Protein AF-A0A2U3DR51-F1 (afdb_monomer_lite)

Radius of gyration: 32.38 Å; chains: 1; bounding box: 76×90×78 Å

InterPro domains:
  IPR036291 NAD(P)-binding domain superfamily [SSF51735] (1-271)
  IPR036866 Ribonuclease Z/Hydroxyacylglutathione hydrolase-like [G3DSA:3.60.15.10] (387-609)
  IPR051164 NmrA-like oxidoreductase [PTHR42748] (1-320)

Structure (mmCIF, N/CA/C/O backbone):
data_AF-A0A2U3DR51-F1
#
_entry.id   AF-A0A2U3DR51-F1
#
loop_
_atom_site.group_PDB
_atom_site.id
_atom_site.type_symbol
_atom_site.label_atom_id
_atom_site.label_alt_id
_atom_site.label_comp_id
_atom_site.label_asym_id
_atom_site.label_entity_id
_atom_site.label_seq_id
_atom_site.pdbx_PDB_ins_code
_atom_site.Cartn_x
_atom_site.Cartn_y
_atom_site.Cartn_z
_atom_site.occupancy
_atom_site.B_iso_or_equiv
_atom_site.auth_seq_id
_atom_site.auth_comp_id
_atom_site.auth_asym_id
_atom_site.auth_atom_id
_atom_site.pdbx_PDB_model_num
ATOM 1 N N . MET A 1 1 ? 4.764 -1.619 -26.796 1.00 63.88 1 MET A N 1
ATOM 2 C CA . MET A 1 1 ? 5.810 -2.157 -25.902 1.00 63.88 1 MET A CA 1
ATOM 3 C C . MET A 1 1 ? 5.304 -3.450 -25.301 1.00 63.88 1 MET A C 1
ATOM 5 O O . MET A 1 1 ? 4.163 -3.470 -24.831 1.00 63.88 1 MET A O 1
ATOM 9 N N . SER A 1 2 ? 6.119 -4.502 -25.359 1.00 82.25 2 SER A N 1
ATOM 10 C CA . SER A 1 2 ? 5.845 -5.724 -24.608 1.00 82.25 2 SER A CA 1
ATOM 11 C C . SER A 1 2 ? 5.805 -5.419 -23.104 1.00 82.25 2 SER A C 1
ATOM 13 O O . SER A 1 2 ? 6.409 -4.439 -22.667 1.00 82.25 2 SER A O 1
ATOM 15 N N . ARG A 1 3 ? 5.030 -6.185 -22.337 1.00 95.25 3 ARG A N 1
ATOM 16 C CA . ARG A 1 3 ? 4.979 -6.140 -20.873 1.00 95.25 3 ARG A CA 1
ATOM 17 C C . ARG A 1 3 ? 5.026 -7.558 -20.327 1.00 95.25 3 ARG A C 1
ATOM 19 O O . ARG A 1 3 ? 3.996 -8.208 -20.170 1.00 95.25 3 ARG A O 1
ATOM 26 N N . LYS A 1 4 ? 6.237 -8.015 -20.044 1.00 97.44 4 LYS A N 1
ATOM 27 C CA . LYS A 1 4 ? 6.545 -9.279 -19.384 1.00 97.44 4 LYS A CA 1
ATOM 28 C C . LYS A 1 4 ? 6.885 -8.981 -17.931 1.00 97.44 4 LYS A C 1
ATOM 30 O O . LYS A 1 4 ? 7.886 -8.320 -17.650 1.00 97.44 4 LYS A O 1
ATOM 35 N N . VAL A 1 5 ? 6.018 -9.423 -17.028 1.00 98.31 5 VAL A N 1
ATOM 36 C CA . VAL A 1 5 ? 6.079 -9.080 -15.604 1.00 98.31 5 VAL A CA 1
ATOM 37 C C . VAL A 1 5 ? 6.679 -10.243 -14.823 1.00 98.31 5 VAL A C 1
ATOM 39 O O . VAL A 1 5 ? 6.174 -11.357 -14.899 1.00 98.31 5 VAL A O 1
ATOM 42 N N . CYS A 1 6 ? 7.733 -9.976 -14.061 1.00 98.50 6 CYS A N 1
ATOM 43 C CA . CYS A 1 6 ? 8.278 -10.873 -13.050 1.00 98.50 6 CYS A CA 1
ATOM 44 C C . CYS A 1 6 ? 7.793 -10.426 -11.665 1.00 98.50 6 CYS A C 1
ATOM 46 O O . CYS A 1 6 ? 7.918 -9.252 -11.331 1.00 98.50 6 CYS A O 1
ATOM 48 N N . ILE A 1 7 ? 7.262 -11.329 -10.848 1.00 98.81 7 ILE A N 1
ATOM 49 C CA . ILE A 1 7 ? 6.842 -11.052 -9.466 1.00 98.81 7 ILE A CA 1
ATOM 50 C C . ILE A 1 7 ? 7.665 -11.947 -8.546 1.00 98.81 7 ILE A C 1
ATOM 52 O O . ILE A 1 7 ? 7.793 -13.141 -8.808 1.00 98.81 7 ILE A O 1
ATOM 56 N N . THR A 1 8 ? 8.277 -11.380 -7.509 1.00 98.50 8 THR A N 1
ATOM 57 C CA . THR A 1 8 ? 9.074 -12.151 -6.543 1.00 98.50 8 THR A CA 1
ATOM 58 C C . THR A 1 8 ? 8.224 -12.663 -5.387 1.00 98.50 8 THR A C 1
ATOM 60 O O . THR A 1 8 ? 7.140 -12.143 -5.142 1.00 98.50 8 THR A O 1
ATOM 63 N N . ALA A 1 9 ? 8.728 -13.677 -4.677 1.00 96.94 9 ALA A N 1
ATOM 64 C CA . ALA A 1 9 ? 8.086 -14.271 -3.502 1.00 96.94 9 ALA A CA 1
ATOM 65 C C . ALA A 1 9 ? 6.627 -14.705 -3.756 1.00 96.94 9 ALA A C 1
ATOM 67 O O . ALA A 1 9 ? 5.742 -14.457 -2.936 1.00 96.94 9 ALA A O 1
ATOM 68 N N . VAL A 1 10 ? 6.359 -15.322 -4.916 1.00 97.81 10 VAL A N 1
ATOM 69 C CA . VAL A 1 10 ? 5.000 -15.779 -5.285 1.00 97.81 10 VAL A CA 1
ATOM 70 C C . VAL A 1 10 ? 4.541 -17.022 -4.525 1.00 97.81 10 VAL A C 1
ATOM 72 O O . VAL A 1 10 ? 3.383 -17.404 -4.608 1.00 97.81 10 VAL A O 1
ATOM 75 N N . ASP A 1 11 ? 5.451 -17.652 -3.793 1.00 94.25 11 ASP A N 1
ATOM 76 C CA . ASP A 1 11 ? 5.171 -18.663 -2.781 1.00 94.25 11 ASP A CA 1
ATOM 77 C C . ASP A 1 11 ? 4.599 -18.058 -1.483 1.00 94.25 11 ASP A C 1
ATOM 79 O O . ASP A 1 11 ? 4.013 -18.779 -0.678 1.00 94.25 11 ASP A O 1
ATOM 83 N N . GLY A 1 12 ? 4.688 -16.735 -1.299 1.00 91.94 12 GLY A N 1
ATOM 84 C CA . GLY A 1 12 ? 4.010 -15.992 -0.234 1.00 91.94 12 GLY A CA 1
ATOM 85 C C . GLY A 1 12 ? 2.705 -15.328 -0.690 1.00 91.94 12 GLY A C 1
ATOM 86 O O . GLY A 1 12 ? 2.491 -15.085 -1.877 1.00 91.94 12 GLY A O 1
ATOM 87 N N . HIS A 1 13 ? 1.852 -14.960 0.272 1.00 92.56 13 HIS A N 1
ATOM 88 C CA . HIS A 1 13 ? 0.508 -14.423 0.011 1.00 92.56 13 HIS A CA 1
ATOM 89 C C . HIS A 1 13 ? 0.499 -13.172 -0.881 1.00 92.56 13 HIS A C 1
ATOM 91 O O . HIS A 1 13 ? -0.302 -13.079 -1.807 1.00 92.56 13 HIS A O 1
ATOM 97 N N . THR A 1 14 ? 1.397 -12.207 -0.645 1.00 95.56 14 THR A N 1
ATOM 98 C CA . THR A 1 14 ? 1.397 -10.950 -1.411 1.00 95.56 14 THR A CA 1
ATOM 99 C C . THR A 1 14 ? 1.807 -11.144 -2.866 1.00 95.56 14 THR A C 1
ATOM 101 O O . THR A 1 14 ? 1.133 -10.635 -3.760 1.00 95.56 14 THR A O 1
ATOM 104 N N . GLY A 1 15 ? 2.888 -11.887 -3.121 1.00 97.50 15 GLY A N 1
ATOM 105 C CA . GLY A 1 15 ? 3.320 -12.189 -4.486 1.00 97.50 15 GLY A CA 1
ATOM 106 C C . GLY A 1 15 ? 2.274 -13.017 -5.233 1.00 97.50 15 GLY A C 1
ATOM 107 O O . GLY A 1 15 ? 1.980 -12.721 -6.393 1.00 97.50 15 GLY A O 1
ATOM 108 N N . PHE A 1 16 ? 1.670 -13.990 -4.541 1.00 98.19 16 PHE A N 1
ATOM 109 C CA . PHE A 1 16 ? 0.574 -14.803 -5.056 1.00 98.19 16 PHE A CA 1
ATOM 110 C C . PHE A 1 16 ? -0.628 -13.956 -5.487 1.00 98.19 16 PHE A C 1
ATOM 112 O O . PHE A 1 16 ? -0.966 -13.955 -6.669 1.00 98.19 16 PHE A O 1
ATOM 119 N N . ALA A 1 17 ? -1.204 -13.167 -4.575 1.00 97.94 17 ALA A N 1
ATOM 120 C CA . ALA A 1 17 ? -2.419 -12.392 -4.832 1.00 97.94 17 ALA A CA 1
ATOM 121 C C . ALA A 1 17 ? -2.255 -11.397 -5.996 1.00 97.94 17 ALA A C 1
ATOM 123 O O . ALA A 1 17 ? -3.170 -11.201 -6.797 1.00 97.94 17 ALA A O 1
ATOM 124 N N . ILE A 1 18 ? -1.075 -10.779 -6.136 1.00 98.62 18 ILE A N 1
ATOM 125 C CA . ILE A 1 18 ? -0.782 -9.881 -7.264 1.00 98.62 18 ILE A CA 1
ATOM 126 C C . ILE A 1 18 ? -0.748 -10.664 -8.583 1.00 98.62 18 ILE A C 1
ATOM 128 O O . ILE A 1 18 ? -1.355 -10.240 -9.570 1.00 98.62 18 ILE A O 1
ATOM 132 N N . ALA A 1 19 ? -0.020 -11.784 -8.620 1.00 98.62 19 ALA A N 1
ATOM 133 C CA . ALA A 1 19 ? 0.139 -12.592 -9.826 1.00 98.62 19 ALA A CA 1
ATOM 134 C C . ALA A 1 19 ? -1.191 -13.215 -10.268 1.00 98.62 19 ALA A C 1
ATOM 136 O O . ALA A 1 19 ? -1.548 -13.138 -11.446 1.00 98.62 19 ALA A O 1
ATOM 137 N N . GLU A 1 20 ? -1.936 -13.769 -9.316 1.00 98.44 20 GLU A N 1
ATOM 138 C CA . GLU A 1 20 ? -3.252 -14.360 -9.521 1.00 98.44 20 GLU A CA 1
ATOM 139 C C . GLU A 1 20 ? -4.217 -13.332 -10.117 1.00 98.44 20 GLU A C 1
ATOM 141 O O . GLU A 1 20 ? -4.813 -13.573 -11.171 1.00 98.44 20 GLU A O 1
ATOM 146 N N . LEU A 1 21 ? -4.304 -12.145 -9.508 1.00 98.00 21 LEU A N 1
ATOM 147 C CA . LEU A 1 21 ? -5.194 -11.087 -9.970 1.00 98.00 21 LEU A CA 1
ATOM 148 C C . LEU A 1 21 ? -4.880 -10.655 -11.409 1.00 98.00 21 LEU A C 1
ATOM 150 O O . LEU A 1 21 ? -5.799 -10.443 -12.206 1.00 98.00 21 LEU A O 1
ATOM 154 N N . ILE A 1 22 ? -3.598 -10.534 -11.770 1.00 98.44 22 ILE A N 1
ATOM 155 C CA . ILE A 1 22 ? -3.197 -10.186 -13.141 1.00 98.44 22 ILE A CA 1
ATOM 156 C C . ILE A 1 22 ? -3.630 -11.273 -14.130 1.00 98.44 22 ILE A C 1
ATOM 158 O O . ILE A 1 22 ? -4.084 -10.936 -15.223 1.00 98.44 22 ILE A O 1
ATOM 162 N N . LEU A 1 23 ? -3.494 -12.552 -13.770 1.00 97.75 23 LEU A N 1
ATOM 163 C CA . LEU A 1 23 ? -3.812 -13.683 -14.648 1.00 97.75 23 LEU A CA 1
ATOM 164 C C . LEU A 1 23 ? -5.322 -13.873 -14.828 1.00 97.75 23 LEU A C 1
ATOM 166 O O . LEU A 1 23 ? -5.788 -14.073 -15.952 1.00 97.75 23 LEU A O 1
ATOM 170 N N . GLN A 1 24 ? -6.094 -13.770 -13.746 1.00 95.94 24 GLN A N 1
ATOM 171 C CA . GLN A 1 24 ? -7.531 -14.038 -13.764 1.00 95.94 24 GLN A CA 1
ATOM 172 C C . GLN A 1 24 ? -8.360 -12.838 -14.248 1.00 95.94 24 GLN A C 1
ATOM 174 O O . GLN A 1 24 ? -9.380 -13.010 -14.924 1.00 95.94 24 GLN A O 1
ATOM 179 N N . HIS A 1 25 ? -7.942 -11.602 -13.955 1.00 94.88 25 HIS A N 1
ATOM 180 C CA . HIS A 1 25 ? -8.726 -10.427 -14.326 1.00 94.88 25 HIS A CA 1
ATOM 181 C C . HIS A 1 25 ? -8.526 -10.060 -15.801 1.00 94.88 25 HIS A C 1
ATOM 183 O O . HIS A 1 25 ? -7.491 -9.531 -16.208 1.00 94.88 25 HIS A O 1
ATOM 189 N N . LYS A 1 26 ? -9.571 -10.262 -16.610 1.00 92.75 26 LYS A N 1
ATOM 190 C CA . LYS A 1 26 ? -9.567 -10.100 -18.078 1.00 92.75 26 LYS A CA 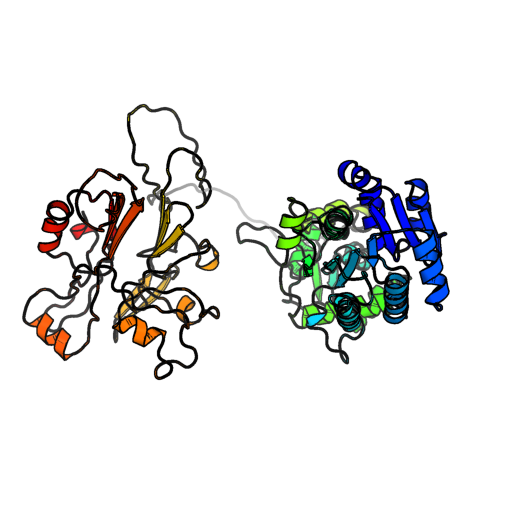1
ATOM 191 C C . LYS A 1 26 ? -8.981 -8.778 -18.586 1.00 92.75 26 LYS A C 1
ATOM 193 O O . LYS A 1 26 ? -8.360 -8.751 -19.646 1.00 92.75 26 LYS A O 1
ATOM 198 N N . GLU A 1 27 ? -9.202 -7.667 -17.887 1.00 92.69 27 GLU A N 1
ATOM 199 C CA . GLU A 1 27 ? -8.659 -6.364 -18.306 1.00 92.69 27 GLU A CA 1
ATOM 200 C C . GLU A 1 27 ? -7.169 -6.194 -17.998 1.00 92.69 27 GLU A C 1
ATOM 202 O O . GLU A 1 27 ? -6.494 -5.424 -18.681 1.00 92.69 27 GLU A O 1
ATOM 207 N N . LEU A 1 28 ? -6.661 -6.892 -16.980 1.00 95.38 28 LEU A N 1
ATOM 208 C CA . LEU A 1 28 ? -5.260 -6.840 -16.570 1.00 95.38 28 LEU A CA 1
ATOM 209 C C . LEU A 1 28 ? -4.442 -7.839 -17.390 1.00 95.38 28 LEU A C 1
ATOM 211 O O . LEU A 1 28 ? -3.425 -7.454 -17.967 1.00 95.38 28 LEU A O 1
ATOM 215 N N . SER A 1 29 ? -4.942 -9.067 -17.556 1.00 95.88 29 SER A N 1
ATOM 216 C CA . SER A 1 29 ? -4.273 -10.114 -18.337 1.00 95.88 29 SER A CA 1
ATOM 217 C C . SER A 1 29 ? -4.045 -9.703 -19.792 1.00 95.88 29 SER A C 1
ATOM 219 O O . SER A 1 29 ? -2.989 -9.965 -20.351 1.00 95.88 29 SER A O 1
ATOM 221 N N . ARG A 1 30 ? -4.973 -8.949 -20.398 1.00 95.75 30 ARG A N 1
ATOM 222 C CA . ARG A 1 30 ? -4.825 -8.406 -21.764 1.00 95.75 30 ARG A CA 1
ATOM 223 C C . ARG A 1 30 ? -3.737 -7.339 -21.918 1.00 95.75 30 ARG A C 1
ATOM 225 O O . ARG A 1 30 ? -3.375 -7.009 -23.046 1.00 95.75 30 ARG A O 1
ATOM 232 N N . LYS A 1 31 ? -3.266 -6.741 -20.821 1.00 96.25 31 LYS A N 1
ATOM 233 C CA . LYS A 1 31 ? -2.234 -5.690 -20.839 1.00 96.25 31 LYS A CA 1
ATOM 234 C C . LYS A 1 31 ? -0.820 -6.259 -20.709 1.00 96.25 31 LYS A C 1
ATOM 236 O O . LYS A 1 31 ? 0.140 -5.536 -20.997 1.00 96.25 31 LYS A O 1
ATOM 241 N N . VAL A 1 32 ? -0.686 -7.519 -20.302 1.00 97.12 32 VAL A N 1
ATOM 242 C CA . VAL A 1 32 ? 0.591 -8.215 -20.113 1.00 97.12 32 VAL A CA 1
ATOM 243 C C . VAL A 1 32 ? 0.758 -9.312 -21.162 1.00 97.12 32 VAL A C 1
ATOM 245 O O . VAL A 1 32 ? -0.213 -9.928 -21.581 1.00 97.12 32 VAL A O 1
ATOM 248 N N . ASP A 1 33 ? 1.991 -9.552 -21.597 1.00 97.06 33 ASP A N 1
ATOM 249 C CA . ASP A 1 33 ? 2.296 -10.636 -22.540 1.00 97.06 33 ASP A CA 1
ATOM 250 C C . ASP A 1 33 ? 2.581 -11.949 -21.804 1.00 97.06 33 ASP A C 1
ATOM 252 O O . ASP A 1 33 ? 2.274 -13.028 -22.303 1.00 97.06 33 ASP A O 1
ATOM 256 N N . SER A 1 34 ? 3.184 -11.861 -20.615 1.00 97.50 34 SER A N 1
ATOM 257 C CA . SER A 1 34 ? 3.429 -13.005 -19.740 1.00 97.50 34 SER A CA 1
ATOM 258 C C . SER A 1 34 ? 3.620 -12.560 -18.292 1.00 97.50 34 SER A C 1
ATOM 260 O O . SER A 1 34 ? 4.132 -11.467 -18.027 1.00 97.50 34 SER A O 1
ATOM 262 N N . VAL A 1 35 ? 3.267 -13.447 -17.364 1.00 98.44 35 VAL A N 1
ATOM 263 C CA . VAL A 1 35 ? 3.566 -13.319 -15.936 1.00 98.44 35 VAL A CA 1
ATOM 264 C C . VAL A 1 35 ? 4.501 -14.453 -15.548 1.00 98.44 35 VAL A C 1
ATOM 266 O O . VAL A 1 35 ? 4.243 -15.617 -15.858 1.00 98.44 35 VAL A O 1
ATOM 269 N N . ALA A 1 36 ? 5.591 -14.111 -14.878 1.00 98.44 36 ALA A N 1
ATOM 270 C CA . ALA A 1 36 ? 6.495 -15.072 -14.288 1.00 98.44 36 ALA A CA 1
ATOM 271 C C . ALA A 1 36 ? 6.635 -14.821 -12.787 1.00 98.44 36 ALA A C 1
ATOM 273 O O . ALA A 1 36 ? 6.660 -13.675 -12.339 1.00 98.44 36 ALA A O 1
ATOM 274 N N . GLY A 1 37 ? 6.706 -15.900 -12.019 1.00 98.31 37 GLY A N 1
ATOM 275 C CA . GLY A 1 37 ? 6.803 -15.872 -10.570 1.00 98.31 37 GLY A CA 1
ATOM 276 C C . GLY A 1 37 ? 8.117 -16.476 -10.098 1.00 98.31 37 GLY A C 1
ATOM 277 O O . GLY A 1 37 ? 8.418 -17.625 -10.424 1.00 98.31 37 GLY A O 1
ATOM 278 N N . LEU A 1 38 ? 8.887 -15.713 -9.325 1.00 98.31 38 LEU A N 1
ATOM 279 C CA . LEU A 1 38 ? 10.049 -16.217 -8.600 1.00 98.31 38 LEU A CA 1
ATOM 280 C C . LEU A 1 38 ? 9.603 -16.727 -7.230 1.00 98.31 38 LEU A C 1
ATOM 282 O O . LEU A 1 38 ? 9.090 -15.953 -6.421 1.00 98.31 38 LEU A O 1
ATOM 286 N N . ALA A 1 39 ? 9.818 -18.016 -6.978 1.00 97.44 39 ALA A N 1
ATOM 287 C CA . ALA A 1 39 ? 9.461 -18.692 -5.731 1.00 97.44 39 ALA A CA 1
ATOM 288 C C . ALA A 1 39 ? 10.699 -19.342 -5.105 1.00 97.44 39 ALA A C 1
ATOM 290 O O . ALA A 1 39 ? 11.472 -19.986 -5.820 1.00 97.44 39 ALA A O 1
ATOM 291 N N . ILE A 1 40 ? 10.887 -19.205 -3.791 1.00 94.62 40 ILE A N 1
ATOM 292 C CA . ILE A 1 40 ? 11.935 -19.948 -3.074 1.00 94.62 40 ILE A CA 1
ATOM 293 C C . ILE A 1 40 ? 11.562 -21.433 -3.060 1.00 94.62 40 ILE A C 1
ATOM 295 O O . ILE A 1 40 ? 12.379 -22.285 -3.433 1.00 94.62 40 ILE A O 1
ATOM 299 N N . ASP A 1 41 ? 10.303 -21.727 -2.723 1.00 95.38 41 ASP A N 1
ATOM 300 C CA . ASP A 1 41 ? 9.695 -23.038 -2.912 1.00 95.38 41 ASP A CA 1
ATOM 301 C C . ASP A 1 41 ? 8.749 -23.049 -4.128 1.00 95.38 41 ASP A C 1
ATOM 303 O O . ASP A 1 41 ? 7.559 -22.731 -4.015 1.00 95.38 41 ASP A O 1
ATOM 307 N N . PRO A 1 42 ? 9.229 -23.468 -5.315 1.00 96.50 42 PRO A N 1
ATOM 308 C CA . PRO A 1 42 ? 8.393 -23.558 -6.506 1.00 96.50 42 PRO A CA 1
ATOM 309 C C . PRO A 1 42 ? 7.341 -24.668 -6.412 1.00 96.50 42 PRO A C 1
ATOM 311 O O . PRO A 1 42 ? 6.498 -24.752 -7.302 1.00 96.50 42 PRO A O 1
ATOM 314 N N . LYS A 1 43 ? 7.396 -25.548 -5.402 1.00 97.31 43 LYS A N 1
ATOM 315 C CA . LYS A 1 43 ? 6.407 -26.610 -5.168 1.00 97.31 43 LYS A CA 1
ATOM 316 C C . LYS A 1 43 ? 5.323 -26.209 -4.168 1.00 97.31 43 LYS A C 1
ATOM 318 O O . LYS A 1 43 ? 4.407 -27.005 -3.974 1.00 97.31 43 LYS A O 1
ATOM 323 N N . SER A 1 44 ? 5.414 -25.019 -3.576 1.00 95.38 44 SER A N 1
ATOM 324 C CA . SER A 1 44 ? 4.361 -24.469 -2.721 1.00 95.38 44 SER A CA 1
ATOM 325 C C . SER A 1 44 ? 3.009 -24.453 -3.437 1.00 95.38 44 SER A C 1
ATOM 327 O O . SER A 1 44 ? 2.941 -24.367 -4.668 1.00 95.38 44 SER A O 1
ATOM 329 N N . GLU A 1 45 ? 1.931 -24.525 -2.657 1.00 96.25 45 GLU A N 1
ATOM 330 C CA . GLU A 1 45 ? 0.555 -24.509 -3.161 1.00 96.25 45 GLU A CA 1
ATOM 331 C C . GLU A 1 45 ? 0.299 -23.285 -4.049 1.00 96.25 45 GLU A C 1
ATOM 333 O O . GLU A 1 45 ? -0.045 -23.448 -5.219 1.00 96.25 45 GLU A O 1
ATOM 338 N N . HIS A 1 46 ? 0.631 -22.088 -3.554 1.00 96.81 46 HIS A N 1
ATOM 339 C CA . HIS A 1 46 ? 0.551 -20.836 -4.311 1.00 96.81 46 HIS A CA 1
ATOM 340 C C . HIS A 1 46 ? 1.293 -20.900 -5.656 1.00 96.81 46 HIS A C 1
ATOM 342 O O . HIS A 1 46 ? 0.762 -20.505 -6.696 1.00 96.81 46 HIS A O 1
ATOM 348 N N . ALA A 1 47 ? 2.529 -21.415 -5.675 1.00 97.25 47 ALA A N 1
ATOM 349 C CA . ALA A 1 47 ? 3.304 -21.496 -6.908 1.00 97.25 47 ALA A CA 1
ATOM 350 C C . ALA A 1 47 ? 2.683 -22.487 -7.908 1.00 97.25 47 ALA A C 1
ATOM 352 O O . ALA A 1 47 ? 2.622 -22.203 -9.107 1.00 97.25 47 ALA A O 1
ATOM 353 N N . GLN A 1 48 ? 2.199 -23.642 -7.442 1.00 98.38 48 GLN A N 1
ATOM 354 C CA . GLN A 1 48 ? 1.534 -24.618 -8.310 1.00 98.38 48 GLN A CA 1
ATOM 355 C C . GLN A 1 48 ? 0.203 -24.095 -8.854 1.00 98.38 48 GLN A C 1
ATOM 357 O O . GLN A 1 48 ? -0.098 -24.305 -10.032 1.00 98.38 48 GLN A O 1
ATOM 362 N N . GLU A 1 49 ? -0.556 -23.367 -8.042 1.00 97.94 49 GLU A N 1
ATOM 363 C CA . GLU A 1 49 ? -1.794 -22.729 -8.467 1.00 97.94 49 GLU A CA 1
ATOM 364 C C . GLU A 1 49 ? -1.537 -21.680 -9.553 1.00 97.94 49 GLU A C 1
ATOM 366 O O . GLU A 1 49 ? -2.109 -21.771 -10.641 1.00 97.94 49 GLU A O 1
ATOM 371 N N . LEU A 1 50 ? -0.588 -20.763 -9.348 1.00 98.44 50 LEU A N 1
ATOM 372 C CA . LEU A 1 50 ? -0.210 -19.786 -10.375 1.00 98.44 50 LEU A CA 1
ATOM 373 C C . LEU A 1 50 ? 0.265 -20.451 -11.667 1.00 98.44 50 LEU A C 1
ATOM 375 O O . LEU A 1 50 ? -0.061 -19.988 -12.762 1.00 98.44 50 LEU A O 1
ATOM 379 N N . LYS A 1 51 ? 1.005 -21.559 -11.560 1.00 98.12 51 LYS A N 1
ATOM 380 C CA . LYS A 1 51 ? 1.412 -22.349 -12.726 1.00 98.12 51 LYS A CA 1
ATOM 381 C C . LYS A 1 51 ? 0.200 -22.884 -13.491 1.00 98.12 51 LYS A C 1
ATOM 383 O O . LYS A 1 51 ? 0.202 -22.850 -14.721 1.00 98.12 51 LYS A O 1
ATOM 388 N N . SER A 1 52 ? -0.835 -23.346 -12.787 1.00 98.19 52 SER A N 1
ATOM 389 C CA . SER A 1 52 ? -2.089 -23.806 -13.399 1.00 98.19 52 SER A CA 1
ATOM 390 C C . SER A 1 52 ? -2.864 -22.674 -14.090 1.00 98.19 52 SER A C 1
ATOM 392 O O . SER A 1 52 ? -3.481 -22.899 -15.130 1.00 98.19 52 SER A O 1
ATOM 394 N N . LEU A 1 53 ? -2.742 -21.445 -13.576 1.00 97.62 53 LEU A N 1
ATOM 395 C CA . LEU A 1 53 ? -3.308 -20.222 -14.155 1.00 97.62 53 LEU A CA 1
ATOM 396 C C . LEU A 1 53 ? -2.482 -19.659 -15.328 1.00 97.62 53 LEU A C 1
ATOM 398 O O . LEU A 1 53 ? -2.878 -18.668 -15.942 1.00 97.62 53 LEU A O 1
ATOM 402 N N . GLY A 1 54 ? -1.351 -20.287 -15.667 1.00 97.00 54 GLY A N 1
ATOM 403 C CA . GLY A 1 54 ? -0.510 -19.923 -16.810 1.00 97.00 54 GLY A CA 1
ATOM 404 C C . GLY A 1 54 ? 0.723 -19.078 -16.475 1.00 97.00 54 GLY A C 1
ATOM 405 O O . GLY A 1 54 ? 1.380 -18.587 -17.394 1.00 97.00 54 GLY A O 1
ATOM 406 N N . ALA A 1 55 ? 1.070 -18.913 -15.195 1.00 98.00 55 ALA A N 1
ATOM 407 C CA . ALA A 1 55 ? 2.326 -18.283 -14.799 1.00 98.00 55 ALA A CA 1
ATOM 408 C C . ALA A 1 55 ? 3.535 -19.178 -15.111 1.00 98.00 55 ALA A C 1
ATOM 410 O O . ALA A 1 55 ? 3.509 -20.399 -14.929 1.00 98.00 55 ALA A O 1
ATOM 411 N N . ILE A 1 56 ? 4.650 -18.555 -15.487 1.00 98.25 56 ILE A N 1
ATOM 412 C CA . ILE A 1 56 ? 5.946 -19.235 -15.562 1.00 98.25 56 ILE A CA 1
ATOM 413 C C . ILE A 1 56 ? 6.578 -19.198 -14.171 1.00 98.25 56 ILE A C 1
ATOM 415 O O . ILE A 1 56 ? 7.003 -18.141 -13.713 1.00 98.25 56 ILE A O 1
ATOM 419 N N . ILE A 1 57 ? 6.653 -20.341 -13.494 1.00 98.38 57 ILE A N 1
ATOM 420 C CA . ILE A 1 57 ? 7.276 -20.429 -12.168 1.00 98.38 57 ILE A CA 1
ATOM 421 C C . ILE A 1 57 ? 8.749 -20.784 -12.298 1.00 98.38 57 ILE A C 1
ATOM 423 O O . ILE A 1 57 ? 9.103 -21.796 -12.908 1.00 98.38 57 ILE A O 1
ATOM 427 N N . VAL A 1 58 ? 9.594 -19.965 -11.682 1.00 97.50 58 VAL A N 1
ATOM 428 C CA . VAL A 1 58 ? 11.046 -20.119 -11.680 1.00 97.50 58 VAL A CA 1
ATOM 429 C C . VAL A 1 58 ? 11.541 -20.157 -10.238 1.00 97.50 58 VAL A C 1
ATOM 431 O O . VAL A 1 58 ? 11.096 -19.388 -9.387 1.00 97.50 58 VAL A O 1
ATOM 434 N N . GLN A 1 59 ? 12.459 -21.080 -9.951 1.00 96.69 59 GLN A N 1
ATOM 435 C CA . GLN A 1 59 ? 13.033 -21.192 -8.617 1.00 96.69 59 GLN A CA 1
ATOM 436 C C . GLN A 1 59 ? 13.998 -20.035 -8.355 1.00 96.69 59 GLN A C 1
ATOM 438 O O . GLN A 1 59 ? 14.993 -19.876 -9.060 1.00 96.69 59 GLN A O 1
ATOM 443 N N . HIS A 1 60 ? 13.752 -19.294 -7.284 1.00 95.44 60 HIS A N 1
ATOM 444 C CA . HIS A 1 60 ? 14.712 -18.376 -6.703 1.00 95.44 60 HIS A CA 1
ATOM 445 C C . HIS A 1 60 ? 15.604 -19.145 -5.725 1.00 95.44 60 HIS A C 1
ATOM 447 O O . HIS A 1 60 ? 15.126 -19.681 -4.728 1.00 95.44 60 HIS A O 1
ATOM 453 N N . LYS A 1 61 ? 16.905 -19.218 -6.015 1.00 93.44 61 LYS A N 1
ATOM 454 C CA . LYS A 1 61 ? 17.914 -19.773 -5.103 1.00 93.44 61 LYS A CA 1
ATOM 455 C C . LYS A 1 61 ? 18.803 -18.636 -4.598 1.00 93.44 61 LYS A C 1
ATOM 457 O O . LYS A 1 61 ? 19.747 -18.297 -5.311 1.00 93.44 61 LYS A O 1
ATOM 462 N N . PRO A 1 62 ? 18.519 -18.065 -3.415 1.00 92.94 62 PRO A N 1
ATOM 463 C CA . PRO A 1 62 ? 19.340 -16.997 -2.866 1.00 92.94 62 PRO A CA 1
ATOM 464 C C . PRO A 1 62 ? 20.809 -17.399 -2.713 1.00 92.94 62 PRO A C 1
ATOM 466 O O . PRO A 1 62 ? 21.126 -18.556 -2.417 1.00 92.94 62 PRO A O 1
ATOM 469 N N . GLY A 1 63 ? 21.703 -16.426 -2.866 1.00 91.81 63 GLY A N 1
ATOM 470 C CA . GLY A 1 63 ? 23.126 -16.541 -2.560 1.00 91.81 63 GLY A CA 1
ATOM 471 C C . GLY A 1 63 ? 24.056 -16.254 -3.738 1.00 91.81 63 GLY A C 1
ATOM 472 O O . GLY A 1 63 ? 25.273 -16.221 -3.537 1.00 91.81 63 GLY A O 1
ATOM 473 N N . ARG A 1 64 ? 23.540 -16.057 -4.964 1.00 94.62 64 ARG A N 1
ATOM 474 C CA . ARG A 1 64 ? 24.358 -15.710 -6.142 1.00 94.62 64 ARG A CA 1
ATOM 475 C C . ARG A 1 64 ? 23.642 -14.785 -7.130 1.00 94.62 64 ARG A C 1
ATOM 477 O O . ARG A 1 64 ? 23.050 -15.232 -8.110 1.00 94.62 64 ARG A O 1
ATOM 484 N N . VAL A 1 65 ? 23.923 -13.483 -7.008 1.00 96.69 65 VAL A N 1
ATOM 485 C CA . VAL A 1 65 ? 23.500 -12.415 -7.946 1.00 96.69 65 VAL A CA 1
ATOM 486 C C . VAL A 1 65 ? 23.715 -12.769 -9.426 1.00 96.69 65 VAL A C 1
ATOM 488 O O . VAL A 1 65 ? 22.881 -12.437 -10.261 1.00 96.69 65 VAL A O 1
ATOM 491 N N . ARG A 1 66 ? 24.835 -13.419 -9.782 1.00 96.44 66 ARG A N 1
ATOM 492 C CA . ARG A 1 66 ? 25.134 -13.792 -11.180 1.00 96.44 66 ARG A CA 1
ATOM 493 C C . ARG A 1 66 ? 24.143 -14.818 -11.732 1.00 96.44 66 ARG A C 1
ATOM 495 O O . ARG A 1 66 ? 23.730 -14.699 -12.878 1.00 96.44 66 ARG A O 1
ATOM 502 N N . ASP A 1 67 ? 23.797 -15.821 -10.936 1.00 96.19 67 ASP A N 1
ATOM 503 C CA . ASP A 1 67 ? 22.893 -16.887 -11.370 1.00 96.19 67 ASP A CA 1
ATOM 504 C C . ASP A 1 67 ? 21.472 -16.317 -11.498 1.00 96.19 67 ASP A C 1
ATOM 506 O O . ASP A 1 67 ? 20.758 -16.591 -12.467 1.00 96.19 67 ASP A O 1
ATOM 510 N N . MET A 1 68 ? 21.102 -15.427 -10.569 1.00 96.75 68 MET A N 1
ATOM 511 C CA . MET A 1 68 ? 19.822 -14.733 -10.612 1.00 96.75 68 MET A CA 1
ATOM 512 C C . MET A 1 68 ? 19.725 -13.744 -11.785 1.00 96.75 68 MET A C 1
ATOM 514 O O . MET A 1 68 ? 18.677 -13.668 -12.421 1.00 96.75 68 MET A O 1
ATOM 518 N N . SER A 1 69 ? 20.801 -13.030 -12.142 1.00 96.44 69 SER A N 1
ATOM 519 C CA . SER A 1 69 ? 20.779 -12.130 -13.304 1.00 96.44 69 SER A CA 1
ATOM 520 C C . SER A 1 69 ? 20.611 -12.893 -14.617 1.00 96.44 69 SER A C 1
ATOM 522 O O . SER A 1 69 ? 19.781 -12.497 -15.424 1.00 96.44 69 SER A O 1
ATOM 524 N N . ILE A 1 70 ? 21.314 -14.022 -14.792 1.00 96.56 70 ILE A N 1
ATOM 525 C CA . ILE A 1 70 ? 21.142 -14.904 -15.963 1.00 96.56 70 ILE A CA 1
ATOM 526 C C . ILE A 1 70 ? 19.692 -15.379 -16.053 1.00 96.56 70 ILE A C 1
ATOM 528 O O . ILE A 1 70 ? 19.074 -15.296 -17.106 1.00 96.56 70 ILE A O 1
ATOM 532 N N . THR A 1 71 ? 19.122 -15.812 -14.930 1.00 96.19 71 THR A N 1
ATOM 533 C CA . THR A 1 71 ? 17.726 -16.257 -14.882 1.00 96.19 71 THR A CA 1
ATOM 534 C C . THR A 1 71 ? 16.762 -15.136 -15.301 1.00 96.19 71 THR A C 1
ATOM 536 O O . THR A 1 71 ? 15.867 -15.362 -16.111 1.00 96.19 71 THR A O 1
ATOM 539 N N . LEU A 1 72 ? 16.951 -13.909 -14.799 1.00 96.44 72 LEU A N 1
ATOM 540 C CA . LEU A 1 72 ? 16.129 -12.751 -15.174 1.00 96.44 72 LEU A CA 1
ATOM 541 C C . LEU A 1 72 ? 16.289 -12.362 -16.656 1.00 96.44 72 LEU A C 1
ATOM 543 O O . LEU A 1 72 ? 15.302 -11.990 -17.299 1.00 96.44 72 LEU A O 1
ATOM 547 N N . GLU A 1 73 ? 17.503 -12.473 -17.203 1.00 95.62 73 GLU A N 1
ATOM 548 C CA . GLU A 1 73 ? 17.806 -12.261 -18.624 1.00 95.62 73 GLU A CA 1
ATOM 549 C C . GLU A 1 73 ? 17.121 -13.312 -19.510 1.00 95.62 73 GLU A C 1
ATOM 551 O O . GLU A 1 73 ? 16.477 -12.957 -20.498 1.00 95.62 73 GLU A O 1
ATOM 556 N N . GLU A 1 74 ? 17.187 -14.592 -19.132 1.00 95.12 74 GLU A N 1
ATOM 557 C CA . GLU A 1 74 ? 16.533 -15.706 -19.834 1.00 95.12 74 GLU A CA 1
ATOM 558 C C . GLU A 1 74 ? 15.004 -15.573 -19.830 1.00 95.12 74 GLU A C 1
ATOM 560 O O . GLU A 1 74 ? 14.345 -15.863 -20.831 1.00 95.12 74 GLU A O 1
ATOM 565 N N . MET A 1 75 ? 14.429 -15.072 -18.732 1.00 94.12 75 MET A N 1
ATOM 566 C CA . MET A 1 75 ? 13.002 -14.742 -18.651 1.00 94.12 75 MET A CA 1
ATOM 567 C C . MET A 1 75 ? 12.623 -13.574 -19.579 1.00 94.12 75 MET A C 1
ATOM 569 O O . MET A 1 75 ? 11.467 -13.459 -19.999 1.00 94.12 75 MET A O 1
ATOM 573 N N . GLY A 1 76 ? 13.582 -12.699 -19.903 1.00 93.81 76 GLY A N 1
ATOM 574 C CA . GLY A 1 76 ? 13.397 -11.551 -20.789 1.00 93.81 76 GLY A CA 1
ATOM 575 C C . GLY A 1 76 ? 12.333 -10.573 -20.293 1.00 93.81 76 GLY A C 1
ATOM 576 O O . GLY A 1 76 ? 11.587 -10.018 -21.104 1.00 93.81 76 GLY A O 1
ATOM 577 N N . CYS A 1 77 ? 12.198 -10.426 -18.972 1.00 94.75 77 CYS A N 1
ATOM 578 C CA . CYS A 1 77 ? 11.210 -9.546 -18.357 1.00 94.75 77 CYS A CA 1
ATOM 579 C C . CYS A 1 77 ? 11.632 -8.071 -18.448 1.00 94.75 77 CYS A C 1
ATOM 581 O O . CYS A 1 77 ? 12.790 -7.726 -18.240 1.00 94.75 77 CYS A O 1
ATOM 583 N N . ASP A 1 78 ? 10.685 -7.182 -18.756 1.00 95.56 78 ASP A N 1
ATOM 584 C CA . ASP A 1 78 ? 10.914 -5.726 -18.750 1.00 95.56 78 ASP A CA 1
ATOM 585 C C . ASP A 1 78 ? 10.436 -5.061 -17.453 1.00 95.56 78 ASP A C 1
ATOM 587 O O . ASP A 1 78 ? 10.666 -3.872 -17.225 1.00 95.56 78 ASP A O 1
ATOM 591 N N . THR A 1 79 ? 9.738 -5.816 -16.607 1.00 97.38 79 THR A N 1
ATOM 592 C CA . THR A 1 79 ? 9.129 -5.318 -15.380 1.00 97.38 79 THR A CA 1
ATOM 593 C C . THR A 1 79 ? 9.315 -6.319 -14.256 1.00 97.38 79 THR A C 1
ATOM 595 O O . THR A 1 79 ? 9.010 -7.496 -14.436 1.00 97.38 79 THR A O 1
ATOM 598 N N . ILE A 1 80 ? 9.748 -5.844 -13.088 1.00 97.88 80 ILE A N 1
ATOM 599 C CA . ILE A 1 80 ? 9.843 -6.644 -11.867 1.00 97.88 80 ILE A CA 1
ATOM 600 C C . ILE A 1 80 ? 9.042 -6.010 -10.722 1.00 97.88 80 ILE A C 1
ATOM 602 O O . ILE A 1 80 ? 9.150 -4.812 -10.453 1.00 97.88 80 ILE A O 1
ATOM 606 N N . CYS A 1 81 ? 8.226 -6.821 -10.053 1.00 98.62 81 CYS A N 1
ATOM 607 C CA . CYS A 1 81 ? 7.619 -6.521 -8.765 1.00 98.62 81 CYS A CA 1
ATOM 608 C C . CYS A 1 81 ? 8.447 -7.194 -7.672 1.00 98.62 81 CYS A C 1
ATOM 610 O O . CYS A 1 81 ? 8.432 -8.418 -7.544 1.00 98.62 81 CYS A O 1
ATOM 612 N N . LEU A 1 82 ? 9.181 -6.389 -6.913 1.00 98.25 82 LEU A N 1
ATOM 613 C CA . LEU A 1 82 ? 9.942 -6.819 -5.753 1.00 98.25 82 LEU A CA 1
ATOM 614 C C . LEU A 1 82 ? 9.010 -6.851 -4.542 1.00 98.25 82 LEU A C 1
ATOM 616 O O . LEU A 1 82 ? 8.670 -5.816 -3.970 1.00 98.25 82 LEU A O 1
ATOM 620 N N . VAL A 1 83 ? 8.600 -8.056 -4.172 1.00 98.31 83 VAL A N 1
ATOM 621 C CA . VAL A 1 83 ? 7.903 -8.364 -2.925 1.00 98.31 83 VAL A CA 1
ATOM 622 C C . VAL A 1 83 ? 8.929 -8.948 -1.952 1.00 98.31 83 VAL A C 1
ATOM 624 O O . VAL A 1 83 ? 9.492 -10.010 -2.246 1.00 98.31 83 VAL A O 1
ATOM 627 N N . PRO A 1 84 ? 9.207 -8.279 -0.818 1.00 95.81 84 PRO A N 1
ATOM 628 C CA . PRO A 1 84 ? 10.094 -8.823 0.199 1.00 95.81 84 PRO A CA 1
ATOM 629 C C . PRO A 1 84 ? 9.547 -10.136 0.776 1.00 95.81 84 PRO A C 1
ATOM 631 O O . PRO A 1 84 ? 8.407 -10.153 1.242 1.00 95.81 84 PRO A O 1
ATOM 634 N N . PRO A 1 85 ? 10.320 -11.239 0.755 1.00 92.00 85 PRO A N 1
ATOM 635 C CA . PRO A 1 85 ? 9.833 -12.535 1.206 1.00 92.00 85 PRO A CA 1
ATOM 636 C C . PRO A 1 85 ? 9.716 -12.587 2.729 1.00 92.00 85 PRO A C 1
ATOM 638 O O . PRO A 1 85 ? 10.496 -11.960 3.448 1.00 92.00 85 PRO A O 1
ATOM 641 N N . ALA A 1 86 ? 8.796 -13.415 3.213 1.00 85.12 86 ALA A N 1
ATOM 642 C CA . ALA A 1 86 ? 8.647 -13.777 4.619 1.00 85.12 86 ALA A CA 1
ATOM 643 C C . ALA A 1 86 ? 9.800 -14.679 5.102 1.00 85.12 86 ALA A C 1
ATOM 645 O O . ALA A 1 86 ? 9.623 -15.872 5.333 1.00 85.12 86 ALA A O 1
ATOM 646 N N . HIS A 1 87 ? 11.011 -14.127 5.189 1.00 88.12 87 HIS A N 1
ATOM 647 C CA . HIS A 1 87 ? 12.239 -14.879 5.444 1.00 88.12 87 HIS A CA 1
ATOM 648 C C . HIS A 1 87 ? 13.202 -14.109 6.356 1.00 88.12 87 HIS A C 1
ATOM 650 O O . HIS A 1 87 ? 13.312 -12.886 6.266 1.00 88.12 87 HIS A O 1
ATOM 656 N N . HIS A 1 88 ? 13.958 -14.818 7.199 1.00 85.81 88 HIS A N 1
ATOM 657 C CA . HIS A 1 88 ? 14.910 -14.188 8.123 1.00 85.81 88 HIS A CA 1
ATOM 658 C C . HIS A 1 88 ? 15.975 -13.304 7.449 1.00 85.81 88 HIS A C 1
ATOM 660 O O . HIS A 1 88 ? 16.297 -12.243 7.996 1.00 85.81 88 HIS A O 1
ATOM 666 N N . ASP A 1 89 ? 16.424 -13.705 6.256 1.00 90.75 89 ASP A N 1
ATOM 667 C CA . ASP A 1 89 ? 17.363 -12.978 5.381 1.00 90.75 89 ASP A CA 1
ATOM 668 C C . ASP A 1 89 ? 16.665 -12.069 4.343 1.00 90.75 89 ASP A C 1
ATOM 670 O O . ASP A 1 89 ? 17.204 -11.812 3.268 1.00 90.75 89 ASP A O 1
ATOM 674 N N . LYS A 1 90 ? 15.436 -11.601 4.617 1.00 91.56 90 LYS A N 1
ATOM 675 C CA . LYS A 1 90 ? 14.621 -10.752 3.720 1.00 91.56 90 LYS A CA 1
ATOM 676 C C . LYS A 1 90 ? 15.422 -9.645 3.033 1.00 91.56 90 LYS A C 1
ATOM 678 O O . LYS A 1 90 ? 15.326 -9.492 1.815 1.00 91.56 90 LYS A O 1
ATOM 683 N N . LEU A 1 91 ? 16.197 -8.884 3.808 1.00 92.75 91 LEU A N 1
ATOM 684 C CA . LEU A 1 91 ? 17.003 -7.781 3.292 1.00 92.75 91 LEU A CA 1
ATOM 685 C C . LEU A 1 91 ? 18.039 -8.274 2.274 1.00 92.75 91 LEU A C 1
ATOM 687 O O . LEU A 1 91 ? 18.058 -7.768 1.157 1.00 92.75 91 LEU A O 1
ATOM 691 N N . ASP A 1 92 ? 18.838 -9.284 2.620 1.00 94.88 92 ASP A N 1
ATOM 692 C CA . ASP A 1 92 ? 19.900 -9.809 1.753 1.00 94.88 92 ASP A CA 1
ATOM 693 C C . ASP A 1 92 ? 19.337 -10.411 0.461 1.00 94.88 92 ASP A C 1
ATOM 695 O O . ASP A 1 92 ? 19.852 -10.156 -0.630 1.00 94.88 92 ASP A O 1
ATOM 699 N N . ILE A 1 93 ? 18.223 -11.141 0.569 1.00 95.75 93 ILE A N 1
ATOM 700 C CA . ILE A 1 93 ? 17.515 -11.709 -0.582 1.00 95.75 93 ILE A CA 1
ATOM 701 C C . ILE A 1 93 ? 17.032 -10.596 -1.525 1.00 95.75 93 ILE A C 1
ATOM 703 O O . ILE A 1 93 ? 17.205 -10.675 -2.742 1.00 95.75 93 ILE A O 1
ATOM 707 N N . CYS A 1 94 ? 16.437 -9.536 -0.981 1.00 96.06 94 CYS A N 1
ATOM 708 C CA . CYS A 1 94 ? 15.978 -8.400 -1.776 1.00 96.06 94 CYS A CA 1
ATOM 709 C C . CYS A 1 94 ? 17.135 -7.595 -2.380 1.00 96.06 94 CYS A C 1
ATOM 711 O O . CYS A 1 94 ? 17.033 -7.164 -3.528 1.00 96.06 94 CYS A O 1
ATOM 713 N N . VAL A 1 95 ? 18.236 -7.407 -1.647 1.00 95.88 95 VAL A N 1
ATOM 714 C CA . VAL A 1 95 ? 19.453 -6.757 -2.158 1.00 95.88 95 VAL A CA 1
ATOM 715 C C . VAL A 1 95 ? 19.991 -7.533 -3.359 1.00 95.88 95 VAL A C 1
ATOM 717 O O . VAL A 1 95 ? 20.260 -6.935 -4.402 1.00 95.88 95 VAL A O 1
ATOM 720 N N . GLU A 1 96 ? 20.077 -8.863 -3.256 1.00 97.06 96 GLU A N 1
ATOM 721 C CA . GLU A 1 96 ? 20.471 -9.729 -4.368 1.00 97.06 96 GLU A CA 1
ATOM 722 C C . GLU A 1 96 ? 19.556 -9.549 -5.586 1.00 97.06 96 GLU A C 1
ATOM 724 O O . GLU A 1 96 ? 20.055 -9.366 -6.698 1.00 97.06 96 GLU A O 1
ATOM 729 N N . LEU A 1 97 ? 18.235 -9.548 -5.387 1.00 96.94 97 LEU A N 1
ATOM 730 C CA . LEU A 1 97 ? 17.258 -9.370 -6.465 1.00 96.94 97 LEU A CA 1
ATOM 731 C C . LEU A 1 97 ? 17.376 -8.000 -7.144 1.00 96.94 97 LEU A C 1
ATOM 733 O O . LEU A 1 97 ? 17.283 -7.917 -8.370 1.00 96.94 97 LEU A O 1
ATOM 737 N N . VAL A 1 98 ? 17.612 -6.928 -6.382 1.00 95.12 98 VAL A N 1
ATOM 738 C CA . VAL A 1 98 ? 17.825 -5.587 -6.947 1.00 95.12 98 VAL A CA 1
ATOM 739 C C . VAL A 1 98 ? 19.107 -5.548 -7.779 1.00 95.12 98 VAL A C 1
ATOM 741 O O . VAL A 1 98 ? 19.095 -5.039 -8.900 1.00 95.12 98 VAL A O 1
ATOM 744 N N . GLU A 1 99 ? 20.206 -6.111 -7.278 1.00 95.12 99 GLU A N 1
ATOM 745 C CA . GLU A 1 99 ? 21.469 -6.180 -8.022 1.00 95.12 99 GLU A CA 1
ATOM 746 C C . GLU A 1 99 ? 21.365 -7.073 -9.267 1.00 95.12 99 GLU A C 1
ATOM 748 O O . GLU A 1 99 ? 21.900 -6.735 -10.328 1.00 95.12 99 GLU A O 1
ATOM 753 N N . ALA A 1 100 ? 20.625 -8.178 -9.186 1.00 96.50 100 ALA A N 1
ATOM 754 C CA . ALA A 1 100 ? 20.346 -9.040 -10.326 1.00 96.50 100 ALA A CA 1
ATOM 755 C C . ALA A 1 100 ? 19.505 -8.309 -11.385 1.00 96.50 100 ALA A C 1
ATOM 757 O O . ALA A 1 100 ? 19.846 -8.349 -12.567 1.00 96.50 100 ALA A O 1
ATOM 758 N N . ALA A 1 101 ? 18.472 -7.567 -10.972 1.00 95.75 101 ALA A N 1
ATOM 759 C CA . ALA A 1 101 ? 17.640 -6.760 -11.864 1.00 95.75 101 ALA A CA 1
ATOM 760 C C . ALA A 1 101 ? 18.418 -5.610 -12.529 1.00 95.75 101 ALA A C 1
ATOM 762 O O . ALA A 1 101 ? 18.135 -5.264 -13.678 1.00 95.75 101 ALA A O 1
ATOM 763 N N . LYS A 1 102 ? 19.412 -5.025 -11.842 1.00 94.31 102 LYS A N 1
ATOM 764 C CA . LYS A 1 102 ? 20.344 -4.037 -12.422 1.00 94.31 102 LYS A CA 1
ATOM 765 C C . LYS A 1 102 ? 21.191 -4.640 -13.537 1.00 94.31 102 LYS A C 1
ATOM 767 O O . LYS A 1 102 ? 21.337 -4.010 -14.584 1.00 94.31 102 LYS A O 1
ATOM 772 N N . ARG A 1 103 ? 21.732 -5.844 -13.318 1.00 94.31 103 ARG A N 1
ATOM 773 C CA . ARG A 1 103 ? 22.548 -6.574 -14.307 1.00 94.31 103 ARG A CA 1
ATOM 774 C C . ARG A 1 103 ? 21.725 -7.032 -15.506 1.00 94.31 103 ARG A C 1
ATOM 776 O O . ARG A 1 103 ? 22.156 -6.822 -16.631 1.00 94.31 103 ARG A O 1
ATOM 783 N N . ALA A 1 104 ? 20.518 -7.533 -15.251 1.00 95.44 104 ALA A N 1
ATOM 784 C CA . ALA A 1 104 ? 19.555 -7.925 -16.277 1.00 95.44 104 ALA A CA 1
ATOM 785 C C . ALA A 1 104 ? 18.883 -6.730 -16.986 1.00 95.44 104 ALA A C 1
ATOM 787 O O . ALA A 1 104 ? 18.044 -6.928 -17.861 1.00 95.44 104 ALA A O 1
ATOM 788 N N . ALA A 1 105 ? 19.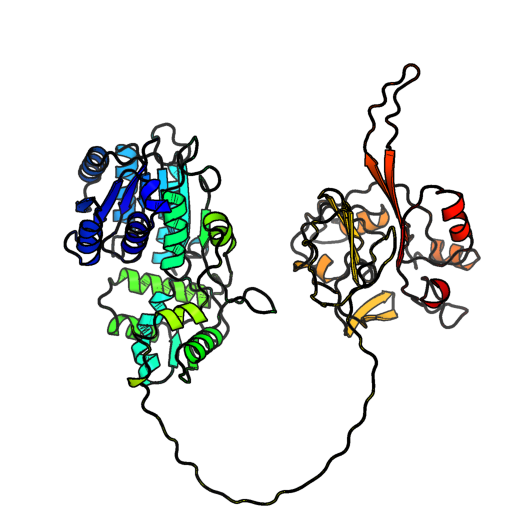236 -5.491 -16.617 1.00 94.31 105 ALA A N 1
ATOM 789 C CA . ALA A 1 105 ? 18.772 -4.262 -17.255 1.00 94.31 105 ALA A CA 1
ATOM 790 C C . ALA A 1 105 ? 17.233 -4.102 -17.291 1.00 94.31 105 ALA A C 1
ATOM 792 O O . ALA A 1 105 ? 16.686 -3.576 -18.261 1.00 94.31 105 ALA A O 1
ATOM 793 N N . ILE A 1 106 ? 16.533 -4.524 -16.229 1.00 95.19 106 ILE A N 1
ATOM 794 C CA . ILE A 1 106 ? 15.065 -4.447 -16.122 1.00 95.19 106 ILE A CA 1
ATOM 795 C C . ILE A 1 106 ? 14.623 -3.004 -15.808 1.00 95.19 106 ILE A C 1
ATOM 797 O O . ILE A 1 106 ? 14.818 -2.547 -14.682 1.00 95.19 106 ILE A O 1
ATOM 801 N N . PRO A 1 107 ? 13.969 -2.273 -16.730 1.00 93.19 107 PRO A N 1
ATOM 802 C CA . PRO A 1 107 ? 13.715 -0.839 -16.557 1.00 93.19 107 PRO A CA 1
ATOM 803 C C . PRO A 1 107 ? 12.638 -0.489 -15.516 1.00 93.19 107 PRO A C 1
ATOM 805 O O . PRO A 1 107 ? 12.738 0.549 -14.846 1.00 93.19 107 PRO A O 1
ATOM 808 N N . ASN A 1 108 ? 11.599 -1.320 -15.387 1.00 95.56 108 ASN A N 1
ATOM 809 C CA . ASN A 1 108 ? 10.443 -1.041 -14.533 1.00 95.56 108 ASN A CA 1
ATOM 810 C C . ASN A 1 108 ? 10.542 -1.829 -13.228 1.00 95.56 108 ASN A C 1
ATOM 812 O O . ASN A 1 108 ? 10.584 -3.059 -13.252 1.00 95.56 108 ASN A O 1
ATOM 816 N N . VAL A 1 109 ? 10.542 -1.126 -12.095 1.00 96.69 109 VAL A N 1
ATOM 817 C CA . VAL A 1 109 ? 10.680 -1.745 -10.770 1.00 96.69 109 VAL A CA 1
ATOM 818 C C . VAL A 1 109 ? 9.566 -1.244 -9.862 1.00 96.69 109 VAL A C 1
ATOM 820 O O . VAL A 1 109 ? 9.517 -0.059 -9.539 1.00 96.69 109 VAL A O 1
ATOM 823 N N . LEU A 1 110 ? 8.674 -2.139 -9.449 1.00 98.25 110 LEU A N 1
ATOM 824 C CA . LEU A 1 110 ? 7.703 -1.876 -8.391 1.00 98.25 110 LEU A CA 1
ATOM 825 C C . LEU A 1 110 ? 8.183 -2.549 -7.105 1.00 98.25 110 LEU A C 1
ATOM 827 O O . LEU A 1 110 ? 8.340 -3.764 -7.092 1.00 98.25 110 LEU A O 1
ATOM 831 N N . LEU A 1 111 ? 8.378 -1.790 -6.031 1.00 98.38 111 LEU A N 1
ATOM 832 C CA . LEU A 1 111 ? 8.663 -2.331 -4.701 1.00 98.38 111 LEU A CA 1
ATOM 833 C C . LEU A 1 111 ? 7.387 -2.339 -3.854 1.00 98.38 111 LEU A C 1
ATOM 835 O O . LEU A 1 111 ? 6.744 -1.296 -3.709 1.00 98.38 111 LEU A O 1
ATOM 839 N N . ILE A 1 112 ? 7.061 -3.485 -3.254 1.00 98.50 112 ILE A N 1
ATOM 840 C CA . ILE A 1 112 ? 6.102 -3.550 -2.148 1.00 98.50 112 ILE A CA 1
ATOM 841 C C . ILE A 1 112 ? 6.862 -3.293 -0.845 1.00 98.50 112 ILE A C 1
ATOM 843 O O . ILE A 1 112 ? 7.735 -4.059 -0.445 1.00 98.50 112 ILE A O 1
ATOM 847 N N . SER A 1 113 ? 6.539 -2.175 -0.213 1.00 97.81 113 SER A N 1
ATOM 848 C CA . SER A 1 113 ? 7.091 -1.692 1.047 1.00 97.81 113 SER A CA 1
ATOM 849 C C . SER A 1 113 ? 6.020 -1.696 2.146 1.00 97.81 113 SER A C 1
ATOM 851 O O . SER A 1 113 ? 4.881 -2.103 1.917 1.00 97.81 113 SER A O 1
ATOM 853 N N . SER A 1 114 ? 6.363 -1.213 3.337 1.00 96.06 114 SER A N 1
ATOM 854 C CA . SER A 1 114 ? 5.462 -1.108 4.487 1.00 96.06 114 SER A CA 1
ATOM 855 C C . SER A 1 114 ? 5.115 0.346 4.796 1.00 96.06 114 SER A C 1
ATOM 857 O O . SER A 1 114 ? 5.987 1.212 4.838 1.00 96.06 114 SER A O 1
ATOM 859 N N . ALA A 1 115 ? 3.852 0.630 5.099 1.00 95.06 115 ALA A N 1
ATOM 860 C CA . ALA A 1 115 ? 3.445 1.899 5.688 1.00 95.06 115 ALA A CA 1
ATOM 861 C C . ALA A 1 115 ? 4.075 2.066 7.081 1.00 95.06 115 ALA A C 1
ATOM 863 O O . ALA A 1 115 ? 4.260 1.098 7.819 1.00 95.06 115 ALA A O 1
ATOM 864 N N . GLY A 1 116 ? 4.452 3.299 7.420 1.00 92.62 116 GLY A N 1
ATOM 865 C CA . GLY A 1 116 ? 5.058 3.657 8.704 1.00 92.62 116 GLY A CA 1
ATOM 866 C C . GLY A 1 116 ? 6.532 3.271 8.872 1.00 92.62 116 GLY A C 1
ATOM 867 O O . GLY A 1 116 ? 7.116 3.592 9.908 1.00 92.62 116 GLY A O 1
ATOM 868 N N . CYS A 1 117 ? 7.159 2.624 7.880 1.00 94.38 117 CYS A N 1
ATOM 869 C CA . CYS A 1 117 ? 8.581 2.261 7.936 1.00 94.38 117 CYS A CA 1
ATOM 870 C C . CYS A 1 117 ? 9.516 3.479 8.068 1.00 94.38 117 CYS A C 1
ATOM 872 O O . CYS A 1 117 ? 10.615 3.368 8.603 1.00 94.38 117 CYS A O 1
ATOM 874 N N . ASP A 1 118 ? 9.064 4.661 7.655 1.00 93.12 118 ASP A N 1
ATOM 875 C CA . ASP A 1 118 ? 9.754 5.943 7.797 1.00 93.12 118 ASP A CA 1
ATOM 876 C C . ASP A 1 118 ? 9.816 6.451 9.242 1.00 93.12 118 ASP A C 1
ATOM 878 O O . ASP A 1 118 ? 10.716 7.216 9.586 1.00 93.12 118 ASP A O 1
ATOM 882 N N . TYR A 1 119 ? 8.923 5.972 10.109 1.00 93.19 119 TYR A N 1
ATOM 883 C CA . TYR A 1 119 ? 8.936 6.271 11.541 1.00 93.19 119 TYR A CA 1
ATOM 884 C C . TYR A 1 119 ? 9.596 5.174 12.392 1.00 93.19 119 TYR A C 1
ATOM 886 O O . TYR A 1 119 ? 9.645 5.293 13.628 1.00 93.19 119 TYR A O 1
ATOM 894 N N . ALA A 1 120 ? 10.068 4.100 11.752 1.00 92.81 120 ALA A N 1
ATOM 895 C CA . ALA A 1 120 ? 10.752 2.992 12.398 1.00 92.81 120 ALA A CA 1
ATOM 896 C C . ALA A 1 120 ? 12.177 3.387 12.805 1.00 92.81 120 ALA A C 1
ATOM 898 O O . ALA A 1 120 ? 12.944 3.937 12.014 1.00 92.81 120 ALA A O 1
ATOM 899 N N . ASP A 1 121 ? 12.538 3.074 14.046 1.00 91.56 121 ASP A N 1
ATOM 900 C CA . ASP A 1 121 ? 13.888 3.266 14.569 1.00 91.56 121 ASP A CA 1
ATOM 901 C C . ASP A 1 121 ? 14.665 1.942 14.531 1.00 91.56 121 ASP A C 1
ATOM 903 O O . ASP A 1 121 ? 14.110 0.890 14.830 1.00 91.56 121 ASP A O 1
ATOM 907 N N . THR A 1 122 ? 15.950 1.971 14.176 1.00 88.88 122 THR A N 1
ATOM 908 C CA . THR A 1 122 ? 16.755 0.754 13.973 1.00 88.88 122 THR A CA 1
ATOM 909 C C . THR A 1 122 ? 16.913 -0.093 15.237 1.00 88.88 122 THR A C 1
ATOM 911 O O . THR A 1 122 ? 16.918 -1.318 15.159 1.00 88.88 122 THR A O 1
ATOM 914 N N . ALA A 1 123 ? 17.045 0.531 16.411 1.00 89.38 123 ALA A N 1
ATOM 915 C CA . ALA A 1 123 ? 17.200 -0.197 17.673 1.00 89.38 123 ALA A CA 1
ATOM 916 C C . ALA A 1 123 ? 15.863 -0.761 18.153 1.00 89.38 123 ALA A C 1
ATOM 918 O O . ALA A 1 123 ? 15.788 -1.791 18.824 1.00 89.38 123 ALA A O 1
ATOM 919 N N . LYS A 1 124 ? 14.796 -0.045 17.824 1.00 88.62 124 LYS A N 1
ATOM 920 C CA . LYS A 1 124 ? 13.448 -0.377 18.210 1.00 88.62 124 LYS A CA 1
ATOM 921 C C . LYS A 1 124 ? 12.850 -1.364 17.207 1.00 88.62 124 LYS A C 1
ATOM 923 O O . LYS A 1 124 ? 12.530 -2.474 17.614 1.00 88.62 124 LYS A O 1
ATOM 928 N N . GLN A 1 125 ? 12.488 -0.893 16.013 1.00 94.12 125 GLN A N 1
ATOM 929 C CA . GLN A 1 125 ? 11.696 -1.568 14.973 1.00 94.12 125 GLN A CA 1
ATOM 930 C C . GLN A 1 125 ? 12.599 -2.021 13.792 1.00 94.12 125 GLN A C 1
ATOM 932 O O . GLN A 1 125 ? 12.408 -1.550 12.664 1.00 94.12 125 GLN A O 1
ATOM 937 N N . PRO A 1 126 ? 13.608 -2.889 14.004 1.00 90.44 126 PRO A N 1
ATOM 938 C CA . PRO A 1 126 ? 14.600 -3.204 12.977 1.00 90.44 126 PRO A CA 1
ATOM 939 C C . PRO A 1 126 ? 13.982 -3.804 11.710 1.00 90.44 126 PRO A C 1
ATOM 941 O O . PRO A 1 126 ? 14.398 -3.444 10.614 1.00 90.44 126 PRO A O 1
ATOM 944 N N . ARG A 1 127 ? 12.949 -4.654 11.826 1.00 91.38 127 ARG A N 1
ATOM 945 C CA . ARG A 1 127 ? 12.356 -5.318 10.651 1.00 91.38 127 ARG A CA 1
ATOM 946 C C . ARG A 1 127 ? 11.532 -4.371 9.790 1.00 91.38 127 ARG A C 1
ATOM 948 O O . ARG A 1 127 ? 11.442 -4.562 8.584 1.00 91.38 127 ARG A O 1
ATOM 955 N N . LEU A 1 128 ? 10.951 -3.332 10.387 1.00 92.25 128 LEU A N 1
ATOM 956 C CA . LEU A 1 128 ? 10.314 -2.263 9.617 1.00 92.25 128 LEU A CA 1
ATOM 957 C C . LEU A 1 128 ? 11.337 -1.333 8.974 1.00 92.25 128 LEU A C 1
ATOM 959 O O . LEU A 1 128 ? 11.115 -0.851 7.868 1.00 92.25 128 LEU A O 1
ATOM 963 N N . ARG A 1 129 ? 12.462 -1.093 9.652 1.00 93.19 129 ARG A N 1
ATOM 964 C CA . ARG A 1 129 ? 13.526 -0.227 9.148 1.00 93.19 129 ARG A CA 1
ATOM 965 C C . ARG A 1 129 ? 14.168 -0.773 7.867 1.00 93.19 129 ARG A C 1
ATOM 967 O O . ARG A 1 129 ? 14.465 0.023 6.977 1.00 93.19 129 ARG A O 1
ATOM 974 N N . GLU A 1 130 ? 14.278 -2.098 7.735 1.00 94.00 130 GLU A N 1
ATOM 975 C CA . GLU A 1 130 ? 14.756 -2.777 6.516 1.00 94.00 130 GLU A CA 1
ATOM 976 C C . GLU A 1 130 ? 14.025 -2.299 5.246 1.00 94.00 130 GLU A C 1
ATOM 978 O O . GLU A 1 130 ? 14.640 -2.173 4.189 1.00 94.00 130 GLU A O 1
ATOM 983 N N . PHE A 1 131 ? 12.733 -1.958 5.334 1.00 95.69 131 PHE A N 1
ATOM 984 C CA . PHE A 1 131 ? 11.976 -1.452 4.187 1.00 95.69 131 PHE A CA 1
ATOM 985 C C . PHE A 1 131 ? 12.478 -0.095 3.683 1.00 95.69 131 PHE A C 1
ATOM 987 O O . PHE A 1 131 ? 12.495 0.121 2.475 1.00 95.69 131 PHE A O 1
ATOM 994 N N . ILE A 1 132 ? 12.949 0.800 4.559 1.00 95.06 132 ILE A N 1
ATOM 995 C CA . ILE A 1 132 ? 13.555 2.064 4.110 1.00 95.06 132 ILE A CA 1
ATOM 996 C C . ILE A 1 132 ? 14.899 1.814 3.429 1.00 95.06 132 ILE A C 1
ATOM 998 O O . ILE A 1 132 ? 15.240 2.496 2.458 1.00 95.06 132 ILE A O 1
ATOM 1002 N N . ASP A 1 133 ? 15.666 0.848 3.923 1.00 94.00 133 ASP A N 1
ATOM 1003 C CA . ASP A 1 133 ? 16.950 0.503 3.321 1.00 94.00 133 ASP A CA 1
ATOM 1004 C C . ASP A 1 133 ? 16.727 -0.093 1.913 1.00 94.00 133 ASP A C 1
ATOM 1006 O O . ASP A 1 133 ? 17.417 0.285 0.962 1.00 94.00 133 ASP A O 1
ATOM 1010 N N . LEU A 1 134 ? 15.674 -0.902 1.737 1.00 94.31 134 LEU A N 1
ATOM 1011 C CA . LEU A 1 134 ? 15.222 -1.400 0.432 1.00 94.31 134 LEU A CA 1
ATOM 1012 C C . LEU A 1 134 ? 14.683 -0.301 -0.491 1.00 94.31 134 LEU A C 1
ATOM 1014 O O . LEU A 1 134 ? 15.057 -0.256 -1.664 1.00 94.31 134 LEU A O 1
ATOM 1018 N N . GLU A 1 135 ? 13.841 0.604 0.013 1.00 95.56 135 GLU A N 1
ATOM 1019 C CA . GLU A 1 135 ? 13.356 1.760 -0.751 1.00 95.56 135 GLU A CA 1
ATOM 1020 C C . GLU A 1 135 ? 14.525 2.603 -1.259 1.00 95.56 135 GLU A C 1
ATOM 1022 O O . GLU A 1 135 ? 14.570 2.963 -2.436 1.00 95.56 135 GLU A O 1
ATOM 1027 N N . SER A 1 136 ? 15.503 2.861 -0.391 1.00 92.94 136 SER A N 1
ATOM 1028 C CA . SER A 1 136 ? 16.712 3.606 -0.734 1.00 92.94 136 SER A CA 1
ATOM 1029 C C . SER A 1 136 ? 17.502 2.890 -1.824 1.00 92.94 136 SER A C 1
ATOM 1031 O O . SER A 1 136 ? 17.882 3.519 -2.808 1.00 92.94 136 SER A O 1
ATOM 1033 N N . LEU A 1 137 ? 17.707 1.578 -1.701 1.00 91.31 137 LEU A N 1
ATOM 1034 C CA . LEU A 1 137 ? 18.439 0.786 -2.688 1.00 91.31 137 LEU A CA 1
ATOM 1035 C C . LEU A 1 137 ? 17.757 0.784 -4.067 1.00 91.31 137 LEU A C 1
ATOM 1037 O O . LEU A 1 137 ? 18.417 0.976 -5.094 1.00 91.31 137 LEU A O 1
ATOM 1041 N N . VAL A 1 138 ? 16.435 0.591 -4.105 1.00 91.19 138 VAL A N 1
ATOM 1042 C CA . VAL A 1 138 ? 15.656 0.609 -5.352 1.00 91.19 138 VAL A CA 1
ATOM 1043 C C . VAL A 1 138 ? 15.692 2.002 -5.978 1.00 91.19 138 VAL A C 1
ATOM 1045 O O . VAL A 1 138 ? 16.006 2.141 -7.164 1.00 91.19 138 VAL A O 1
ATOM 1048 N N . LEU A 1 139 ? 15.435 3.047 -5.186 1.00 90.50 139 LEU A N 1
ATOM 1049 C CA . LEU A 1 139 ? 15.363 4.424 -5.670 1.00 90.50 139 LEU A CA 1
ATOM 1050 C C . LEU A 1 139 ? 16.730 5.018 -6.023 1.00 90.50 139 LEU A C 1
ATOM 1052 O O . LEU A 1 139 ? 16.779 5.866 -6.902 1.00 90.50 139 LEU A O 1
ATOM 1056 N N . GLN A 1 140 ? 17.841 4.559 -5.443 1.00 87.88 140 GLN A N 1
ATOM 1057 C CA . GLN A 1 140 ? 19.194 4.965 -5.860 1.00 87.88 140 GLN A CA 1
ATOM 1058 C C . GLN A 1 140 ? 19.509 4.586 -7.311 1.00 87.88 140 GLN A C 1
ATOM 1060 O O . GLN A 1 140 ? 20.344 5.218 -7.956 1.00 87.88 140 GLN A O 1
ATOM 1065 N N . SER A 1 141 ? 18.828 3.572 -7.848 1.00 80.44 141 SER A N 1
ATOM 1066 C CA . SER A 1 141 ? 18.951 3.214 -9.265 1.00 80.44 141 SER A CA 1
ATOM 1067 C C . SER A 1 141 ? 18.353 4.305 -10.170 1.00 80.44 141 SER A C 1
ATOM 1069 O O . SER A 1 141 ? 18.783 4.486 -11.308 1.00 80.44 141 SER A O 1
ATOM 1071 N N . LYS A 1 142 ? 17.416 5.110 -9.646 1.00 76.00 142 LYS A N 1
ATOM 1072 C CA . LYS A 1 142 ? 16.833 6.264 -10.338 1.00 76.00 142 LYS A CA 1
ATOM 1073 C C . LYS A 1 142 ? 17.898 7.347 -10.526 1.00 76.00 142 LYS A C 1
ATOM 1075 O O . LYS A 1 142 ? 18.349 7.972 -9.574 1.00 76.00 142 LYS A O 1
ATOM 1080 N N . GLY A 1 143 ? 18.257 7.606 -11.780 1.00 69.75 143 GLY A N 1
ATOM 1081 C CA . GLY A 1 143 ? 19.277 8.598 -12.139 1.00 69.75 143 GLY A CA 1
ATOM 1082 C C . GLY A 1 143 ? 20.686 8.022 -12.294 1.00 69.75 143 GLY A C 1
ATOM 1083 O O . GLY A 1 143 ? 21.595 8.754 -12.680 1.00 69.75 143 GLY A O 1
ATOM 1084 N N . ASN A 1 144 ? 20.872 6.718 -12.075 1.00 79.81 144 ASN A N 1
ATOM 1085 C CA . ASN A 1 144 ? 22.112 6.049 -12.435 1.00 79.81 144 ASN A CA 1
ATOM 1086 C C . ASN A 1 144 ? 22.126 5.742 -13.942 1.00 79.81 144 ASN A C 1
ATOM 1088 O O . ASN A 1 144 ? 21.524 4.776 -14.391 1.00 79.81 144 ASN A O 1
ATOM 1092 N N . ALA A 1 145 ? 22.861 6.531 -14.729 1.00 81.50 145 ALA A N 1
ATOM 1093 C CA . ALA A 1 145 ? 22.953 6.341 -16.180 1.00 81.50 145 ALA A CA 1
ATOM 1094 C C . ALA A 1 145 ? 23.628 5.019 -16.613 1.00 81.50 145 ALA A C 1
ATOM 1096 O O . ALA A 1 145 ? 23.560 4.664 -17.787 1.00 81.50 145 ALA A O 1
ATOM 1097 N N . SER A 1 146 ? 24.281 4.291 -15.694 1.00 84.56 146 SER A N 1
ATOM 1098 C CA . SER A 1 146 ? 24.939 3.007 -15.993 1.00 84.56 146 SER A CA 1
ATOM 1099 C C . SER A 1 146 ? 23.985 1.809 -16.052 1.00 84.56 146 SER A C 1
ATOM 1101 O O . SER A 1 146 ? 24.396 0.733 -16.477 1.00 84.56 146 SER A O 1
ATOM 1103 N N . THR A 1 147 ? 22.718 1.975 -15.659 1.00 86.44 147 THR A N 1
ATOM 1104 C CA . THR A 1 147 ? 21.698 0.925 -15.757 1.00 86.44 147 THR A CA 1
ATOM 1105 C C . THR A 1 147 ? 20.334 1.530 -16.103 1.00 86.44 147 THR A C 1
ATOM 1107 O O . THR A 1 147 ? 19.978 2.581 -15.575 1.00 86.44 147 THR A O 1
ATOM 1110 N N . PRO A 1 148 ? 19.532 0.903 -16.985 1.00 86.38 148 PRO A N 1
ATOM 1111 C CA . PRO A 1 148 ? 18.151 1.334 -17.199 1.00 86.38 148 PRO A CA 1
ATOM 1112 C C . PRO A 1 148 ? 17.247 0.991 -16.006 1.00 86.38 148 PRO A C 1
ATOM 1114 O O . PRO A 1 148 ? 16.133 1.512 -15.914 1.00 86.38 148 PRO A O 1
ATOM 1117 N N . THR A 1 149 ? 17.706 0.127 -15.097 1.00 87.56 149 THR A N 1
ATOM 1118 C CA . THR A 1 149 ? 16.963 -0.296 -13.913 1.00 87.56 149 THR A CA 1
ATOM 1119 C C . THR A 1 149 ? 16.693 0.876 -12.986 1.00 87.56 149 THR A C 1
ATOM 1121 O O . THR A 1 149 ? 17.578 1.666 -12.676 1.00 87.56 149 THR A O 1
ATOM 1124 N N . GLY A 1 150 ? 15.440 1.018 -12.552 1.00 73.50 150 GLY A N 1
ATOM 1125 C CA . GLY A 1 150 ? 14.999 2.210 -11.825 1.00 73.50 150 GLY A CA 1
ATOM 1126 C C . GLY A 1 150 ? 14.744 3.422 -12.729 1.00 73.50 150 GLY A C 1
ATOM 1127 O O . GLY A 1 150 ? 14.483 4.513 -12.224 1.00 73.50 150 GLY A O 1
ATOM 1128 N N . GLY A 1 151 ? 14.749 3.242 -14.055 1.00 85.62 151 GLY A N 1
ATOM 1129 C CA . GLY A 1 151 ? 14.258 4.227 -15.018 1.00 85.62 151 GLY A CA 1
ATOM 1130 C C . GLY A 1 151 ? 12.756 4.487 -14.875 1.00 85.62 151 GLY A C 1
ATOM 1131 O O . GLY A 1 151 ? 12.294 5.588 -15.172 1.00 85.62 151 GLY A O 1
ATOM 1132 N N . SER A 1 152 ? 11.996 3.522 -14.354 1.00 91.62 152 SER A N 1
ATOM 1133 C CA . SER A 1 152 ? 10.585 3.673 -13.990 1.00 91.62 152 SER A CA 1
ATOM 1134 C C . SER A 1 152 ? 10.283 2.984 -12.655 1.00 91.62 152 SER A C 1
ATOM 1136 O O . SER A 1 152 ? 9.691 1.902 -12.645 1.00 91.62 152 SER A O 1
ATOM 1138 N N . PRO A 1 153 ? 10.692 3.574 -11.520 1.00 94.19 153 PRO A N 1
ATOM 1139 C CA . PRO A 1 153 ? 10.444 2.990 -10.216 1.00 94.19 153 PRO A CA 1
ATOM 1140 C C . PRO A 1 153 ? 9.052 3.381 -9.709 1.00 94.19 153 PRO A C 1
ATOM 1142 O O . PRO A 1 153 ? 8.556 4.464 -10.017 1.00 94.19 153 PRO A O 1
ATOM 1145 N N . CYS A 1 154 ? 8.441 2.532 -8.897 1.00 96.31 154 CYS A N 1
ATOM 1146 C CA . CYS A 1 154 ? 7.266 2.849 -8.092 1.00 96.31 154 CYS A CA 1
ATOM 1147 C C . CYS A 1 154 ? 7.399 2.122 -6.752 1.00 96.31 154 CYS A C 1
ATOM 1149 O O . CYS A 1 154 ? 7.933 1.014 -6.703 1.00 96.31 154 CYS A O 1
ATOM 1151 N N . VAL A 1 155 ? 6.929 2.731 -5.668 1.00 97.94 155 VAL A N 1
ATOM 1152 C CA . VAL A 1 155 ? 6.914 2.107 -4.338 1.00 97.94 155 VAL A CA 1
ATOM 1153 C C . VAL A 1 155 ? 5.482 2.109 -3.831 1.00 97.94 155 VAL A C 1
ATOM 1155 O O . VAL A 1 155 ? 4.841 3.156 -3.849 1.00 97.94 155 VAL A O 1
ATOM 1158 N N . ILE A 1 156 ? 4.983 0.964 -3.373 1.00 98.44 156 ILE A N 1
ATOM 1159 C CA . ILE A 1 156 ? 3.705 0.863 -2.662 1.00 98.44 156 ILE A CA 1
ATOM 1160 C C . ILE A 1 156 ? 4.010 0.519 -1.210 1.00 98.44 156 ILE A C 1
ATOM 1162 O O . ILE A 1 156 ? 4.427 -0.593 -0.919 1.00 98.44 156 ILE A O 1
ATOM 1166 N N . ARG A 1 157 ? 3.799 1.460 -0.294 1.00 97.94 157 ARG A N 1
ATOM 1167 C CA . ARG A 1 157 ? 3.825 1.235 1.151 1.00 97.94 157 ARG A CA 1
ATOM 1168 C C . ARG A 1 157 ? 2.471 0.678 1.587 1.00 97.94 157 ARG A C 1
ATOM 1170 O O . ARG A 1 157 ? 1.525 1.438 1.801 1.00 97.94 157 ARG A O 1
ATOM 1177 N N . ALA A 1 158 ? 2.384 -0.644 1.680 1.00 95.50 158 ALA A N 1
ATOM 1178 C CA . ALA A 1 158 ? 1.192 -1.344 2.136 1.00 95.50 158 ALA A CA 1
ATOM 1179 C C . ALA A 1 158 ? 0.976 -1.116 3.637 1.00 95.50 158 ALA A C 1
ATOM 1181 O O . ALA A 1 158 ? 1.914 -1.224 4.428 1.00 95.50 158 ALA A O 1
ATOM 1182 N N . GLY A 1 159 ? -0.255 -0.786 4.026 1.00 92.38 159 GLY A N 1
ATOM 1183 C CA . GLY A 1 159 ? -0.683 -0.740 5.420 1.00 92.38 159 GLY A CA 1
ATOM 1184 C C . GLY A 1 159 ? -0.576 -2.091 6.127 1.00 92.38 159 GLY A C 1
ATOM 1185 O O . GLY A 1 159 ? -0.108 -3.088 5.580 1.00 92.38 159 GLY A O 1
ATOM 1186 N N . PHE A 1 160 ? -1.049 -2.134 7.367 1.00 93.06 160 PHE A N 1
ATOM 1187 C CA . PHE A 1 160 ? -1.128 -3.387 8.106 1.00 93.06 160 PHE A CA 1
ATOM 1188 C C . PHE A 1 160 ? -2.126 -4.331 7.433 1.00 93.06 160 PHE A C 1
ATOM 1190 O O . PHE A 1 160 ? -3.305 -3.999 7.379 1.00 93.06 160 PHE A O 1
ATOM 1197 N N . TYR A 1 161 ? -1.699 -5.499 6.950 1.00 92.62 161 TYR A N 1
ATOM 1198 C CA . TYR A 1 161 ? -2.639 -6.446 6.342 1.00 92.62 161 TYR A CA 1
ATOM 1199 C C . TYR A 1 161 ? -3.706 -6.881 7.350 1.00 92.62 161 TYR A C 1
ATOM 1201 O O . TYR A 1 161 ? -3.373 -7.359 8.438 1.00 92.62 161 TYR A O 1
ATOM 1209 N N . ALA A 1 162 ? -4.977 -6.701 6.997 1.00 91.12 162 ALA A N 1
ATOM 1210 C CA . ALA A 1 162 ? -6.115 -7.057 7.838 1.00 91.12 162 ALA A CA 1
ATOM 1211 C C . ALA A 1 162 ? -6.165 -8.571 8.101 1.00 91.12 162 ALA A C 1
ATOM 1213 O O . ALA A 1 162 ? -6.562 -8.992 9.184 1.00 91.12 162 ALA A O 1
ATOM 1214 N N . GLU A 1 163 ? -5.645 -9.381 7.178 1.00 89.44 163 GLU A N 1
ATOM 1215 C CA . GLU A 1 163 ? -5.468 -10.829 7.310 1.00 89.44 163 GLU A CA 1
ATOM 1216 C C . GLU A 1 163 ? -4.645 -11.214 8.553 1.00 89.44 163 GLU A C 1
ATOM 1218 O O . GLU A 1 163 ? -4.878 -12.259 9.154 1.00 89.44 163 GLU A O 1
ATOM 1223 N N . ASN A 1 164 ? -3.749 -10.346 9.037 1.00 90.50 164 ASN A N 1
ATOM 1224 C CA . ASN A 1 164 ? -3.009 -10.604 10.277 1.00 90.50 164 ASN A CA 1
ATOM 1225 C C . ASN A 1 164 ? -3.908 -10.617 11.525 1.00 90.50 164 ASN A C 1
ATOM 1227 O O . ASN A 1 164 ? -3.514 -11.166 12.554 1.00 90.50 164 ASN A O 1
ATOM 1231 N N . LEU A 1 165 ? -5.108 -10.028 11.462 1.00 89.94 165 LEU A N 1
ATOM 1232 C CA . LEU A 1 165 ? -6.098 -10.113 12.540 1.00 89.94 165 LEU A CA 1
ATOM 1233 C C . LEU A 1 165 ? -6.656 -11.537 12.675 1.00 89.94 165 LEU A C 1
ATOM 1235 O O . LEU A 1 165 ? -7.056 -11.934 13.768 1.00 89.94 165 LEU A O 1
ATOM 1239 N N . LEU A 1 166 ? -6.622 -12.334 11.601 1.00 87.12 166 LEU A N 1
ATOM 1240 C CA . LEU A 1 166 ? -7.079 -13.727 11.604 1.00 87.12 166 LEU A CA 1
ATOM 1241 C C . LEU A 1 166 ? -6.188 -14.627 12.478 1.00 87.12 166 LEU A C 1
ATOM 1243 O O . LEU A 1 166 ? -6.653 -15.645 12.982 1.00 87.12 166 LEU A O 1
ATOM 1247 N N . LEU A 1 167 ? -4.944 -14.216 12.761 1.00 87.31 167 LEU A N 1
ATOM 1248 C CA . LEU A 1 167 ? -4.045 -14.918 13.691 1.00 87.31 167 LEU A CA 1
ATOM 1249 C C . LEU A 1 167 ? -4.577 -14.956 15.136 1.00 87.31 167 LEU A C 1
ATOM 1251 O O . LEU A 1 167 ? -4.084 -15.732 15.953 1.00 87.31 167 LEU A O 1
ATOM 1255 N N . TYR A 1 168 ? -5.572 -14.123 15.449 1.00 87.50 168 TYR A N 1
ATOM 1256 C CA . TYR A 1 168 ? -6.238 -14.041 16.752 1.00 87.50 168 TYR A CA 1
ATOM 1257 C C . TYR A 1 168 ? -7.647 -14.645 16.739 1.00 87.50 168 TYR A C 1
ATOM 1259 O O . TYR A 1 168 ? -8.357 -14.596 17.744 1.00 87.50 168 TYR A O 1
ATOM 1267 N N . ALA A 1 169 ? -8.065 -15.220 15.608 1.00 83.94 169 ALA A N 1
ATOM 1268 C CA . ALA A 1 169 ? -9.398 -15.778 15.439 1.00 83.94 169 ALA A CA 1
ATOM 1269 C C . ALA A 1 169 ? -9.740 -16.899 16.447 1.00 83.94 169 ALA A C 1
ATOM 1271 O O . ALA A 1 169 ? -10.888 -16.942 16.893 1.00 83.94 169 ALA A O 1
ATOM 1272 N N . PRO A 1 170 ? -8.801 -17.772 16.881 1.00 83.31 170 PRO A N 1
ATOM 1273 C CA . PRO A 1 170 ? -9.093 -18.777 17.906 1.00 83.31 170 PRO A CA 1
ATOM 1274 C C . PRO A 1 170 ? -9.544 -18.169 19.238 1.00 83.31 170 PRO A C 1
ATOM 1276 O O . PRO A 1 170 ? -10.591 -18.556 19.750 1.00 83.31 170 PRO A O 1
ATOM 1279 N N . GLN A 1 171 ? -8.830 -17.166 19.760 1.00 81.38 171 GLN A N 1
ATOM 1280 C CA . GLN A 1 171 ? -9.238 -16.457 20.980 1.00 81.38 171 GLN A CA 1
ATOM 1281 C C . GLN A 1 171 ? -10.558 -15.718 20.774 1.00 81.38 171 GLN A C 1
ATOM 1283 O O . GLN A 1 171 ? -11.440 -15.756 21.629 1.00 81.38 171 GLN A O 1
ATOM 1288 N N . ALA A 1 172 ? -10.740 -15.107 19.606 1.00 82.12 172 ALA A N 1
ATOM 1289 C CA . ALA A 1 172 ? -11.970 -14.392 19.320 1.00 82.12 172 ALA A CA 1
ATOM 1290 C C . ALA A 1 172 ? -13.201 -15.300 19.240 1.00 82.12 172 ALA A C 1
ATOM 1292 O O . ALA A 1 172 ? -14.280 -14.902 19.677 1.00 82.12 172 ALA A O 1
ATOM 1293 N N . LYS A 1 173 ? -13.038 -16.541 18.772 1.00 78.69 173 LYS A N 1
ATOM 1294 C CA . LYS A 1 173 ? -14.079 -17.576 18.805 1.00 78.69 173 LYS A CA 1
ATOM 1295 C C . LYS A 1 173 ? -14.336 -18.130 20.204 1.00 78.69 173 LYS A C 1
ATOM 1297 O O . LYS A 1 173 ? -15.489 -18.337 20.572 1.00 78.69 173 LYS A O 1
ATOM 1302 N N . GLU A 1 174 ? -13.277 -18.452 20.943 1.00 83.25 174 GLU A N 1
ATOM 1303 C CA . GLU A 1 174 ? -13.383 -19.184 22.211 1.00 83.25 174 GLU A CA 1
ATOM 1304 C C . GLU A 1 174 ? -13.781 -18.280 23.381 1.00 83.25 174 GLU A C 1
ATOM 1306 O O . GLU A 1 174 ? -14.566 -18.685 24.240 1.00 83.25 174 GLU A O 1
ATOM 1311 N N . GLU A 1 175 ? -13.260 -17.056 23.398 1.00 87.12 175 GLU A N 1
ATOM 1312 C CA . GLU A 1 175 ? -13.367 -16.125 24.522 1.00 87.12 175 GLU A CA 1
ATOM 1313 C C . GLU A 1 175 ? -14.216 -14.888 24.187 1.00 87.12 175 GLU A C 1
ATOM 1315 O O . GLU A 1 175 ? -14.612 -14.151 25.090 1.00 87.12 175 GLU A O 1
ATOM 1320 N N . GLY A 1 176 ? -14.539 -14.661 22.906 1.00 87.88 176 GLY A N 1
ATOM 1321 C CA . GLY A 1 176 ? -15.267 -13.465 22.471 1.00 87.88 176 GLY A CA 1
ATOM 1322 C C . GLY A 1 176 ? -14.428 -12.190 22.581 1.00 87.88 176 GLY A C 1
ATOM 1323 O O . GLY A 1 176 ? -14.979 -11.101 22.746 1.00 87.88 176 GLY A O 1
ATOM 1324 N N . VAL A 1 177 ? -13.098 -12.308 22.524 1.00 90.44 177 VAL A N 1
ATOM 1325 C CA . VAL A 1 177 ? -12.177 -11.168 22.614 1.00 90.44 177 VAL A CA 1
ATOM 1326 C C . VAL A 1 177 ? -11.238 -11.096 21.416 1.00 90.44 177 VAL A C 1
ATOM 1328 O O . VAL A 1 177 ? -10.766 -12.112 20.920 1.00 90.44 177 VAL A O 1
ATOM 1331 N N . LEU A 1 178 ? -10.939 -9.885 20.957 1.00 91.50 178 LEU A N 1
ATOM 1332 C CA . LEU A 1 178 ? -9.919 -9.583 19.959 1.00 91.50 178 LEU A CA 1
ATOM 1333 C C . LEU A 1 178 ? -8.679 -9.025 20.682 1.00 91.50 178 LEU A C 1
ATOM 1335 O O . LEU A 1 178 ? -8.625 -7.819 20.952 1.00 91.50 178 LEU A O 1
ATOM 1339 N N . PRO A 1 179 ? -7.697 -9.879 21.033 1.00 93.00 179 PRO A N 1
ATOM 1340 C CA . PRO A 1 179 ? -6.585 -9.478 21.879 1.00 93.00 179 PRO A CA 1
ATOM 1341 C C . PRO A 1 179 ? -5.441 -8.886 21.043 1.00 93.00 179 PRO A C 1
ATOM 1343 O O . PRO A 1 179 ? -4.591 -9.610 20.520 1.00 93.00 179 PRO A O 1
ATOM 1346 N N . LEU A 1 180 ? -5.387 -7.555 20.918 1.00 94.44 180 LEU A N 1
ATOM 1347 C CA . LEU A 1 180 ? -4.366 -6.861 20.118 1.00 94.44 180 LEU A CA 1
ATOM 1348 C C . LEU A 1 180 ? -3.440 -6.002 20.989 1.00 94.44 180 LEU A C 1
ATOM 1350 O O . LEU A 1 180 ? -3.910 -5.244 21.837 1.00 94.44 180 LEU A O 1
ATOM 1354 N N . PRO A 1 181 ? -2.113 -6.026 20.758 1.00 94.31 181 PRO A N 1
ATOM 1355 C CA . PRO A 1 181 ? -1.156 -5.232 21.527 1.00 94.31 181 PRO A CA 1
ATOM 1356 C C . PRO A 1 181 ? -1.035 -3.798 20.987 1.00 94.31 181 PRO A C 1
ATOM 1358 O O . PRO A 1 181 ? 0.064 -3.354 20.645 1.00 94.31 181 PRO A O 1
ATOM 1361 N N . ILE A 1 182 ? -2.153 -3.075 20.880 1.00 93.38 182 ILE A N 1
ATOM 1362 C CA . ILE A 1 182 ? -2.211 -1.736 20.263 1.00 93.38 182 ILE A CA 1
ATOM 1363 C C . ILE A 1 182 ? -2.439 -0.597 21.265 1.00 93.38 182 ILE A C 1
ATOM 1365 O O . ILE A 1 182 ? -2.236 0.563 20.924 1.00 93.38 182 ILE A O 1
ATOM 1369 N N . GLY A 1 183 ? -2.722 -0.890 22.536 1.00 91.31 183 GLY A N 1
ATOM 1370 C CA . GLY A 1 183 ? -3.120 0.118 23.523 1.00 91.31 183 GLY A CA 1
ATOM 1371 C C . GLY A 1 183 ? -4.602 0.488 23.415 1.00 91.31 183 GLY A C 1
ATOM 1372 O O . GLY A 1 183 ? -5.215 0.272 22.379 1.00 91.31 183 GLY A O 1
ATOM 1373 N N . GLU A 1 184 ? -5.158 1.081 24.474 1.00 88.62 184 GLU A N 1
ATOM 1374 C CA . GLU A 1 184 ? -6.606 1.353 24.569 1.00 88.62 184 GLU A CA 1
ATOM 1375 C C . GLU A 1 184 ? -7.123 2.314 23.490 1.00 88.62 184 GLU A C 1
ATOM 1377 O O . GLU A 1 184 ? -8.157 2.087 22.876 1.00 88.62 184 GLU A O 1
ATOM 1382 N N . ASN A 1 185 ? -6.376 3.392 23.237 1.00 86.44 185 ASN A N 1
ATOM 1383 C CA . ASN A 1 185 ? -6.865 4.529 22.451 1.00 86.44 185 ASN A CA 1
ATOM 1384 C C . ASN A 1 185 ? -6.109 4.743 21.133 1.00 86.44 185 ASN A C 1
ATOM 1386 O O . ASN A 1 185 ? -6.373 5.721 20.431 1.00 86.44 185 ASN A O 1
ATOM 1390 N N . HIS A 1 186 ? -5.131 3.893 20.804 1.00 89.44 186 HIS A N 1
ATOM 1391 C CA . HIS A 1 186 ? -4.384 4.068 19.560 1.00 89.44 186 HIS A CA 1
ATOM 1392 C C . HIS A 1 186 ? -5.175 3.512 18.392 1.00 89.44 186 HIS A C 1
ATOM 1394 O O . HIS A 1 186 ? -5.794 2.451 18.480 1.00 89.44 186 HIS A O 1
ATOM 1400 N N . LYS A 1 187 ? -5.104 4.232 17.277 1.00 87.62 187 LYS A N 1
ATOM 1401 C CA . LYS A 1 187 ? -5.792 3.862 16.053 1.00 87.62 187 LYS A CA 1
ATOM 1402 C C . LYS A 1 187 ? -4.798 3.573 14.946 1.00 87.62 187 LYS A C 1
ATOM 1404 O O . LYS A 1 187 ? -3.700 4.131 14.905 1.00 87.62 187 LYS A O 1
ATOM 1409 N N . PHE A 1 188 ? -5.214 2.705 14.039 1.00 90.25 188 PHE A N 1
ATOM 1410 C CA . PHE A 1 188 ? -4.500 2.409 12.810 1.00 90.25 188 PHE A CA 1
ATOM 1411 C C . PHE A 1 188 ? -5.487 1.983 11.722 1.00 90.25 188 PHE A C 1
ATOM 1413 O O . PHE A 1 188 ? -6.686 1.828 11.965 1.00 90.25 188 PHE A O 1
ATOM 1420 N N . ALA A 1 189 ? -4.973 1.843 10.507 1.00 89.69 189 ALA A N 1
ATOM 1421 C CA . ALA A 1 189 ? -5.736 1.507 9.315 1.00 89.69 189 ALA A CA 1
ATOM 1422 C C . ALA A 1 189 ? -5.264 0.159 8.745 1.00 89.69 189 ALA A C 1
ATOM 1424 O O . ALA A 1 189 ? -4.316 0.145 7.947 1.00 89.69 189 ALA A O 1
ATOM 1425 N N . PRO A 1 190 ? -5.867 -0.976 9.155 1.00 90.44 190 PRO A N 1
ATOM 1426 C CA . PRO A 1 190 ? -5.669 -2.242 8.461 1.00 90.44 190 PRO A CA 1
ATOM 1427 C C . PRO A 1 190 ? -6.107 -2.137 6.998 1.00 90.44 190 PRO A C 1
ATOM 1429 O O . PRO A 1 190 ? -7.007 -1.367 6.698 1.00 90.44 190 PRO A O 1
ATOM 1432 N N . VAL A 1 191 ? -5.502 -2.899 6.092 1.00 91.38 191 VAL A N 1
ATOM 1433 C CA . VAL A 1 191 ? -5.850 -2.954 4.665 1.00 91.38 191 VAL A CA 1
ATOM 1434 C C . VAL A 1 191 ? -5.971 -4.398 4.213 1.00 91.38 191 VAL A C 1
ATOM 1436 O O . VAL A 1 191 ? -5.142 -5.221 4.587 1.00 91.38 191 VAL A O 1
ATOM 1439 N N . ALA A 1 192 ? -6.985 -4.717 3.412 1.00 91.31 192 ALA A N 1
ATOM 1440 C CA . ALA A 1 192 ? -7.111 -6.050 2.838 1.00 91.31 192 ALA A CA 1
ATOM 1441 C C . ALA A 1 192 ? -5.973 -6.313 1.840 1.00 91.31 192 ALA A C 1
ATOM 1443 O O . ALA A 1 192 ? -5.629 -5.448 1.025 1.00 91.31 192 ALA A O 1
ATOM 1444 N N . LEU A 1 193 ? -5.414 -7.522 1.845 1.00 92.06 193 LEU A N 1
ATOM 1445 C CA . LEU A 1 193 ? -4.384 -7.925 0.889 1.00 92.06 193 LEU A CA 1
ATOM 1446 C C . LEU A 1 193 ? -4.855 -7.737 -0.560 1.00 92.06 193 LEU A C 1
ATOM 1448 O O . LEU A 1 193 ? -4.092 -7.264 -1.408 1.00 92.06 193 LEU A O 1
ATOM 1452 N N . GLY A 1 194 ? -6.127 -8.047 -0.823 1.00 91.94 194 GLY A N 1
ATOM 1453 C CA . GLY A 1 194 ? -6.756 -7.848 -2.126 1.00 91.94 194 GLY A CA 1
ATOM 1454 C C . GLY A 1 194 ? -6.657 -6.403 -2.623 1.00 91.94 194 GLY A C 1
ATOM 1455 O O . GLY A 1 194 ? -6.383 -6.184 -3.801 1.00 91.94 194 GLY A O 1
ATOM 1456 N N . ASP A 1 195 ? -6.779 -5.410 -1.740 1.00 93.44 195 ASP A N 1
ATOM 1457 C CA . ASP A 1 195 ? -6.699 -3.999 -2.125 1.00 93.44 195 ASP A CA 1
ATOM 1458 C C . ASP A 1 195 ? -5.275 -3.592 -2.520 1.00 93.44 195 ASP A C 1
ATOM 1460 O O . ASP A 1 195 ? -5.066 -2.906 -3.526 1.00 93.44 195 ASP A O 1
ATOM 1464 N N . VAL A 1 196 ? -4.273 -4.060 -1.772 1.00 95.94 196 VAL A N 1
ATOM 1465 C CA . VAL A 1 196 ? -2.859 -3.853 -2.122 1.00 95.94 196 VAL A CA 1
ATOM 1466 C C . VAL A 1 196 ? -2.543 -4.529 -3.457 1.00 95.94 196 VAL A C 1
ATOM 1468 O O . VAL A 1 196 ? -1.896 -3.923 -4.318 1.00 95.94 196 VAL A O 1
ATOM 1471 N N . ALA A 1 197 ? -3.056 -5.746 -3.668 1.00 97.12 197 ALA A N 1
ATOM 1472 C CA . ALA A 1 197 ? -2.899 -6.472 -4.920 1.00 97.12 197 ALA A CA 1
ATOM 1473 C C . ALA A 1 197 ? -3.541 -5.731 -6.102 1.00 97.12 197 ALA A C 1
ATOM 1475 O O . ALA A 1 197 ? -2.929 -5.645 -7.168 1.00 97.12 197 ALA A O 1
ATOM 1476 N N . GLN A 1 198 ? -4.717 -5.117 -5.914 1.00 96.31 198 GLN A N 1
ATOM 1477 C CA . GLN A 1 198 ? -5.363 -4.283 -6.933 1.00 96.31 198 GLN A CA 1
ATOM 1478 C C . GLN A 1 198 ? -4.472 -3.112 -7.345 1.00 96.31 198 GLN A C 1
ATOM 1480 O O . GLN A 1 198 ? -4.237 -2.927 -8.542 1.00 96.31 198 GLN A O 1
ATOM 1485 N N . VAL A 1 199 ? -3.939 -2.344 -6.390 1.00 97.50 199 VAL A N 1
ATOM 1486 C CA . VAL A 1 199 ? -3.056 -1.206 -6.703 1.00 97.50 199 VAL A CA 1
ATOM 1487 C C . VAL A 1 199 ? -1.806 -1.691 -7.439 1.00 97.50 199 VAL A C 1
ATOM 1489 O O . VAL A 1 199 ? -1.489 -1.186 -8.518 1.00 97.50 199 VAL A O 1
ATOM 1492 N N . ALA A 1 200 ? -1.134 -2.718 -6.915 1.00 98.50 200 ALA A N 1
ATOM 1493 C CA . ALA A 1 200 ? 0.073 -3.270 -7.521 1.00 98.50 200 ALA A CA 1
ATOM 1494 C C . ALA A 1 200 ? -0.173 -3.784 -8.948 1.00 98.50 200 ALA A C 1
ATOM 1496 O O . ALA A 1 200 ? 0.577 -3.444 -9.863 1.00 98.50 200 ALA A O 1
ATOM 1497 N N . ALA A 1 201 ? -1.253 -4.531 -9.179 1.00 98.25 201 ALA A N 1
ATOM 1498 C CA . ALA A 1 201 ? -1.581 -5.072 -10.492 1.00 98.25 201 ALA A CA 1
ATOM 1499 C C . ALA A 1 201 ? -1.879 -3.969 -11.527 1.00 98.25 201 ALA A C 1
ATOM 1501 O O . ALA A 1 201 ? -1.425 -4.045 -12.673 1.00 98.25 201 ALA A O 1
ATOM 1502 N N . HIS A 1 202 ? -2.571 -2.895 -11.138 1.00 97.50 202 HIS A N 1
ATOM 1503 C CA . HIS A 1 202 ? -2.805 -1.747 -12.023 1.00 97.50 202 HIS A CA 1
ATOM 1504 C C . HIS A 1 202 ? -1.507 -1.002 -12.366 1.00 97.50 202 HIS A C 1
ATOM 1506 O O . HIS A 1 202 ? -1.322 -0.591 -13.514 1.00 97.50 202 HIS A O 1
ATOM 1512 N N . VAL A 1 203 ? -0.580 -0.867 -11.412 1.00 97.75 203 VAL A N 1
ATOM 1513 C CA . VAL A 1 203 ? 0.747 -0.285 -11.670 1.00 97.75 203 VAL A CA 1
ATOM 1514 C C . VAL A 1 203 ? 1.559 -1.177 -12.615 1.00 97.75 203 VAL A C 1
ATOM 1516 O O . VAL A 1 203 ? 2.057 -0.693 -13.632 1.00 97.75 203 VAL A O 1
ATOM 1519 N N . LEU A 1 204 ? 1.638 -2.482 -12.337 1.00 98.12 204 LEU A N 1
ATOM 1520 C CA . LEU A 1 204 ? 2.433 -3.444 -13.111 1.00 98.12 204 LEU A CA 1
ATOM 1521 C C . LEU A 1 204 ? 1.959 -3.597 -14.554 1.00 98.12 204 LEU A C 1
ATOM 1523 O O . LEU A 1 204 ? 2.776 -3.759 -15.464 1.00 98.12 204 LEU A O 1
ATOM 1527 N N . THR A 1 205 ? 0.648 -3.533 -14.778 1.00 96.88 205 THR A N 1
ATOM 1528 C CA . THR A 1 205 ? 0.055 -3.648 -16.116 1.00 96.88 205 THR A CA 1
ATOM 1529 C C . THR A 1 205 ? -0.015 -2.314 -16.867 1.00 96.88 205 THR A C 1
ATOM 1531 O O . THR A 1 205 ? -0.179 -2.304 -18.090 1.00 96.88 205 THR A O 1
ATOM 1534 N N . GLY A 1 206 ? 0.143 -1.183 -16.170 1.00 95.25 206 GLY A N 1
ATOM 1535 C CA . GLY A 1 206 ? 0.146 0.158 -16.751 1.00 95.25 206 GLY A CA 1
ATOM 1536 C C . GLY A 1 206 ? 1.379 0.427 -17.620 1.00 95.25 206 GLY A C 1
ATOM 1537 O O . GLY A 1 206 ? 2.507 0.090 -17.248 1.00 95.25 206 GLY A O 1
ATOM 1538 N N . LYS A 1 207 ? 1.180 1.061 -18.782 1.00 94.94 207 LYS A N 1
ATOM 1539 C CA . LYS A 1 207 ? 2.250 1.386 -19.738 1.00 94.94 207 LYS A CA 1
ATOM 1540 C C . LYS A 1 207 ? 2.265 2.884 -20.028 1.00 94.94 207 LYS A C 1
ATOM 1542 O O . LYS A 1 207 ? 1.235 3.447 -20.382 1.00 94.94 207 LYS A O 1
ATOM 1547 N N . GLY A 1 208 ? 3.439 3.495 -19.933 1.00 92.75 208 GLY A N 1
ATOM 1548 C CA . GLY A 1 208 ? 3.704 4.882 -20.317 1.00 92.75 208 GLY A CA 1
ATOM 1549 C C . GLY A 1 208 ? 4.897 4.964 -21.265 1.00 92.75 208 GLY A C 1
ATOM 1550 O O . GLY A 1 208 ? 5.551 3.957 -21.547 1.00 92.75 208 GLY A O 1
ATOM 1551 N N . LYS A 1 209 ? 5.214 6.166 -21.759 1.00 90.44 209 LYS A N 1
ATOM 1552 C CA . LYS A 1 209 ? 6.348 6.376 -22.683 1.00 90.44 209 LYS A CA 1
ATOM 1553 C C . LYS A 1 209 ? 7.683 5.942 -22.068 1.00 90.44 209 LYS A C 1
ATOM 1555 O O . LYS A 1 209 ? 8.578 5.502 -22.785 1.00 90.44 209 LYS A O 1
ATOM 1560 N N . HIS A 1 210 ? 7.799 6.066 -20.749 1.00 88.81 210 HIS A N 1
ATOM 1561 C CA . HIS A 1 210 ? 9.027 5.830 -19.997 1.00 88.81 210 HIS A CA 1
ATOM 1562 C C . HIS A 1 210 ? 8.949 4.621 -19.059 1.00 88.81 210 HIS A C 1
ATOM 1564 O O . HIS A 1 210 ? 9.738 4.567 -18.121 1.00 88.81 210 HIS A O 1
ATOM 1570 N N . GLY A 1 211 ? 8.025 3.678 -19.291 1.00 93.31 211 GLY A N 1
ATOM 1571 C CA . GLY A 1 211 ? 7.911 2.462 -18.485 1.00 93.31 211 GLY A CA 1
ATOM 1572 C C . GLY A 1 211 ? 6.502 2.176 -17.970 1.00 93.31 211 GLY A C 1
ATOM 1573 O O . GLY A 1 211 ? 5.605 1.833 -18.749 1.00 93.31 211 GLY A O 1
ATOM 1574 N N . PHE A 1 212 ? 6.304 2.292 -16.655 1.00 95.44 212 PHE A N 1
ATOM 1575 C CA . PHE A 1 212 ? 4.968 2.345 -16.054 1.00 95.44 212 PHE A CA 1
ATOM 1576 C C . PHE A 1 212 ? 4.163 3.524 -16.611 1.00 95.44 212 PHE A C 1
ATOM 1578 O O . PHE A 1 212 ? 4.721 4.451 -17.198 1.00 95.44 212 PHE A O 1
ATOM 1585 N N . ASP A 1 213 ? 2.842 3.462 -16.441 1.00 94.69 213 ASP A N 1
ATOM 1586 C CA . ASP A 1 213 ? 1.930 4.566 -16.757 1.00 94.69 213 ASP A CA 1
ATOM 1587 C C . ASP A 1 213 ? 2.415 5.871 -16.102 1.00 94.69 213 ASP A C 1
ATOM 1589 O O . ASP A 1 213 ? 2.812 5.860 -14.934 1.00 94.69 213 ASP A O 1
ATOM 1593 N N . ASP A 1 214 ? 2.393 6.987 -16.837 1.00 91.62 214 ASP A N 1
ATOM 1594 C CA . ASP A 1 214 ? 2.950 8.269 -16.379 1.00 91.62 214 ASP A CA 1
ATOM 1595 C C . ASP A 1 214 ? 2.226 8.824 -15.136 1.00 91.62 214 ASP A C 1
ATOM 1597 O O . ASP A 1 214 ? 2.794 9.636 -14.409 1.00 91.62 214 ASP A O 1
ATOM 1601 N N . ARG A 1 215 ? 1.010 8.340 -14.841 1.00 90.88 215 ARG A N 1
ATOM 1602 C CA . ARG A 1 215 ? 0.288 8.640 -13.593 1.00 90.88 215 ARG A CA 1
ATOM 1603 C C . ARG A 1 215 ? 0.921 7.982 -12.366 1.00 90.88 215 ARG A C 1
ATOM 1605 O O . ARG A 1 215 ? 0.853 8.527 -11.270 1.00 90.88 215 ARG A O 1
ATOM 1612 N N . HIS A 1 216 ? 1.530 6.809 -12.536 1.00 91.56 216 HIS A N 1
ATOM 1613 C CA . HIS A 1 216 ? 2.034 5.982 -11.434 1.00 91.56 216 HIS A CA 1
ATOM 1614 C C . HIS A 1 216 ? 3.566 5.964 -11.363 1.00 91.56 216 HIS A C 1
ATOM 1616 O O . HIS A 1 216 ? 4.150 5.774 -10.296 1.00 91.56 216 HIS A O 1
ATOM 1622 N N . ARG A 1 217 ? 4.245 6.155 -12.499 1.00 90.12 217 ARG A N 1
ATOM 1623 C CA . ARG A 1 217 ? 5.706 6.136 -12.584 1.00 90.12 217 ARG A CA 1
ATOM 1624 C C . ARG A 1 217 ? 6.319 7.186 -11.654 1.00 90.12 217 ARG A C 1
ATOM 1626 O O . ARG A 1 217 ? 6.049 8.376 -11.762 1.00 90.12 217 ARG A O 1
ATOM 1633 N N . GLY A 1 218 ? 7.245 6.749 -10.807 1.00 90.12 218 GLY A N 1
ATOM 1634 C CA . GLY A 1 218 ? 8.003 7.603 -9.897 1.00 90.12 218 GLY A CA 1
ATOM 1635 C C . GLY A 1 218 ? 7.279 7.955 -8.598 1.00 90.12 218 GLY A C 1
ATOM 1636 O O . GLY A 1 218 ? 7.836 8.738 -7.830 1.00 90.12 218 GLY A O 1
ATOM 1637 N N . GLN A 1 219 ? 6.089 7.398 -8.360 1.00 92.88 219 GLN A N 1
ATOM 1638 C CA . GLN A 1 219 ? 5.301 7.633 -7.153 1.00 92.88 219 GLN A CA 1
ATOM 1639 C C . GLN A 1 219 ? 5.775 6.768 -5.977 1.00 92.88 219 GLN A C 1
ATOM 1641 O O . GLN A 1 219 ? 6.253 5.642 -6.150 1.00 92.88 219 GLN A O 1
ATOM 1646 N N . MET A 1 220 ? 5.576 7.301 -4.771 1.00 93.50 220 MET A N 1
ATOM 1647 C CA . MET A 1 220 ? 5.553 6.534 -3.528 1.00 93.50 220 MET A CA 1
ATOM 1648 C C . MET A 1 220 ? 4.121 6.565 -3.002 1.00 93.50 220 MET A C 1
ATOM 1650 O O . MET A 1 220 ? 3.630 7.605 -2.572 1.00 93.50 220 MET A O 1
ATOM 1654 N N . MET A 1 221 ? 3.435 5.435 -3.099 1.00 95.38 221 MET A N 1
ATOM 1655 C CA . MET A 1 221 ? 2.017 5.297 -2.807 1.00 95.38 221 MET A CA 1
ATOM 1656 C C . MET A 1 221 ? 1.847 4.642 -1.447 1.00 95.38 221 MET A C 1
ATOM 1658 O O . MET A 1 221 ? 2.251 3.500 -1.266 1.00 95.38 221 MET A O 1
ATOM 1662 N N . VAL A 1 222 ? 1.241 5.339 -0.494 1.00 95.31 222 VAL A N 1
ATOM 1663 C CA . VAL A 1 222 ? 0.815 4.716 0.762 1.00 95.31 222 VAL A CA 1
ATOM 1664 C C . VAL A 1 222 ? -0.610 4.214 0.573 1.00 95.31 222 VAL A C 1
ATOM 1666 O O . VAL A 1 222 ? -1.444 4.952 0.051 1.00 95.31 222 VAL A O 1
ATOM 1669 N N . VAL A 1 223 ? -0.865 2.960 0.944 1.00 92.88 223 VAL A N 1
ATOM 1670 C CA . VAL A 1 223 ? -2.171 2.314 0.768 1.00 92.88 223 VAL A CA 1
ATOM 1671 C C . VAL A 1 223 ? -2.638 1.789 2.115 1.00 92.88 223 VAL A C 1
ATOM 1673 O O . VAL A 1 223 ? -2.144 0.772 2.601 1.00 92.88 223 VAL A O 1
ATOM 1676 N N . THR A 1 224 ? -3.586 2.496 2.719 1.00 89.56 224 THR A N 1
ATOM 1677 C CA . THR A 1 224 ? -4.292 2.056 3.926 1.00 89.56 224 THR A CA 1
ATOM 1678 C C . THR A 1 224 ? -5.797 2.229 3.731 1.00 89.56 224 THR A C 1
ATOM 1680 O O . THR A 1 224 ? -6.223 2.941 2.819 1.00 89.56 224 THR A O 1
ATOM 1683 N N . VAL A 1 225 ? -6.609 1.570 4.556 1.00 75.69 225 VAL A N 1
ATOM 1684 C CA . VAL A 1 225 ? -8.074 1.644 4.454 1.00 75.69 225 VAL A CA 1
ATOM 1685 C C . VAL A 1 225 ? -8.645 2.482 5.573 1.00 75.69 225 VAL A C 1
ATOM 1687 O O . VAL A 1 225 ? -8.090 2.597 6.663 1.00 75.69 225 VAL A O 1
ATOM 1690 N N . SER A 1 226 ? -9.804 3.050 5.300 1.00 66.69 226 SER A N 1
ATOM 1691 C CA . SER A 1 226 ? -10.646 3.630 6.316 1.00 66.69 226 SER A CA 1
ATOM 1692 C C . SER A 1 226 ? -12.061 3.098 6.195 1.00 66.69 226 SER A C 1
ATOM 1694 O O . SER A 1 226 ? -12.489 2.727 5.108 1.00 66.69 226 SER A O 1
ATOM 1696 N N . ARG A 1 227 ? -12.774 3.069 7.318 1.00 61.97 227 ARG A N 1
ATOM 1697 C CA . ARG A 1 227 ? -14.224 2.913 7.323 1.00 61.97 227 ARG A CA 1
ATOM 1698 C C . ARG A 1 227 ? -14.855 4.263 6.998 1.00 61.97 227 ARG A C 1
ATOM 1700 O O . ARG A 1 227 ? -14.591 5.224 7.725 1.00 61.97 227 ARG A O 1
ATOM 1707 N N . GLU A 1 228 ? -15.701 4.357 5.977 1.00 56.41 228 GLU A N 1
ATOM 1708 C CA . GLU A 1 228 ? -16.474 5.577 5.778 1.00 56.41 228 GLU A CA 1
ATOM 1709 C C . GLU A 1 228 ? -17.562 5.686 6.848 1.00 56.41 228 GLU A C 1
ATOM 1711 O O . GLU A 1 228 ? -18.331 4.764 7.133 1.00 56.41 228 GLU A O 1
ATOM 1716 N N . THR A 1 229 ? -17.634 6.854 7.475 1.00 53.69 229 THR A N 1
ATOM 1717 C CA . THR A 1 229 ? -18.744 7.215 8.351 1.00 53.69 229 THR A CA 1
ATOM 1718 C C . THR A 1 229 ? -19.344 8.540 7.899 1.00 53.69 229 THR A C 1
ATOM 1720 O O . THR A 1 229 ? -18.698 9.291 7.166 1.00 53.69 229 THR A O 1
ATOM 1723 N N . PRO A 1 230 ? -20.559 8.892 8.354 1.00 39.59 230 PRO A N 1
ATOM 1724 C CA . PRO A 1 230 ? -21.116 10.223 8.120 1.00 39.59 230 PRO A CA 1
ATOM 1725 C C . PRO A 1 230 ? -20.223 11.372 8.627 1.00 39.59 230 PRO A C 1
ATOM 1727 O O . PRO A 1 230 ? -20.400 12.498 8.179 1.00 39.59 230 PRO A O 1
ATOM 1730 N N . ALA A 1 231 ? -19.274 11.087 9.529 1.00 37.41 231 ALA A N 1
ATOM 1731 C CA . ALA A 1 231 ? -18.268 12.018 10.045 1.00 37.41 231 ALA A CA 1
ATOM 1732 C C . ALA A 1 231 ? -16.919 11.950 9.290 1.00 37.41 231 ALA A C 1
ATOM 1734 O O . ALA A 1 231 ? -15.947 12.569 9.711 1.00 37.41 231 ALA A O 1
ATOM 1735 N N . GLY A 1 232 ? -16.850 11.189 8.193 1.00 41.50 232 GLY A N 1
ATOM 1736 C CA . GLY A 1 232 ? -15.661 11.008 7.366 1.00 41.50 232 GLY A CA 1
ATOM 1737 C C . GLY A 1 232 ? -14.943 9.666 7.570 1.00 41.50 232 GLY A C 1
ATOM 1738 O O . GLY A 1 232 ? -15.455 8.772 8.258 1.00 41.50 232 GLY A O 1
ATOM 1739 N N . PRO A 1 233 ? -13.768 9.506 6.939 1.00 49.44 233 PRO A N 1
ATOM 1740 C CA . PRO A 1 233 ? -12.932 8.318 7.056 1.00 49.44 233 PRO A CA 1
ATOM 1741 C C . PRO A 1 233 ? -12.487 8.102 8.515 1.00 49.44 233 PRO A C 1
ATOM 1743 O O . PRO A 1 233 ? -11.748 8.913 9.074 1.00 49.44 233 PRO A O 1
ATOM 1746 N N . MET A 1 234 ? -12.916 7.007 9.148 1.00 60.22 234 MET A N 1
ATOM 1747 C CA . MET A 1 234 ? -12.462 6.606 10.480 1.00 60.22 234 MET A CA 1
ATOM 1748 C C . MET A 1 234 ? -11.281 5.631 10.429 1.00 60.22 234 MET A C 1
ATOM 1750 O O . MET A 1 234 ? -11.294 4.621 9.717 1.00 60.22 234 MET A O 1
ATOM 1754 N N . LEU A 1 235 ? -10.257 5.941 11.226 1.00 70.69 235 LEU A N 1
ATOM 1755 C CA . LEU A 1 235 ? -9.260 4.979 11.697 1.00 70.69 235 LEU A CA 1
ATOM 1756 C C . LEU A 1 235 ? -9.896 4.076 12.744 1.00 70.69 235 LEU A C 1
ATOM 1758 O O . LEU A 1 235 ? -10.763 4.549 13.474 1.00 70.69 235 LEU A O 1
ATOM 1762 N N . CYS A 1 236 ? -9.431 2.832 12.851 1.00 74.94 236 CYS A N 1
ATOM 1763 C CA . CYS A 1 236 ? -9.979 1.890 13.817 1.00 74.94 236 CYS A CA 1
ATOM 1764 C C . CYS A 1 236 ? -9.088 1.806 15.066 1.00 74.94 236 CYS A C 1
ATOM 1766 O O . CYS A 1 236 ? -7.916 1.426 14.990 1.00 74.94 236 CYS A O 1
ATOM 1768 N N . ALA A 1 237 ? -9.653 2.161 16.217 1.00 82.69 237 ALA A N 1
ATOM 1769 C CA . ALA A 1 237 ? -9.216 1.705 17.531 1.00 82.69 237 ALA A CA 1
ATOM 1770 C C . ALA A 1 237 ? -9.555 0.217 17.716 1.00 82.69 237 ALA A C 1
ATOM 1772 O O . ALA A 1 237 ? -10.335 -0.355 16.949 1.00 82.69 237 ALA A O 1
ATOM 1773 N N . GLY A 1 238 ? -9.018 -0.399 18.770 1.00 85.06 238 GLY A N 1
ATOM 1774 C CA . GLY A 1 238 ? -9.325 -1.789 19.106 1.00 85.06 238 GLY A CA 1
ATOM 1775 C C . GLY A 1 238 ? -10.827 -2.052 19.239 1.00 85.06 238 GLY A C 1
ATOM 1776 O O . GLY A 1 238 ? -11.349 -2.945 18.573 1.00 85.06 238 GLY A O 1
ATOM 1777 N N . ASP A 1 239 ? -11.542 -1.225 20.007 1.00 88.00 239 ASP A N 1
ATOM 1778 C CA . ASP A 1 239 ? -12.998 -1.345 20.178 1.00 88.00 239 ASP A CA 1
ATOM 1779 C C . ASP A 1 239 ? -13.769 -1.197 18.861 1.00 88.00 239 ASP A C 1
ATOM 1781 O O . ASP A 1 239 ? -14.780 -1.865 18.638 1.00 88.00 239 ASP A O 1
ATOM 1785 N N . GLU A 1 240 ? -13.289 -0.342 17.957 1.00 88.69 240 GLU A N 1
ATOM 1786 C CA . GLU A 1 240 ? -13.909 -0.121 16.649 1.00 88.69 240 GLU A CA 1
ATOM 1787 C C . GLU A 1 240 ? -13.722 -1.351 15.742 1.00 88.69 240 GLU A C 1
ATOM 1789 O O . GLU A 1 240 ? -14.667 -1.737 15.051 1.00 88.69 240 GLU A O 1
ATOM 1794 N N . LEU A 1 241 ? -12.561 -2.022 15.805 1.00 88.19 241 LEU A N 1
ATOM 1795 C CA . LEU A 1 241 ? -12.327 -3.307 15.130 1.00 88.19 241 LEU A CA 1
ATOM 1796 C C . LEU A 1 241 ? -13.196 -4.424 15.711 1.00 88.19 241 LEU A C 1
ATOM 1798 O O . LEU A 1 241 ? -13.821 -5.162 14.953 1.00 88.19 241 LEU A O 1
ATOM 1802 N N . ALA A 1 242 ? -13.273 -4.533 17.039 1.00 89.38 242 ALA A N 1
ATOM 1803 C CA . ALA A 1 242 ? -14.109 -5.533 17.698 1.00 89.38 242 ALA A CA 1
ATOM 1804 C C . ALA A 1 242 ? -15.600 -5.308 17.398 1.00 89.38 242 ALA A C 1
ATOM 1806 O O . ALA A 1 242 ? -16.338 -6.263 17.163 1.00 89.38 242 ALA A O 1
ATOM 1807 N N . THR A 1 243 ? -16.038 -4.049 17.306 1.00 89.38 243 THR A N 1
ATOM 1808 C CA . THR A 1 243 ? -17.402 -3.685 16.891 1.00 89.38 243 THR A CA 1
ATOM 1809 C C . THR A 1 243 ? -17.671 -4.066 15.434 1.00 89.38 243 THR A C 1
ATOM 1811 O O . THR A 1 243 ? -18.727 -4.627 15.134 1.00 89.38 243 THR A O 1
ATOM 1814 N N . ALA A 1 244 ? -16.730 -3.785 14.525 1.00 86.81 244 ALA A N 1
ATOM 1815 C CA . ALA A 1 244 ? -16.828 -4.174 13.116 1.00 86.81 244 ALA A CA 1
ATOM 1816 C C . ALA A 1 244 ? -16.942 -5.699 12.969 1.00 86.81 244 ALA A C 1
ATOM 1818 O O . ALA A 1 244 ? -17.861 -6.198 12.318 1.00 86.81 244 ALA A O 1
ATOM 1819 N N . ALA A 1 245 ? -16.074 -6.439 13.661 1.00 85.94 245 ALA A N 1
ATOM 1820 C CA . ALA A 1 245 ? -16.092 -7.894 13.689 1.00 85.94 245 ALA A CA 1
ATOM 1821 C C . ALA A 1 245 ? -17.397 -8.436 14.299 1.00 85.94 245 ALA A C 1
ATOM 1823 O O . ALA A 1 245 ? -18.032 -9.315 13.720 1.00 85.94 245 ALA A O 1
ATOM 1824 N N . SER A 1 246 ? -17.863 -7.854 15.410 1.00 88.06 246 SER A N 1
ATOM 1825 C CA . SER A 1 246 ? -19.129 -8.227 16.055 1.00 88.06 246 SER A CA 1
ATOM 1826 C C . SER A 1 246 ? -20.314 -8.110 15.102 1.00 88.06 246 SER A C 1
ATOM 1828 O O . SER A 1 246 ? -21.128 -9.027 14.973 1.00 88.06 246 SER A O 1
ATOM 1830 N N . LYS A 1 247 ? -20.396 -6.977 14.395 1.00 85.12 247 LYS A N 1
ATOM 1831 C CA . LYS A 1 247 ? -21.453 -6.696 13.422 1.00 85.12 247 LYS A CA 1
ATOM 1832 C C . LYS A 1 247 ? -21.386 -7.641 12.224 1.00 85.12 247 LYS A C 1
ATOM 1834 O O . LYS A 1 247 ? -22.427 -8.125 11.787 1.00 85.12 247 LYS A O 1
ATOM 1839 N N . ALA A 1 248 ? -20.190 -7.877 11.692 1.00 81.44 248 ALA A N 1
ATOM 1840 C CA . ALA A 1 248 ? -19.980 -8.725 10.525 1.00 81.44 248 ALA A CA 1
ATOM 1841 C C . ALA A 1 248 ? -20.320 -10.196 10.800 1.00 81.44 248 ALA A C 1
ATOM 1843 O O . ALA A 1 248 ? -20.930 -10.850 9.960 1.00 81.44 248 ALA A O 1
ATOM 1844 N N . LEU A 1 249 ? -19.968 -10.691 11.988 1.00 79.69 249 LEU A N 1
ATOM 1845 C CA . LEU A 1 249 ? -20.027 -12.113 12.333 1.00 79.69 249 LEU A CA 1
ATOM 1846 C C . LEU A 1 249 ? -21.266 -12.483 13.161 1.00 79.69 249 LEU A C 1
ATOM 1848 O O . LEU A 1 249 ? -21.592 -13.660 13.322 1.00 79.69 249 LEU A O 1
ATOM 1852 N N . GLY A 1 250 ? -21.981 -11.486 13.688 1.00 79.56 250 GLY A N 1
ATOM 1853 C CA . GLY A 1 250 ? -23.139 -11.691 14.557 1.00 79.56 250 GLY A CA 1
ATOM 1854 C C . GLY A 1 250 ? -22.774 -12.261 15.930 1.00 79.56 250 GLY A C 1
ATOM 1855 O O . GLY A 1 250 ? -23.560 -13.019 16.496 1.00 79.56 250 GLY A O 1
ATOM 1856 N N . ALA A 1 251 ? -21.595 -11.917 16.452 1.00 80.75 251 ALA A N 1
ATOM 1857 C CA . ALA A 1 251 ? -21.096 -12.335 17.763 1.00 80.75 251 ALA A CA 1
ATOM 1858 C C . ALA A 1 251 ? -20.788 -11.112 18.640 1.00 80.75 251 ALA A C 1
ATOM 1860 O O . ALA A 1 251 ? -20.427 -10.067 18.113 1.00 80.75 251 ALA A O 1
ATOM 1861 N N . ASP A 1 252 ? -20.928 -11.220 19.965 1.00 86.00 252 ASP A N 1
ATOM 1862 C CA . ASP A 1 252 ? -20.494 -10.155 20.885 1.00 86.00 252 ASP A CA 1
ATOM 1863 C C . ASP A 1 252 ? -18.987 -10.280 21.107 1.00 86.00 252 ASP A C 1
ATOM 1865 O O . ASP A 1 252 ? -18.532 -11.203 21.785 1.00 86.00 252 ASP A O 1
ATOM 1869 N N . MET A 1 253 ? -18.221 -9.384 20.488 1.00 88.88 253 MET A N 1
ATOM 1870 C CA . MET A 1 253 ? -16.769 -9.392 20.539 1.00 88.88 253 MET A CA 1
ATOM 1871 C C . MET A 1 253 ? -16.240 -8.114 21.159 1.00 88.88 253 MET A C 1
ATOM 1873 O O . MET A 1 253 ? -16.628 -7.006 20.784 1.00 88.88 253 MET A O 1
ATOM 1877 N N . LYS A 1 254 ? -15.306 -8.273 22.091 1.00 93.06 254 LYS A N 1
ATOM 1878 C CA . LYS A 1 254 ? -14.686 -7.159 22.806 1.00 93.06 254 LYS A CA 1
ATOM 1879 C C . LYS A 1 254 ? -13.228 -7.034 22.443 1.00 93.06 254 LYS A C 1
ATOM 1881 O O . LYS A 1 254 ? -12.558 -8.022 22.178 1.00 93.06 254 LYS A O 1
ATOM 1886 N N . PHE A 1 255 ? -12.724 -5.817 22.442 1.00 94.25 255 PHE A N 1
ATOM 1887 C CA . PHE A 1 255 ? -11.297 -5.608 22.329 1.00 94.25 255 PHE A CA 1
ATOM 1888 C C . PHE A 1 255 ? -10.627 -5.833 23.684 1.00 94.25 255 PHE A C 1
ATOM 1890 O O . PHE A 1 255 ? -11.149 -5.434 24.725 1.00 94.25 255 PHE A O 1
ATOM 1897 N N . GLU A 1 256 ? -9.461 -6.472 23.654 1.00 94.75 256 GLU A N 1
ATOM 1898 C CA . GLU A 1 256 ? -8.578 -6.566 24.806 1.00 94.75 256 GLU A CA 1
ATOM 1899 C C . GLU A 1 256 ? -7.173 -6.110 24.416 1.00 94.75 256 GLU A C 1
ATOM 1901 O O . GLU A 1 256 ? -6.539 -6.634 23.496 1.00 94.75 256 GLU A O 1
ATOM 1906 N N . ASN A 1 257 ? -6.661 -5.123 25.139 1.00 95.62 257 ASN A N 1
ATOM 1907 C CA . ASN A 1 257 ? -5.303 -4.652 24.959 1.00 95.62 257 ASN A CA 1
ATOM 1908 C C . ASN A 1 257 ? -4.311 -5.561 25.701 1.00 95.62 257 ASN A C 1
ATOM 1910 O O . ASN A 1 257 ? -4.093 -5.426 26.906 1.00 95.62 257 ASN A O 1
ATOM 1914 N N . ILE A 1 258 ? -3.660 -6.460 24.965 1.00 94.50 258 ILE A N 1
ATOM 1915 C CA . ILE A 1 258 ? -2.683 -7.398 25.533 1.00 94.50 258 ILE A CA 1
ATOM 1916 C C . ILE A 1 258 ? -1.250 -6.858 25.521 1.00 94.50 258 ILE A C 1
ATOM 1918 O O . ILE A 1 258 ? -0.853 -6.005 24.723 1.00 94.50 258 ILE A O 1
ATOM 1922 N N . SER A 1 259 ? -0.401 -7.410 26.390 1.00 93.19 259 SER A N 1
ATOM 1923 C CA . SER A 1 259 ? 1.021 -7.055 26.394 1.00 93.19 259 SER A CA 1
ATOM 1924 C C . SER A 1 259 ? 1.741 -7.546 25.128 1.00 93.19 259 SER A C 1
ATOM 1926 O O . SER A 1 259 ? 1.390 -8.562 24.531 1.00 93.19 259 SER A O 1
ATOM 1928 N N . GLN A 1 260 ? 2.845 -6.896 24.747 1.00 90.38 260 GLN A N 1
ATOM 1929 C CA . GLN A 1 260 ? 3.669 -7.357 23.618 1.00 90.38 260 GLN A CA 1
ATOM 1930 C C . GLN A 1 260 ? 4.211 -8.787 23.831 1.00 90.38 260 GLN A C 1
ATOM 1932 O O . GLN A 1 260 ? 4.339 -9.561 22.883 1.00 90.38 260 GLN A O 1
ATOM 1937 N N . ALA A 1 261 ? 4.525 -9.155 25.079 1.00 90.25 261 ALA A N 1
ATOM 1938 C CA . ALA A 1 261 ? 4.996 -10.495 25.429 1.00 90.25 261 ALA A CA 1
ATOM 1939 C C . ALA A 1 261 ? 3.898 -11.557 25.267 1.00 90.25 261 ALA A C 1
ATOM 1941 O O . ALA A 1 261 ? 4.177 -12.700 24.909 1.00 90.25 261 ALA A O 1
ATOM 1942 N N . GLU A 1 262 ? 2.653 -11.184 25.530 1.00 91.88 262 GLU A N 1
ATOM 1943 C CA . GLU A 1 262 ? 1.481 -12.018 25.305 1.00 91.88 262 GLU A CA 1
ATOM 1944 C C . GLU A 1 262 ? 1.142 -12.149 23.829 1.00 91.88 262 GLU A C 1
ATOM 1946 O O . GLU A 1 262 ? 1.045 -13.274 23.348 1.00 91.88 262 GLU A O 1
ATOM 1951 N N . ALA A 1 263 ? 1.134 -11.048 23.077 1.00 91.56 263 ALA A N 1
ATOM 1952 C CA . ALA A 1 263 ? 0.945 -11.095 21.630 1.00 91.56 263 ALA A CA 1
ATOM 1953 C C . ALA A 1 263 ? 1.992 -11.992 20.961 1.00 91.56 263 ALA A C 1
ATOM 1955 O O . ALA A 1 263 ? 1.667 -12.818 20.117 1.00 91.56 263 ALA A O 1
ATOM 1956 N N . LYS A 1 264 ? 3.250 -11.917 21.410 1.00 90.69 264 LYS A N 1
ATOM 1957 C CA . LYS A 1 264 ? 4.316 -12.812 20.945 1.00 90.69 264 LYS A CA 1
ATOM 1958 C C . LYS A 1 264 ? 4.040 -14.289 21.250 1.00 90.69 264 LYS A C 1
ATOM 1960 O O . LYS A 1 264 ? 4.467 -15.138 20.475 1.00 90.69 264 LYS A O 1
ATOM 1965 N N . ARG A 1 265 ? 3.389 -14.615 22.373 1.00 89.38 265 ARG A N 1
ATOM 1966 C CA . ARG A 1 265 ? 2.994 -15.995 22.707 1.00 89.38 265 ARG A CA 1
ATOM 1967 C C . ARG A 1 265 ? 1.842 -16.461 21.820 1.00 89.38 265 ARG A C 1
ATOM 1969 O O . ARG A 1 265 ? 1.940 -17.556 21.282 1.00 89.38 265 ARG A O 1
ATOM 1976 N N . VAL A 1 266 ? 0.832 -15.615 21.618 1.00 87.31 266 VAL A N 1
ATOM 1977 C CA . VAL A 1 266 ? -0.309 -15.899 20.734 1.00 87.31 266 VAL A CA 1
ATOM 1978 C C . VAL A 1 266 ? 0.163 -16.150 19.304 1.00 87.31 266 VAL A C 1
ATOM 1980 O O . VAL A 1 266 ? -0.065 -17.229 18.769 1.00 87.31 266 VAL A O 1
ATOM 1983 N N . LEU A 1 267 ? 0.922 -15.218 18.724 1.00 86.38 267 LEU A N 1
ATOM 1984 C CA . LEU A 1 267 ? 1.387 -15.335 17.341 1.00 86.38 267 LEU A CA 1
ATOM 1985 C C . LEU A 1 267 ? 2.296 -16.559 17.124 1.00 86.38 267 LEU A C 1
ATOM 1987 O O . LEU A 1 267 ? 2.257 -17.179 16.066 1.00 86.38 267 LEU A O 1
ATOM 1991 N N . LYS A 1 268 ? 3.095 -16.944 18.130 1.00 85.50 268 LYS A N 1
ATOM 1992 C CA . LYS A 1 268 ? 3.903 -18.176 18.085 1.00 85.50 268 LYS A CA 1
ATOM 1993 C C . LYS A 1 268 ? 3.078 -19.455 18.181 1.00 85.50 268 LYS A C 1
ATOM 1995 O O . LYS A 1 268 ? 3.523 -20.477 17.679 1.00 85.50 268 LYS A O 1
ATOM 2000 N N . ALA A 1 269 ? 1.960 -19.428 18.900 1.00 81.31 269 ALA A N 1
ATOM 2001 C CA . ALA A 1 269 ? 1.099 -20.593 19.060 1.00 81.31 269 ALA A CA 1
ATOM 2002 C C . ALA A 1 269 ? 0.234 -20.835 17.816 1.00 81.31 269 ALA A C 1
ATOM 2004 O O . ALA A 1 269 ? -0.098 -21.978 17.530 1.00 81.31 269 ALA A O 1
ATOM 2005 N N . GLN A 1 270 ? -0.108 -19.762 17.097 1.00 70.44 270 GLN A N 1
ATOM 2006 C CA . GLN A 1 270 ? -1.065 -19.782 15.990 1.00 70.44 270 GLN A CA 1
ATOM 2007 C C . GLN A 1 270 ? -0.422 -19.745 14.596 1.00 70.44 270 GLN A C 1
ATOM 2009 O O . GLN A 1 270 ? -1.141 -19.761 13.603 1.00 70.44 270 GLN A O 1
ATOM 2014 N N . SER A 1 271 ? 0.911 -19.681 14.486 1.00 66.44 271 SER A N 1
ATOM 2015 C CA . SER A 1 271 ? 1.579 -19.657 13.181 1.00 66.44 271 SER A CA 1
ATOM 2016 C C . SER A 1 271 ? 2.830 -20.532 13.129 1.00 66.44 271 SER A C 1
ATOM 2018 O O . SER A 1 271 ? 3.652 -20.530 14.045 1.00 66.44 271 SER A O 1
ATOM 2020 N N . GLU A 1 272 ? 3.000 -21.230 12.006 1.00 63.03 272 GLU A N 1
ATOM 2021 C CA . GLU A 1 272 ? 4.274 -21.841 11.597 1.00 63.03 272 GLU A CA 1
ATOM 2022 C C . GLU A 1 272 ? 5.212 -20.816 10.924 1.00 63.03 272 GLU A C 1
ATOM 2024 O O . GLU A 1 272 ? 6.253 -21.175 10.375 1.00 63.03 272 GLU A O 1
ATOM 2029 N N . SER A 1 273 ? 4.848 -19.529 10.963 1.00 62.06 273 SER A N 1
ATOM 2030 C CA . SER A 1 273 ? 5.534 -18.445 10.264 1.00 62.06 273 SER A CA 1
ATOM 2031 C C . SER A 1 273 ? 6.988 -18.275 10.703 1.00 62.06 273 SER A C 1
ATOM 2033 O O . SER A 1 273 ? 7.363 -18.484 11.863 1.00 62.06 273 SER A O 1
ATOM 2035 N N . ASP A 1 274 ? 7.814 -17.804 9.766 1.00 69.75 274 ASP A N 1
ATOM 2036 C CA . ASP A 1 274 ? 9.202 -17.440 10.032 1.00 69.75 274 ASP A CA 1
ATOM 2037 C C . ASP A 1 274 ? 9.286 -16.417 11.184 1.00 69.75 274 ASP A C 1
ATOM 2039 O O . ASP A 1 274 ? 8.476 -15.492 11.317 1.00 69.75 274 ASP A O 1
ATOM 2043 N N . ARG A 1 275 ? 10.300 -16.564 12.047 1.00 77.12 275 ARG A N 1
ATOM 2044 C CA . ARG A 1 275 ? 10.502 -15.685 13.213 1.00 77.12 275 ARG A CA 1
ATOM 2045 C C . ARG A 1 275 ? 10.615 -14.204 12.837 1.00 77.12 275 ARG A C 1
ATOM 2047 O O . ARG A 1 275 ? 10.340 -13.353 13.684 1.00 77.12 275 ARG A O 1
ATOM 2054 N N . SER A 1 276 ? 11.052 -13.893 11.621 1.00 76.75 276 SER A N 1
ATOM 2055 C CA . SER A 1 276 ? 11.151 -12.528 11.101 1.00 76.75 276 SER A CA 1
ATOM 2056 C C . SER A 1 276 ? 9.793 -11.887 10.830 1.00 76.75 276 SER A C 1
ATOM 2058 O O . SER A 1 276 ? 9.634 -10.713 11.154 1.00 76.75 276 SER A O 1
ATOM 2060 N N . GLU A 1 277 ? 8.803 -12.642 10.351 1.00 82.38 277 GLU A N 1
ATOM 2061 C CA . GLU A 1 277 ? 7.431 -12.153 10.161 1.00 82.38 277 GLU A CA 1
ATOM 2062 C C . GLU A 1 277 ? 6.771 -11.845 11.501 1.00 82.38 277 GLU A C 1
ATOM 2064 O O . GLU A 1 277 ? 6.215 -10.767 11.708 1.00 82.38 277 GLU A O 1
ATOM 2069 N N . LEU A 1 278 ? 6.947 -12.741 12.475 1.00 87.00 278 LEU A N 1
ATOM 2070 C CA . LEU A 1 278 ? 6.511 -12.493 13.848 1.00 87.00 278 LEU A CA 1
ATOM 2071 C C . LEU A 1 278 ? 7.126 -11.209 14.415 1.00 87.00 278 LEU A C 1
ATOM 2073 O O . LEU A 1 278 ? 6.447 -10.436 15.091 1.00 87.00 278 LEU A O 1
ATOM 2077 N N . GLN A 1 279 ? 8.412 -10.971 14.150 1.00 88.88 279 GLN A N 1
ATOM 2078 C CA . GLN A 1 279 ? 9.079 -9.758 14.606 1.00 88.88 279 GLN A CA 1
ATOM 2079 C C . GLN A 1 279 ? 8.585 -8.512 13.857 1.00 88.88 279 GLN A C 1
ATOM 2081 O O . GLN A 1 279 ? 8.394 -7.483 14.498 1.00 88.88 279 GLN A O 1
ATOM 2086 N N . TYR A 1 280 ? 8.316 -8.602 12.552 1.00 91.44 280 TYR A N 1
ATOM 2087 C CA . TYR A 1 280 ? 7.707 -7.520 11.776 1.00 91.44 280 TYR A CA 1
ATOM 2088 C C . TYR A 1 280 ? 6.344 -7.105 12.349 1.00 91.44 280 TYR A C 1
ATOM 2090 O O . TYR A 1 280 ? 6.126 -5.920 12.598 1.00 91.44 280 TYR A O 1
ATOM 2098 N N . LEU A 1 281 ? 5.461 -8.065 12.651 1.00 92.94 281 LEU A N 1
ATOM 2099 C CA . LEU A 1 281 ? 4.153 -7.773 13.250 1.00 92.94 281 LEU A CA 1
ATOM 2100 C C . LEU A 1 281 ? 4.293 -7.075 14.607 1.00 92.94 281 LEU A C 1
ATOM 2102 O O . LEU A 1 281 ? 3.628 -6.074 14.872 1.00 92.94 281 LEU A O 1
ATOM 2106 N N . LEU A 1 282 ? 5.199 -7.560 15.460 1.00 93.12 282 LEU A N 1
ATOM 2107 C CA . LEU A 1 282 ? 5.474 -6.939 16.758 1.00 93.12 282 LEU A CA 1
ATOM 2108 C C . LEU A 1 282 ? 6.066 -5.527 16.623 1.00 93.12 282 LEU A C 1
ATOM 2110 O O . LEU A 1 282 ? 5.750 -4.654 17.437 1.00 93.12 282 LEU A O 1
ATOM 2114 N N . ASP A 1 283 ? 6.914 -5.295 15.621 1.00 94.06 283 ASP A N 1
ATOM 2115 C CA . ASP A 1 283 ? 7.473 -3.979 15.319 1.00 94.06 283 ASP A CA 1
ATOM 2116 C C . ASP A 1 283 ? 6.370 -3.015 14.852 1.00 94.06 283 ASP A C 1
ATOM 2118 O O . ASP A 1 283 ? 6.315 -1.880 15.336 1.00 94.06 283 ASP A O 1
ATOM 2122 N N . TYR A 1 284 ? 5.454 -3.481 13.994 1.00 95.06 284 TYR A N 1
ATOM 2123 C CA . TYR A 1 284 ? 4.315 -2.701 13.505 1.00 95.06 284 TYR A CA 1
ATOM 2124 C C . TYR A 1 284 ? 3.344 -2.346 14.628 1.00 95.06 284 TYR A C 1
ATOM 2126 O O . TYR A 1 284 ? 3.010 -1.174 14.798 1.00 95.06 284 TYR A O 1
ATOM 2134 N N . TYR A 1 285 ? 2.951 -3.307 15.468 1.00 94.62 285 TYR A N 1
ATOM 2135 C CA . TYR A 1 285 ? 2.100 -3.023 16.626 1.00 94.62 285 TYR A CA 1
ATOM 2136 C C . TYR A 1 285 ? 2.714 -1.993 17.570 1.00 94.62 285 TYR A C 1
ATOM 2138 O O . TYR A 1 285 ? 2.007 -1.177 18.163 1.00 94.62 285 TYR A O 1
ATOM 2146 N N . ARG A 1 286 ? 4.043 -1.964 17.687 1.00 93.69 286 ARG A N 1
ATOM 2147 C CA . ARG A 1 286 ? 4.692 -0.917 18.466 1.00 93.69 286 ARG A CA 1
ATOM 2148 C C . ARG A 1 286 ? 4.612 0.453 17.799 1.00 93.69 286 ARG A C 1
ATOM 2150 O O . ARG A 1 286 ? 4.459 1.426 18.525 1.00 93.69 286 ARG A O 1
ATOM 2157 N N . LEU A 1 287 ? 4.665 0.555 16.469 1.00 93.19 287 LEU A N 1
ATOM 2158 C CA . LEU A 1 287 ? 4.371 1.828 15.796 1.00 93.19 287 LEU A CA 1
ATOM 2159 C C . LEU A 1 287 ? 2.936 2.293 16.050 1.00 93.19 287 LEU A C 1
ATOM 2161 O O . LEU A 1 287 ? 2.733 3.483 16.292 1.00 93.19 287 LEU A O 1
ATOM 2165 N N . VAL A 1 288 ? 1.971 1.366 16.058 1.00 93.19 288 VAL A N 1
ATOM 2166 C CA . VAL A 1 288 ? 0.573 1.672 16.411 1.00 93.19 288 VAL A CA 1
ATOM 2167 C C . VAL A 1 288 ? 0.505 2.256 17.823 1.00 93.19 288 VAL A C 1
ATOM 2169 O O . VAL A 1 288 ? -0.019 3.350 18.010 1.00 93.19 288 VAL A O 1
ATOM 2172 N N . ARG A 1 289 ? 1.136 1.597 18.803 1.00 91.44 289 ARG A N 1
ATOM 2173 C CA . ARG A 1 289 ? 1.220 2.073 20.199 1.00 91.44 289 ARG A CA 1
ATOM 2174 C C . ARG A 1 289 ? 1.989 3.379 20.385 1.00 91.44 289 ARG A C 1
ATOM 2176 O O . ARG A 1 289 ? 1.831 4.035 21.404 1.00 91.44 289 ARG A O 1
ATOM 2183 N N . GLU A 1 290 ? 2.878 3.717 19.460 1.00 91.50 290 GLU A N 1
ATOM 2184 C CA . GLU A 1 290 ? 3.591 4.996 19.445 1.00 91.50 290 GLU A CA 1
ATOM 2185 C C . GLU A 1 290 ? 2.782 6.090 18.715 1.00 91.50 290 GLU A C 1
ATOM 2187 O O . GLU A 1 290 ? 3.253 7.219 18.608 1.00 91.50 290 GLU A O 1
ATOM 2192 N N . GLY A 1 291 ? 1.586 5.774 18.197 1.00 90.00 291 GLY A N 1
ATOM 2193 C CA . GLY A 1 291 ? 0.726 6.695 17.447 1.00 90.00 291 GLY A CA 1
ATOM 2194 C C . GLY A 1 291 ? 1.241 7.036 16.045 1.00 90.00 291 GLY A C 1
ATOM 2195 O O . GLY A 1 291 ? 0.704 7.924 15.388 1.00 90.00 291 GLY A O 1
ATOM 2196 N N . LYS A 1 292 ? 2.279 6.342 15.566 1.00 90.75 292 LYS A N 1
ATOM 2197 C CA . LYS A 1 292 ? 3.005 6.671 14.326 1.00 90.75 292 LYS A CA 1
ATOM 2198 C C . LYS A 1 292 ? 2.317 6.188 13.053 1.00 90.75 292 LYS A C 1
ATOM 2200 O O . LYS A 1 292 ? 2.709 6.581 11.962 1.00 90.75 292 LYS A O 1
ATOM 2205 N N . THR A 1 293 ? 1.308 5.334 13.180 1.00 89.44 293 THR A N 1
ATOM 2206 C CA . THR A 1 293 ? 0.496 4.813 12.067 1.00 89.44 293 THR A CA 1
ATOM 2207 C C . THR A 1 293 ? -0.969 5.251 12.167 1.00 89.44 293 THR A C 1
ATOM 2209 O O . THR A 1 293 ? -1.844 4.661 11.536 1.00 89.44 293 THR A O 1
ATOM 2212 N N . ASN A 1 294 ? -1.233 6.311 12.939 1.00 88.81 294 ASN A N 1
ATOM 2213 C CA . ASN A 1 294 ? -2.550 6.920 13.125 1.00 88.81 294 ASN A CA 1
ATOM 2214 C C . ASN A 1 294 ? -2.915 7.827 11.931 1.00 88.81 294 ASN A C 1
ATOM 2216 O O . ASN A 1 294 ? -3.114 9.030 12.089 1.00 88.81 294 ASN A O 1
ATOM 2220 N N . TYR A 1 295 ? -2.926 7.269 10.718 1.00 85.19 295 TYR A N 1
ATOM 2221 C CA . TYR A 1 295 ? -3.258 7.993 9.490 1.00 85.19 295 TYR A CA 1
ATOM 2222 C C . TYR A 1 295 ? -3.893 7.087 8.429 1.00 85.19 295 TYR A C 1
ATOM 2224 O O . TYR A 1 295 ? -3.681 5.873 8.394 1.00 85.19 295 TYR A O 1
ATOM 2232 N N . ILE A 1 296 ? -4.651 7.712 7.528 1.00 86.88 296 ILE A N 1
ATOM 2233 C CA . ILE A 1 296 ? -5.320 7.066 6.396 1.00 86.88 296 ILE A CA 1
ATOM 2234 C C . ILE A 1 296 ? -4.679 7.550 5.098 1.00 86.88 296 ILE A C 1
ATOM 2236 O O . ILE A 1 296 ? -4.387 8.735 4.949 1.00 86.88 296 ILE A O 1
ATOM 2240 N N . ALA A 1 297 ? -4.496 6.641 4.145 1.00 88.44 297 ALA A N 1
ATOM 2241 C CA . ALA A 1 297 ? -4.011 6.939 2.809 1.00 88.44 297 ALA A CA 1
ATOM 2242 C C . ALA A 1 297 ? -4.780 6.108 1.770 1.00 88.44 297 ALA A C 1
ATOM 2244 O O . ALA A 1 297 ? -4.308 5.074 1.299 1.00 88.44 297 ALA A O 1
ATOM 2245 N N . THR A 1 298 ? -5.975 6.576 1.402 1.00 87.25 298 THR A N 1
ATOM 2246 C CA . THR A 1 298 ? -6.830 5.949 0.375 1.00 87.25 298 THR A CA 1
ATOM 2247 C C . THR A 1 298 ? -6.673 6.591 -1.003 1.00 87.25 298 THR A C 1
ATOM 2249 O O . THR A 1 298 ? -7.070 6.001 -2.006 1.00 87.25 298 THR A O 1
ATOM 2252 N N . THR A 1 299 ? -6.060 7.778 -1.094 1.00 87.31 299 THR A N 1
ATOM 2253 C CA . THR A 1 299 ? -5.932 8.541 -2.348 1.00 87.31 299 THR A CA 1
ATOM 2254 C C . THR A 1 299 ? -5.265 7.734 -3.456 1.00 87.31 299 THR A C 1
ATOM 2256 O O . THR A 1 299 ? -5.750 7.732 -4.584 1.00 87.31 299 THR A O 1
ATOM 2259 N N . ALA A 1 300 ? -4.186 7.009 -3.139 1.00 89.38 300 ALA A N 1
ATOM 2260 C CA . ALA A 1 300 ? -3.499 6.173 -4.119 1.00 89.38 300 ALA A CA 1
ATOM 2261 C C . ALA A 1 300 ? -4.391 5.026 -4.610 1.00 89.38 300 ALA A C 1
ATOM 2263 O O . ALA A 1 300 ? -4.440 4.758 -5.808 1.00 89.38 300 ALA A O 1
ATOM 2264 N N . PHE A 1 301 ? -5.146 4.390 -3.709 1.00 90.88 301 PHE A N 1
ATOM 2265 C CA . PHE A 1 301 ? -6.098 3.351 -4.088 1.00 90.88 301 PHE A CA 1
ATOM 2266 C C . PHE A 1 301 ? -7.163 3.901 -5.042 1.00 90.88 301 PHE A C 1
ATOM 2268 O O . PHE A 1 301 ? -7.372 3.343 -6.121 1.00 90.88 301 PHE A O 1
ATOM 2275 N N . HIS A 1 302 ? -7.791 5.024 -4.683 1.00 88.75 302 HIS A N 1
ATOM 2276 C CA . HIS A 1 302 ? -8.817 5.670 -5.499 1.00 88.75 302 HIS A CA 1
ATOM 2277 C C . HIS A 1 302 ? -8.295 6.121 -6.864 1.00 88.75 302 HIS A C 1
ATOM 2279 O O . HIS A 1 302 ? -8.955 5.895 -7.877 1.00 88.75 302 HIS A O 1
ATOM 2285 N N . ASP A 1 303 ? -7.120 6.748 -6.922 1.00 89.56 303 ASP A N 1
ATOM 2286 C CA . ASP A 1 303 ? -6.587 7.259 -8.184 1.00 89.56 303 ASP A CA 1
ATOM 2287 C C . ASP A 1 303 ? -6.190 6.130 -9.149 1.00 89.56 303 ASP A C 1
ATOM 2289 O O . ASP A 1 303 ? -6.482 6.199 -10.350 1.00 89.56 303 ASP A O 1
ATOM 2293 N N . VAL A 1 304 ? -5.597 5.059 -8.610 1.00 92.38 304 VAL A N 1
ATOM 2294 C CA . VAL A 1 304 ? -5.112 3.914 -9.390 1.00 92.38 304 VAL A CA 1
ATOM 2295 C C . VAL A 1 304 ? -6.258 3.005 -9.837 1.00 92.38 304 VAL A C 1
ATOM 2297 O O . VAL A 1 304 ? -6.287 2.577 -10.993 1.00 92.38 304 VAL A O 1
ATOM 2300 N N . THR A 1 305 ? -7.204 2.700 -8.944 1.00 88.81 305 THR A N 1
ATOM 2301 C CA . THR A 1 305 ? -8.244 1.682 -9.189 1.00 88.81 305 THR A CA 1
ATOM 2302 C C . THR A 1 305 ? -9.602 2.268 -9.574 1.00 88.81 305 THR A C 1
ATOM 2304 O O . THR A 1 305 ? -10.430 1.548 -10.129 1.00 88.81 305 THR A O 1
ATOM 2307 N N . ARG A 1 306 ? -9.851 3.556 -9.281 1.00 86.88 306 ARG A N 1
ATOM 2308 C CA . ARG A 1 306 ? -11.171 4.219 -9.373 1.00 86.88 306 ARG A CA 1
ATOM 2309 C C . ARG A 1 306 ? -12.267 3.550 -8.532 1.00 86.88 306 ARG A C 1
ATOM 2311 O O . ARG A 1 306 ? -13.448 3.772 -8.781 1.00 86.88 306 ARG A O 1
ATOM 2318 N N . LYS A 1 307 ? -11.885 2.742 -7.541 1.00 86.44 307 LYS A N 1
ATOM 2319 C CA . LYS A 1 307 ? -12.782 2.045 -6.609 1.00 86.44 307 LYS A CA 1
ATOM 2320 C C . LYS A 1 307 ? -12.598 2.579 -5.194 1.00 86.44 307 LYS A C 1
ATOM 2322 O O . LYS A 1 307 ? -11.665 3.338 -4.943 1.00 86.44 307 LYS A O 1
ATOM 2327 N N . HIS A 1 308 ? -13.484 2.174 -4.291 1.00 83.50 308 HIS A N 1
ATOM 2328 C CA . HIS A 1 308 ? -13.315 2.346 -2.850 1.00 83.50 308 HIS A CA 1
ATOM 2329 C C . HIS A 1 308 ? -12.666 1.081 -2.257 1.00 83.50 308 HIS A C 1
ATOM 2331 O O . HIS A 1 308 ? -12.990 -0.008 -2.742 1.00 83.50 308 HIS A O 1
ATOM 2337 N N . PRO A 1 309 ? -11.711 1.204 -1.316 1.00 85.50 309 PRO A N 1
ATOM 2338 C CA . PRO A 1 309 ? -11.083 0.043 -0.692 1.00 85.50 309 PRO A CA 1
ATOM 2339 C C . PRO A 1 309 ? -12.067 -0.752 0.176 1.00 85.50 309 PRO A C 1
ATOM 2341 O O . PRO A 1 309 ? -13.144 -0.275 0.520 1.00 85.50 309 PRO A O 1
ATOM 2344 N N . THR A 1 310 ? -11.691 -1.974 0.529 1.00 86.81 310 THR A N 1
ATOM 2345 C CA . THR A 1 310 ? -12.507 -2.905 1.311 1.00 86.81 310 THR A CA 1
ATOM 2346 C C . THR A 1 310 ? -12.603 -2.448 2.761 1.00 86.81 310 THR A C 1
ATOM 2348 O O . THR A 1 310 ? -11.624 -2.541 3.495 1.00 86.81 310 THR A O 1
ATOM 2351 N N . GLU A 1 311 ? -13.777 -1.998 3.204 1.00 86.19 311 GLU A N 1
ATOM 2352 C CA . GLU A 1 311 ? -13.979 -1.551 4.585 1.00 86.19 311 GLU A CA 1
ATOM 2353 C C . GLU A 1 311 ? -13.809 -2.690 5.614 1.00 86.19 311 GLU A C 1
ATOM 2355 O O . GLU A 1 311 ? -14.051 -3.856 5.294 1.00 86.19 311 GLU A O 1
ATOM 2360 N N . PRO A 1 312 ? -13.482 -2.387 6.889 1.00 83.06 312 PRO A N 1
ATOM 2361 C CA . PRO A 1 312 ? -13.343 -3.405 7.935 1.00 83.06 312 PRO A CA 1
ATOM 2362 C C . PRO A 1 312 ? -14.566 -4.324 8.094 1.00 83.06 312 PRO A C 1
ATOM 2364 O O . PRO A 1 312 ? -14.409 -5.533 8.251 1.00 83.06 312 PRO A O 1
ATOM 2367 N N . ASP A 1 313 ? -15.784 -3.776 8.019 1.00 83.00 313 ASP A N 1
ATOM 2368 C CA . ASP A 1 313 ? -17.030 -4.554 8.109 1.00 83.00 313 ASP A CA 1
ATOM 2369 C C . ASP A 1 313 ? -17.170 -5.548 6.939 1.00 83.00 313 ASP A C 1
ATOM 2371 O O . ASP A 1 313 ? -17.740 -6.629 7.098 1.00 83.00 313 ASP A O 1
ATOM 2375 N N . ASP A 1 314 ? -16.690 -5.179 5.750 1.00 85.06 314 ASP A N 1
ATOM 2376 C CA . ASP A 1 314 ? -16.702 -6.041 4.566 1.00 85.06 314 ASP A CA 1
ATOM 2377 C C . ASP A 1 314 ? -15.605 -7.096 4.652 1.00 85.06 314 ASP A C 1
ATOM 2379 O O . ASP A 1 314 ? -15.869 -8.265 4.381 1.00 85.06 314 ASP A O 1
ATOM 2383 N N . PHE A 1 315 ? -14.420 -6.717 5.136 1.00 87.38 315 PHE A N 1
ATOM 2384 C CA . PHE A 1 315 ? -13.334 -7.650 5.411 1.00 87.38 315 PHE A CA 1
ATOM 2385 C C . PHE A 1 315 ? -13.793 -8.776 6.349 1.00 87.38 315 PHE A C 1
ATOM 2387 O O . PHE A 1 315 ? -13.720 -9.946 5.986 1.00 87.38 315 PHE A O 1
ATOM 2394 N N . PHE A 1 316 ? -14.345 -8.460 7.525 1.00 86.00 316 PHE A N 1
ATOM 2395 C CA . PHE A 1 316 ? -14.784 -9.507 8.456 1.00 86.00 316 PHE A CA 1
ATOM 2396 C C . PHE A 1 316 ? -15.912 -10.382 7.889 1.00 86.00 316 PHE A C 1
ATOM 2398 O O . PHE A 1 316 ? -15.992 -11.559 8.232 1.00 86.00 316 PHE A O 1
ATOM 2405 N N . ARG A 1 317 ? -16.755 -9.845 6.995 1.00 85.06 317 ARG A N 1
ATOM 2406 C CA . ARG A 1 317 ? -17.774 -10.634 6.283 1.00 85.06 317 ARG A CA 1
ATOM 2407 C C . ARG A 1 317 ? -17.163 -11.586 5.258 1.00 85.06 317 ARG A C 1
ATOM 2409 O O . ARG A 1 317 ? -17.618 -12.718 5.154 1.00 85.06 317 ARG A O 1
ATOM 2416 N N . MET A 1 318 ? -16.138 -11.156 4.523 1.00 83.88 318 MET A N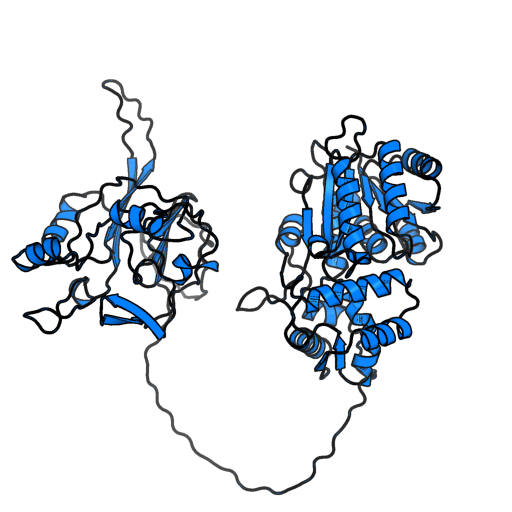 1
ATOM 2417 C CA . MET A 1 318 ? -15.433 -12.008 3.556 1.00 83.88 318 MET A CA 1
ATOM 2418 C C . MET A 1 318 ? -14.769 -13.218 4.223 1.00 83.88 318 MET A C 1
ATOM 2420 O O . MET A 1 318 ? -14.707 -14.282 3.619 1.00 83.88 318 MET A O 1
ATOM 2424 N N . TYR A 1 319 ? -14.318 -13.060 5.469 1.00 79.44 319 TYR A N 1
ATOM 2425 C CA . TYR A 1 319 ? -13.589 -14.082 6.221 1.00 79.44 319 TYR A CA 1
ATOM 2426 C C . TYR A 1 319 ? -14.431 -14.769 7.318 1.00 79.44 319 TYR A C 1
ATOM 2428 O O . TYR A 1 319 ? -13.868 -15.384 8.230 1.00 79.44 319 TYR A O 1
ATOM 2436 N N . GLU A 1 320 ? -15.771 -14.713 7.241 1.00 77.69 320 GLU A N 1
ATOM 2437 C CA . GLU A 1 320 ? -16.667 -15.374 8.212 1.00 77.69 320 GLU A CA 1
ATOM 2438 C C . GLU A 1 320 ? -16.341 -16.879 8.335 1.00 77.69 320 GLU A C 1
ATOM 2440 O O . GLU A 1 320 ? -16.244 -17.422 9.441 1.00 77.69 320 GLU A O 1
ATOM 2445 N N . ASP A 1 321 ? -16.054 -17.537 7.209 1.00 68.38 321 ASP A N 1
ATOM 2446 C CA . ASP A 1 321 ? -15.818 -18.982 7.140 1.00 68.38 321 ASP A CA 1
ATOM 2447 C C . ASP A 1 321 ? -14.382 -19.419 7.499 1.00 68.38 321 ASP A C 1
ATOM 2449 O O . ASP A 1 321 ? -14.187 -20.547 7.956 1.00 68.38 321 ASP A O 1
ATOM 2453 N N . GLU A 1 322 ? -13.380 -18.539 7.388 1.00 60.59 322 GLU A N 1
ATOM 2454 C CA . GLU A 1 322 ? -11.948 -18.886 7.535 1.00 60.59 322 GLU A CA 1
ATOM 2455 C C . GLU A 1 322 ? -11.425 -18.885 8.975 1.00 60.59 322 GLU A C 1
ATOM 2457 O O . GLU A 1 322 ? -10.252 -19.131 9.247 1.00 60.59 322 GLU A O 1
ATOM 2462 N N . GLY A 1 323 ? -12.279 -18.600 9.947 1.00 51.12 323 GLY A N 1
ATOM 2463 C CA . GLY A 1 323 ? -11.765 -18.370 11.291 1.00 51.12 323 GLY A CA 1
ATOM 2464 C C . GLY A 1 323 ? -12.759 -17.789 12.262 1.00 51.12 323 GLY A C 1
ATOM 2465 O O . GLY A 1 323 ? -12.488 -17.835 13.452 1.00 51.12 323 GLY A O 1
ATOM 2466 N N . TRP A 1 324 ? -13.939 -17.377 11.806 1.00 53.34 324 TRP A N 1
ATOM 2467 C CA . TRP A 1 324 ? -14.837 -16.545 12.602 1.00 53.34 324 TRP A CA 1
ATOM 2468 C C . TRP A 1 324 ? -16.276 -17.075 12.707 1.00 53.34 324 TRP A C 1
ATOM 2470 O O . TRP A 1 324 ? -17.147 -16.426 13.280 1.00 53.34 324 TRP A O 1
ATOM 2480 N N . ASN A 1 325 ? -16.510 -18.289 12.203 1.00 42.72 325 ASN A N 1
ATOM 2481 C CA . ASN A 1 325 ? -17.846 -18.843 12.015 1.00 42.72 325 ASN A CA 1
ATOM 2482 C C . ASN A 1 325 ? -18.631 -19.140 13.315 1.00 42.72 325 ASN A C 1
ATOM 2484 O O . ASN A 1 325 ? -18.071 -19.533 14.346 1.00 42.72 325 ASN A O 1
ATOM 2488 N N . LYS A 1 326 ? -19.964 -19.038 13.202 1.00 43.44 326 LYS A N 1
ATOM 2489 C CA . LYS A 1 326 ? -20.988 -19.059 14.272 1.00 43.44 326 LYS A CA 1
ATOM 2490 C C . LYS A 1 326 ? -21.036 -20.323 15.135 1.00 43.44 326 LYS A C 1
ATOM 2492 O O . LYS A 1 326 ? -21.556 -20.289 16.245 1.00 43.44 326 LYS A O 1
ATOM 2497 N N . THR A 1 327 ? -20.511 -21.447 14.655 1.00 36.16 327 THR A N 1
ATOM 2498 C CA . THR A 1 327 ? -20.624 -22.753 15.330 1.00 36.16 327 THR A CA 1
ATOM 2499 C C . THR A 1 327 ? -19.660 -22.944 16.506 1.00 36.16 327 THR A C 1
ATOM 2501 O O . THR A 1 327 ? -19.784 -23.935 17.225 1.00 36.16 327 THR A O 1
ATOM 2504 N N . GLY A 1 328 ? -18.719 -22.015 16.721 1.00 35.06 328 GLY A N 1
ATOM 2505 C CA . GLY A 1 328 ? -17.764 -22.040 17.839 1.00 35.06 328 GLY A CA 1
ATOM 2506 C C . GLY A 1 328 ? -18.186 -21.237 19.073 1.00 35.06 328 GLY A C 1
ATOM 2507 O O . GLY A 1 328 ? -17.689 -21.508 20.166 1.00 35.06 328 GLY A O 1
ATOM 2508 N N . PHE A 1 329 ? -19.129 -20.300 18.934 1.00 34.00 329 PHE A N 1
ATOM 2509 C CA . PHE A 1 329 ? -19.604 -19.494 20.056 1.00 34.00 329 PHE A CA 1
ATOM 2510 C C . PHE A 1 329 ? -20.505 -20.349 20.947 1.00 34.00 329 PHE A C 1
ATOM 2512 O O . PHE A 1 329 ? -21.706 -20.495 20.714 1.00 34.00 329 PHE A O 1
ATOM 2519 N N . LYS A 1 330 ? -19.924 -20.952 21.989 1.00 29.03 330 LYS A N 1
ATOM 2520 C CA . LYS A 1 330 ? -20.715 -21.544 23.068 1.00 29.03 330 LYS A CA 1
ATOM 2521 C C . LYS A 1 330 ? -21.541 -20.427 23.694 1.00 29.03 330 LYS A C 1
ATOM 2523 O O . LYS A 1 330 ? -21.006 -19.592 24.413 1.00 29.03 330 LYS A O 1
ATOM 2528 N N . GLU A 1 331 ? -22.848 -20.446 23.444 1.00 27.56 331 GLU A N 1
ATOM 2529 C CA . GLU A 1 331 ? -23.843 -19.652 24.161 1.00 27.56 331 GLU A CA 1
ATOM 2530 C C . GLU A 1 331 ? -23.596 -19.775 25.675 1.00 27.56 331 GLU A C 1
ATOM 2532 O O . GLU A 1 331 ? -24.000 -20.740 26.333 1.00 27.56 331 GLU A O 1
ATOM 2537 N N . HIS A 1 332 ? -22.935 -18.786 26.271 1.00 29.41 332 HIS A N 1
ATOM 2538 C CA . HIS A 1 332 ? -22.961 -18.607 27.713 1.00 29.41 332 HIS A CA 1
ATOM 2539 C C . HIS A 1 332 ? -24.272 -17.930 28.081 1.00 29.41 332 HIS A C 1
ATOM 2541 O O . HIS A 1 332 ? -24.365 -16.736 28.357 1.00 29.41 332 HIS A O 1
ATOM 2547 N N . ARG A 1 333 ? -25.313 -18.763 28.105 1.00 24.41 333 ARG A N 1
ATOM 2548 C CA . ARG A 1 333 ? -26.597 -18.488 28.735 1.00 24.41 333 ARG A CA 1
ATOM 2549 C C . ARG A 1 333 ? -26.349 -18.249 30.231 1.00 24.41 333 ARG A C 1
ATOM 2551 O O . ARG A 1 333 ? -26.409 -19.174 31.042 1.00 24.41 333 ARG A O 1
ATOM 2558 N N . ARG A 1 334 ? -26.039 -17.009 30.620 1.00 25.59 334 ARG A N 1
ATOM 2559 C CA . ARG A 1 334 ? -26.104 -16.604 32.029 1.00 25.59 334 ARG A CA 1
ATOM 2560 C C . ARG A 1 334 ? -27.571 -16.659 32.453 1.00 25.59 334 ARG A C 1
ATOM 2562 O O . ARG A 1 334 ? -28.419 -15.956 31.911 1.00 25.59 334 ARG A O 1
ATOM 2569 N N . ARG A 1 335 ? -27.864 -17.566 33.388 1.00 22.08 335 ARG A N 1
ATOM 2570 C CA . ARG A 1 335 ? -29.158 -17.680 34.069 1.00 22.08 335 ARG A CA 1
ATOM 2571 C C . ARG A 1 335 ? -29.499 -16.340 34.741 1.00 22.08 335 ARG A C 1
ATOM 2573 O O . ARG A 1 335 ? -28.616 -15.779 35.387 1.00 22.08 335 ARG A O 1
ATOM 2580 N N . PRO A 1 336 ? -30.741 -15.846 34.634 1.00 24.12 336 PRO A N 1
ATOM 2581 C CA . PRO A 1 336 ? -31.166 -14.664 35.366 1.00 24.12 336 PRO A CA 1
ATOM 2582 C C . PRO A 1 336 ? -31.489 -15.048 36.813 1.00 24.12 336 PRO A C 1
ATOM 2584 O O . PRO A 1 336 ? -32.316 -15.930 37.056 1.00 24.12 336 PRO A O 1
ATOM 2587 N N . GLU A 1 337 ? -30.853 -14.382 37.775 1.00 25.91 337 GLU A N 1
ATOM 2588 C CA . GLU A 1 337 ? -31.360 -14.348 39.143 1.00 25.91 337 GLU A CA 1
ATOM 2589 C C . GLU A 1 337 ? -32.546 -13.379 39.204 1.00 25.91 337 GLU A C 1
ATOM 2591 O O . GLU A 1 337 ? -32.485 -12.214 38.817 1.00 25.91 337 GLU A O 1
ATOM 2596 N N . THR A 1 338 ? -33.666 -13.941 39.632 1.00 22.44 338 THR A N 1
ATOM 2597 C CA . THR A 1 338 ? -34.956 -13.317 39.899 1.00 22.44 338 THR A CA 1
ATOM 2598 C C . THR A 1 338 ? -34.862 -12.202 40.938 1.00 22.44 338 THR A C 1
ATOM 2600 O O . THR A 1 338 ? -34.303 -12.457 41.995 1.00 22.44 338 THR A O 1
ATOM 2603 N N . PHE A 1 339 ? -35.545 -11.068 40.729 1.00 21.86 339 PHE A N 1
ATOM 2604 C CA . PHE A 1 339 ? -36.443 -10.485 41.742 1.00 21.86 339 PHE A CA 1
ATOM 2605 C C . PHE A 1 339 ? -37.434 -9.465 41.130 1.00 21.86 339 PHE A C 1
ATOM 2607 O O . PHE A 1 339 ? -37.064 -8.392 40.677 1.00 21.86 339 PHE A O 1
ATOM 2614 N N . GLN A 1 340 ? -38.703 -9.887 41.143 1.00 23.22 340 GLN A N 1
ATOM 2615 C CA . GLN A 1 340 ? -39.970 -9.163 41.332 1.00 23.22 340 GLN A CA 1
ATOM 2616 C C . GLN A 1 340 ? -40.405 -7.972 40.444 1.00 23.22 340 GLN A C 1
ATOM 2618 O O . GLN A 1 340 ? -39.859 -6.878 40.434 1.00 23.22 340 GLN A O 1
ATOM 2623 N N . SER A 1 341 ? -41.552 -8.239 39.812 1.00 20.78 341 SER A N 1
ATOM 2624 C CA . SER A 1 341 ? -42.567 -7.384 39.190 1.00 20.78 341 SER A CA 1
ATOM 2625 C C . SER A 1 341 ? -43.009 -6.153 39.995 1.00 20.78 341 SER A C 1
ATOM 2627 O O . SER A 1 341 ? -43.091 -6.260 41.214 1.00 20.78 341 SER A O 1
ATOM 2629 N N . TRP A 1 342 ? -43.491 -5.109 39.297 1.00 19.89 342 TRP A N 1
ATOM 2630 C CA . TRP A 1 342 ? -44.868 -4.569 39.391 1.00 19.89 342 TRP A CA 1
ATOM 2631 C C . TRP A 1 342 ? -45.192 -3.582 38.238 1.00 19.89 342 TRP A C 1
ATOM 2633 O O . TRP A 1 342 ? -44.369 -2.754 37.870 1.00 19.89 342 TRP A O 1
ATOM 2643 N N . ALA A 1 343 ? -46.438 -3.692 37.751 1.00 21.00 343 ALA A N 1
ATOM 2644 C CA . ALA A 1 343 ? -47.330 -2.677 37.158 1.00 21.00 343 ALA A CA 1
ATOM 2645 C C . ALA A 1 343 ? -47.044 -2.008 35.782 1.00 21.00 343 ALA A C 1
ATOM 2647 O O . ALA A 1 343 ? -46.141 -1.201 35.604 1.00 21.00 343 ALA A O 1
ATOM 2648 N N . SER A 1 344 ? -47.970 -2.239 34.840 1.00 23.09 344 SER A N 1
ATOM 2649 C CA . SER A 1 344 ? -48.489 -1.247 33.861 1.00 23.09 344 SER A CA 1
ATOM 2650 C C . SER A 1 344 ? -49.744 -0.553 34.475 1.00 23.09 344 SER A C 1
ATOM 2652 O O . SER A 1 344 ? -50.155 -1.047 35.530 1.00 23.09 344 SER A O 1
ATOM 2654 N N . PRO A 1 345 ? -50.452 0.460 33.887 1.00 31.48 345 PRO A N 1
ATOM 2655 C CA . PRO A 1 345 ? -50.377 1.041 32.527 1.00 31.48 345 PRO A CA 1
ATOM 2656 C C . PRO A 1 345 ? -50.660 2.587 32.393 1.00 31.48 345 PRO A C 1
ATOM 2658 O O . PRO A 1 345 ? -50.965 3.263 33.367 1.00 31.48 345 PRO A O 1
ATOM 2661 N N . GLN A 1 346 ? -50.685 3.078 31.135 1.00 21.53 346 GLN A N 1
ATOM 2662 C CA . GLN A 1 346 ? -51.366 4.288 30.583 1.00 21.53 346 GLN A CA 1
ATOM 2663 C C . GLN A 1 346 ? -50.760 5.706 30.745 1.00 21.53 346 GLN A C 1
ATOM 2665 O O . GLN A 1 346 ? -50.391 6.129 31.832 1.00 21.53 346 GLN A O 1
ATOM 2670 N N . GLY A 1 347 ? -50.806 6.490 29.646 1.00 20.27 347 GLY A N 1
ATOM 2671 C CA . GLY A 1 347 ? -50.762 7.963 29.678 1.00 20.27 347 GLY A CA 1
ATOM 2672 C C . GLY A 1 347 ? -50.267 8.664 28.400 1.00 20.27 347 GLY A C 1
ATOM 2673 O O . GLY A 1 347 ? -49.077 8.898 28.243 1.00 20.27 347 GLY A O 1
ATOM 2674 N N . THR A 1 348 ? -51.184 9.044 27.507 1.00 22.61 348 THR A N 1
ATOM 2675 C CA . THR A 1 348 ? -51.015 10.020 26.405 1.00 22.61 348 THR A CA 1
ATOM 2676 C C . THR A 1 348 ? -50.921 11.467 26.912 1.00 22.61 348 THR A C 1
ATOM 2678 O O . THR A 1 348 ? -51.679 11.789 27.815 1.00 22.61 348 THR A O 1
ATOM 2681 N N . PHE A 1 349 ? -50.117 12.343 26.281 1.00 19.70 349 PHE A N 1
ATOM 2682 C CA . PHE A 1 349 ? -50.441 13.733 25.858 1.00 19.70 349 PHE A CA 1
ATOM 2683 C C . PHE A 1 349 ? -49.206 14.384 25.194 1.00 19.70 349 PHE A C 1
ATOM 2685 O O . PHE A 1 349 ? -48.085 14.199 25.657 1.00 19.70 349 PHE A O 1
ATOM 2692 N N . GLY A 1 350 ? -49.410 15.115 24.091 1.00 21.19 350 GLY A N 1
ATOM 2693 C CA . GLY A 1 350 ? -48.352 15.788 23.325 1.00 21.19 350 GLY A CA 1
ATOM 2694 C C . GLY A 1 350 ? -48.242 17.292 23.587 1.00 21.19 350 GLY A C 1
ATOM 2695 O O . GLY A 1 350 ? -49.112 17.865 24.231 1.00 21.19 350 GLY A O 1
ATOM 2696 N N . PHE A 1 351 ? -47.211 17.916 23.009 1.00 19.20 351 PHE A N 1
ATOM 2697 C CA . PHE A 1 351 ? -47.170 19.332 22.627 1.00 19.20 351 PHE A CA 1
ATOM 2698 C C . PHE A 1 351 ? -46.255 19.505 21.408 1.00 19.20 351 PHE A C 1
ATOM 2700 O O . PHE A 1 351 ? -45.176 18.923 21.340 1.00 19.20 351 PHE A O 1
ATOM 2707 N N . ALA A 1 352 ? -46.729 20.292 20.444 1.00 24.08 352 ALA A N 1
ATOM 2708 C CA . ALA A 1 352 ? -45.968 20.800 19.315 1.00 24.08 352 ALA A CA 1
ATOM 2709 C C . ALA A 1 352 ? -45.413 22.185 19.671 1.00 24.08 352 ALA A C 1
ATOM 2711 O O . ALA A 1 352 ? -46.174 23.041 20.124 1.00 24.08 352 ALA A O 1
ATOM 2712 N N . SER A 1 353 ? -44.131 22.421 19.401 1.00 21.52 353 SER A N 1
ATOM 2713 C CA . SER A 1 353 ? -43.584 23.751 19.133 1.00 21.52 353 SER A CA 1
ATOM 2714 C C . SER A 1 353 ? -42.326 23.633 18.269 1.00 21.52 353 SER A C 1
ATOM 2716 O O . SER A 1 353 ? -41.577 22.668 18.377 1.00 21.52 353 SER A O 1
ATOM 2718 N N . ASP A 1 354 ? -42.143 24.651 17.431 1.00 22.48 354 ASP A N 1
ATOM 2719 C CA . ASP A 1 354 ? -40.900 25.073 16.777 1.00 22.48 354 ASP A CA 1
ATOM 2720 C C . ASP A 1 354 ? -40.612 24.606 15.338 1.00 22.48 354 ASP A C 1
ATOM 2722 O O . ASP A 1 354 ? -40.007 23.584 15.028 1.00 22.48 354 ASP A O 1
ATOM 2726 N N . VAL A 1 355 ? -41.122 25.464 14.445 1.00 26.61 355 VAL A N 1
ATOM 2727 C CA . VAL A 1 355 ? -40.515 26.011 13.222 1.00 26.61 355 VAL A CA 1
ATOM 2728 C C . VAL A 1 355 ? -39.073 25.547 12.970 1.00 26.61 355 VAL A C 1
ATOM 2730 O O . VAL A 1 355 ? -38.161 25.851 13.730 1.00 26.61 355 VAL A O 1
ATOM 2733 N N . GLY A 1 356 ? -38.885 24.836 11.857 1.00 25.80 356 GLY A N 1
ATOM 2734 C CA . GLY A 1 356 ? -37.629 24.185 11.499 1.00 25.80 356 GLY A CA 1
ATOM 2735 C C . GLY A 1 356 ? -36.483 25.139 11.156 1.00 25.80 356 GLY A C 1
ATOM 2736 O O . GLY A 1 356 ? -36.604 25.991 10.275 1.00 25.80 356 GLY A O 1
ATOM 2737 N N . GLU A 1 357 ? -35.343 24.900 11.797 1.00 30.09 357 GLU A N 1
ATOM 2738 C CA . GLU A 1 357 ? -34.030 25.434 11.445 1.00 30.09 357 GLU A CA 1
ATOM 2739 C C . GLU A 1 357 ? -33.203 24.369 10.706 1.00 30.09 357 GLU A C 1
ATOM 2741 O O . GLU A 1 357 ? -33.270 23.181 11.019 1.00 30.09 357 GLU A O 1
ATOM 2746 N N . GLY A 1 358 ? -32.427 24.811 9.710 1.00 29.19 358 GLY A N 1
ATOM 2747 C CA . GLY A 1 358 ? -31.517 23.969 8.926 1.00 29.19 358 GLY A CA 1
ATOM 2748 C C . GLY A 1 358 ? -31.945 23.768 7.471 1.00 29.19 358 GLY A C 1
ATOM 2749 O O . GLY A 1 358 ? -32.252 22.656 7.061 1.00 29.19 358 GLY A O 1
ATOM 2750 N N . ASN A 1 359 ? -31.953 24.829 6.659 1.00 26.88 359 ASN A N 1
ATOM 2751 C CA . ASN A 1 359 ? -31.970 24.691 5.200 1.00 26.88 359 ASN A CA 1
ATOM 2752 C C . ASN A 1 359 ? -31.009 25.700 4.565 1.00 26.88 359 ASN A C 1
ATOM 2754 O O . ASN A 1 359 ? -31.189 26.908 4.704 1.00 26.88 359 ASN A O 1
ATOM 2758 N N . ALA A 1 360 ? -30.013 25.198 3.833 1.00 30.69 360 ALA A N 1
ATOM 2759 C CA . ALA A 1 360 ? -29.216 25.999 2.915 1.00 30.69 360 ALA A CA 1
ATOM 2760 C C . ALA A 1 360 ? -30.126 26.575 1.815 1.00 30.69 360 ALA A C 1
ATOM 2762 O O . ALA A 1 360 ? -30.894 25.841 1.187 1.00 30.69 360 ALA A O 1
ATOM 2763 N N . ALA A 1 361 ? -30.049 27.884 1.576 1.00 29.78 361 ALA A N 1
ATOM 2764 C CA . ALA A 1 361 ? -30.777 28.537 0.495 1.00 29.78 361 ALA A CA 1
ATOM 2765 C C . ALA A 1 361 ? -29.903 28.585 -0.766 1.00 29.78 361 ALA A C 1
ATOM 2767 O O . ALA A 1 361 ? -28.931 29.332 -0.833 1.00 29.78 361 ALA A O 1
ATOM 2768 N N . THR A 1 362 ? -30.255 27.802 -1.786 1.00 33.31 362 THR A N 1
ATOM 2769 C CA . THR A 1 362 ? -29.693 27.950 -3.136 1.00 33.31 362 THR A CA 1
ATOM 2770 C C . THR A 1 362 ? -30.562 28.931 -3.921 1.00 33.31 362 THR A C 1
ATOM 2772 O O . THR A 1 362 ? -31.697 28.606 -4.274 1.00 33.31 362 THR A O 1
ATOM 2775 N N . ILE A 1 363 ? -30.050 30.128 -4.210 1.00 29.30 363 ILE A N 1
ATOM 2776 C CA . ILE A 1 363 ? -30.738 31.091 -5.079 1.00 29.30 363 ILE A CA 1
ATOM 2777 C C . ILE A 1 363 ? -30.358 30.775 -6.529 1.00 29.30 363 ILE A C 1
ATOM 2779 O O . ILE A 1 363 ? -29.228 31.008 -6.949 1.00 29.30 363 ILE A O 1
ATOM 2783 N N . LYS A 1 364 ? -31.305 30.236 -7.304 1.00 35.34 364 LYS A N 1
ATOM 2784 C CA . LYS A 1 364 ? -31.198 30.159 -8.769 1.00 35.34 364 LYS A CA 1
ATOM 2785 C C . LYS A 1 364 ? -31.765 31.441 -9.374 1.00 35.34 364 LYS A C 1
ATOM 2787 O O . LYS A 1 364 ? -32.875 31.827 -9.021 1.00 35.34 364 LYS A O 1
ATOM 2792 N N . VAL A 1 365 ? -31.052 32.062 -10.310 1.00 29.62 365 VAL A N 1
ATOM 2793 C CA . VAL A 1 365 ? -31.566 33.192 -11.104 1.00 29.62 365 VAL A CA 1
ATOM 2794 C C . VAL A 1 365 ? -32.386 32.623 -12.274 1.00 29.62 365 VAL A C 1
ATOM 2796 O O . VAL A 1 365 ? -31.792 31.989 -13.145 1.00 29.62 365 VAL A O 1
ATOM 2799 N N . PRO A 1 366 ? -33.727 32.762 -12.327 1.00 26.97 366 PRO A N 1
ATOM 2800 C CA . PRO A 1 366 ? -34.531 32.097 -13.353 1.00 26.97 366 PRO A CA 1
ATOM 2801 C C . PRO A 1 366 ? -34.795 32.990 -14.576 1.00 26.97 366 PRO A C 1
ATOM 2803 O O . PRO A 1 366 ? -35.038 34.190 -14.446 1.00 26.97 366 PRO A O 1
ATOM 2806 N N . ARG A 1 367 ? -34.901 32.370 -15.760 1.00 26.44 367 ARG A N 1
ATOM 2807 C CA . ARG A 1 367 ? -35.792 32.830 -16.841 1.00 26.44 367 ARG A CA 1
ATOM 2808 C C . ARG A 1 367 ? -36.952 31.833 -16.974 1.00 26.44 367 ARG A C 1
ATOM 2810 O O . ARG A 1 367 ? -36.695 30.671 -17.249 1.00 26.44 367 ARG A O 1
ATOM 2817 N N . GLY A 1 368 ? -38.194 32.316 -16.855 1.00 27.84 368 GLY A N 1
ATOM 2818 C CA . GLY A 1 368 ? -39.419 31.639 -17.326 1.00 27.84 368 GLY A CA 1
ATOM 2819 C C . GLY A 1 368 ? -40.005 30.538 -16.422 1.00 27.84 368 GLY A C 1
ATOM 2820 O O . GLY A 1 368 ? -39.305 29.638 -15.984 1.00 27.84 368 GLY A O 1
ATOM 2821 N N . PHE A 1 369 ? -41.310 30.630 -16.153 1.00 23.12 369 PHE A N 1
ATOM 2822 C CA . PHE A 1 369 ? -42.137 29.787 -15.266 1.00 23.12 369 PHE A CA 1
ATOM 2823 C C . PHE A 1 369 ? -42.610 28.473 -15.937 1.00 23.12 369 PHE A C 1
ATOM 2825 O O . PHE A 1 369 ? -43.019 28.543 -17.091 1.00 23.12 369 PHE A O 1
ATOM 2832 N N . ASP A 1 370 ? -42.638 27.332 -15.218 1.00 21.95 370 ASP A N 1
ATOM 2833 C CA . ASP A 1 370 ? -43.864 26.594 -14.799 1.00 21.95 370 ASP A CA 1
ATOM 2834 C C . ASP A 1 370 ? -43.541 25.400 -13.848 1.00 21.95 370 ASP A C 1
ATOM 2836 O O . ASP A 1 370 ? -42.435 24.858 -13.860 1.00 21.95 370 ASP A O 1
ATOM 2840 N N . TYR A 1 371 ? -44.488 25.024 -12.977 1.00 29.06 371 TYR A N 1
ATOM 2841 C CA . TYR A 1 371 ? -44.347 24.145 -11.797 1.00 29.06 371 TYR A CA 1
ATOM 2842 C C . TYR A 1 371 ? -44.559 22.638 -12.065 1.00 29.06 371 TYR A C 1
ATOM 2844 O O . TYR A 1 371 ? -45.490 22.247 -12.762 1.00 29.06 371 TYR A O 1
ATOM 2852 N N . GLY A 1 372 ? -43.822 21.763 -11.352 1.00 21.34 372 GLY A N 1
ATOM 2853 C CA . GLY A 1 372 ? -44.202 20.344 -11.253 1.00 21.34 372 GLY A CA 1
ATOM 2854 C C . GLY A 1 372 ? -43.281 19.381 -10.486 1.00 21.34 372 GLY A C 1
ATOM 2855 O O . GLY A 1 372 ? -42.499 18.669 -11.096 1.00 21.34 372 GLY A O 1
ATOM 2856 N N . LYS A 1 373 ? -43.534 19.257 -9.173 1.00 23.58 373 LYS A N 1
ATOM 2857 C CA . LYS A 1 373 ? -43.213 18.149 -8.235 1.00 23.58 373 LYS A CA 1
ATOM 2858 C C . LYS A 1 373 ? -41.772 17.963 -7.722 1.00 23.58 373 LYS A C 1
ATOM 2860 O O . LYS A 1 373 ? -40.778 17.967 -8.431 1.00 23.58 373 LYS A O 1
ATOM 2865 N N . SER A 1 374 ? -41.732 17.787 -6.402 1.00 29.31 374 SER A N 1
ATOM 2866 C CA . SER A 1 374 ? -40.594 17.822 -5.490 1.00 29.31 374 SER A CA 1
ATOM 2867 C C . SER A 1 374 ? -39.897 16.473 -5.298 1.00 29.31 374 SER A C 1
ATOM 2869 O O . SER A 1 374 ? -40.558 15.481 -4.996 1.00 29.31 374 SER A O 1
ATOM 2871 N N . SER A 1 375 ? -38.565 16.498 -5.266 1.00 23.12 375 SER A N 1
ATOM 2872 C CA . SER A 1 375 ? -37.730 15.549 -4.517 1.00 23.12 375 SER A CA 1
ATOM 2873 C C . SER A 1 375 ? -36.574 16.323 -3.871 1.00 23.12 375 SER A C 1
ATOM 2875 O O . SER A 1 375 ? -35.756 16.913 -4.577 1.00 23.12 375 SER A O 1
ATOM 2877 N N . ARG A 1 376 ? -36.534 16.381 -2.533 1.00 26.91 376 ARG A N 1
ATOM 2878 C CA . ARG A 1 376 ? -35.451 17.016 -1.764 1.00 26.91 376 ARG A CA 1
ATOM 2879 C C . ARG A 1 376 ? -34.298 16.024 -1.595 1.00 26.91 376 ARG A C 1
ATOM 2881 O O . ARG A 1 376 ? -34.462 15.020 -0.912 1.00 26.91 376 ARG A O 1
ATOM 2888 N N . ALA A 1 377 ? -33.151 16.346 -2.183 1.00 25.94 377 ALA A N 1
ATOM 2889 C CA . ALA A 1 377 ? -31.843 15.791 -1.852 1.00 25.94 377 ALA A CA 1
ATOM 2890 C C . ALA A 1 377 ? -30.868 16.965 -1.664 1.00 25.94 377 ALA A C 1
ATOM 2892 O O . ALA A 1 377 ? -30.866 17.899 -2.472 1.00 25.94 377 ALA A O 1
ATOM 2893 N N . HIS A 1 378 ? -30.083 16.937 -0.584 1.00 27.92 378 HIS A N 1
ATOM 2894 C CA . HIS A 1 378 ? -29.014 17.899 -0.314 1.00 27.92 378 HIS A CA 1
ATOM 2895 C C . HIS A 1 378 ? -27.882 17.711 -1.336 1.00 27.92 378 HIS A C 1
ATOM 2897 O O . HIS A 1 378 ? -27.392 16.597 -1.504 1.00 27.92 378 HIS A O 1
ATOM 2903 N N . ARG A 1 379 ? -27.481 18.787 -2.027 1.00 34.25 379 ARG A N 1
ATOM 2904 C CA . ARG A 1 379 ? -26.346 18.799 -2.968 1.00 34.25 379 ARG A CA 1
ATOM 2905 C C . ARG A 1 379 ? -25.125 19.431 -2.309 1.00 34.25 379 ARG A C 1
ATOM 2907 O O . ARG A 1 379 ? -25.265 20.454 -1.639 1.00 34.25 379 ARG A O 1
ATOM 2914 N N . ARG A 1 380 ? -23.951 18.835 -2.522 1.00 36.62 380 ARG A N 1
ATOM 2915 C CA . ARG A 1 380 ? -22.662 19.356 -2.046 1.00 36.62 380 ARG A CA 1
ATOM 2916 C C . ARG A 1 380 ? -22.106 20.400 -3.031 1.00 36.62 380 ARG A C 1
ATOM 2918 O O . ARG A 1 380 ? -22.431 20.336 -4.222 1.00 36.62 380 ARG A O 1
ATOM 2925 N N . PRO A 1 381 ? -21.272 21.352 -2.574 1.00 32.78 381 PRO A N 1
ATOM 2926 C CA . PRO A 1 381 ? -20.514 22.226 -3.467 1.00 32.78 381 PRO A CA 1
ATOM 2927 C C . PRO A 1 381 ? -19.633 21.368 -4.389 1.00 32.78 381 PRO A C 1
ATOM 2929 O O . PRO A 1 381 ? -18.760 20.651 -3.909 1.00 32.78 381 PRO A O 1
ATOM 2932 N N . GLY A 1 382 ? -19.907 21.386 -5.697 1.00 42.12 382 GLY A N 1
ATOM 2933 C CA . GLY A 1 382 ? -19.217 20.559 -6.702 1.00 42.12 382 GLY A CA 1
ATOM 2934 C C . GLY A 1 382 ? -20.139 19.788 -7.658 1.00 42.12 382 GLY A C 1
ATOM 2935 O O . GLY A 1 382 ? -19.715 19.448 -8.757 1.00 42.12 382 GLY A O 1
ATOM 2936 N N . ASP A 1 383 ? -21.417 19.594 -7.314 1.00 43.84 383 ASP A N 1
ATOM 2937 C CA . ASP A 1 383 ? -22.383 18.832 -8.137 1.00 43.84 383 ASP A CA 1
ATOM 2938 C C . ASP A 1 383 ? -23.115 19.678 -9.208 1.00 43.84 383 ASP A C 1
ATOM 2940 O O . ASP A 1 383 ? -24.298 19.466 -9.510 1.00 43.84 383 ASP A O 1
ATOM 2944 N N . ALA A 1 384 ? -22.449 20.677 -9.791 1.00 39.09 384 ALA A N 1
ATOM 2945 C CA . ALA A 1 384 ? -23.052 21.547 -10.799 1.00 39.09 384 ALA A CA 1
ATOM 2946 C C . ALA A 1 384 ? -22.601 21.175 -12.220 1.00 39.09 384 ALA A C 1
ATOM 2948 O O . ALA A 1 384 ? -21.610 21.688 -12.727 1.00 39.09 384 ALA A O 1
ATOM 2949 N N . GLN A 1 385 ? -23.403 20.362 -12.910 1.00 41.78 385 GLN A N 1
ATOM 2950 C CA . GLN A 1 385 ? -23.498 20.437 -14.366 1.00 41.78 385 GLN A CA 1
ATOM 2951 C C . GLN A 1 385 ? -24.970 20.587 -14.763 1.00 41.78 385 GLN A C 1
ATOM 2953 O O . GLN A 1 385 ? -25.703 19.606 -14.838 1.00 41.78 385 GLN A O 1
ATOM 2958 N N . GLN A 1 386 ? -25.402 21.844 -14.935 1.00 44.16 386 GLN A N 1
ATOM 2959 C CA . GLN A 1 386 ? -26.440 22.295 -15.878 1.00 44.16 386 GLN A CA 1
ATOM 2960 C C . GLN A 1 386 ? -26.508 23.845 -15.875 1.00 44.16 386 GLN A C 1
ATOM 2962 O O . GLN A 1 386 ? -26.938 24.448 -14.894 1.00 44.16 386 GLN A O 1
ATOM 2967 N N . ASP A 1 387 ? -26.057 24.446 -16.987 1.00 44.97 387 ASP A N 1
ATOM 2968 C CA . ASP A 1 387 ? -26.269 25.824 -17.492 1.00 44.97 387 ASP A CA 1
ATOM 2969 C C . ASP A 1 387 ? -25.781 27.077 -16.716 1.00 44.97 387 ASP A C 1
ATOM 2971 O O . ASP A 1 387 ? -26.235 28.185 -17.004 1.00 44.97 387 ASP A O 1
ATOM 2975 N N . GLY A 1 388 ? -24.799 26.980 -15.811 1.00 48.84 388 GLY A N 1
ATOM 2976 C CA . GLY A 1 388 ? -24.152 28.162 -15.200 1.00 48.84 388 GLY A CA 1
ATOM 2977 C C . GLY A 1 388 ? -22.635 28.012 -15.039 1.00 48.84 388 GLY A C 1
ATOM 2978 O O . GLY A 1 388 ? -22.161 26.910 -14.784 1.00 48.84 388 GLY A O 1
ATOM 2979 N N . ASN A 1 389 ? -21.873 29.106 -15.184 1.00 56.16 389 ASN A N 1
ATOM 2980 C CA . ASN A 1 389 ? -20.401 29.131 -15.078 1.00 56.16 389 ASN A CA 1
ATOM 2981 C C . ASN A 1 389 ? -19.862 29.751 -13.769 1.00 56.16 389 ASN A C 1
ATOM 2983 O O . ASN A 1 389 ? -18.651 29.926 -13.624 1.00 56.16 389 ASN A O 1
ATOM 2987 N N . ALA A 1 390 ? -20.745 30.083 -12.821 1.00 60.91 390 ALA A N 1
ATOM 2988 C CA . ALA A 1 390 ? -20.396 30.643 -11.516 1.00 60.91 390 ALA A CA 1
ATOM 2989 C C . ALA A 1 390 ? -21.283 30.063 -10.400 1.00 60.91 390 ALA A C 1
ATOM 2991 O O . ALA A 1 390 ? -22.487 29.896 -10.600 1.00 60.91 390 ALA A O 1
ATOM 2992 N N . ASN A 1 391 ? -20.710 29.826 -9.217 1.00 70.56 391 ASN A N 1
ATOM 2993 C CA . ASN A 1 391 ? -21.420 29.385 -8.014 1.00 70.56 391 ASN A CA 1
ATOM 2994 C C . ASN A 1 391 ? -21.065 30.266 -6.805 1.00 70.56 391 ASN A C 1
ATOM 2996 O O . ASN A 1 391 ? -19.926 30.702 -6.654 1.00 70.56 391 ASN A O 1
ATOM 3000 N N . VAL A 1 392 ? -22.033 30.481 -5.909 1.00 72.38 392 VAL A N 1
ATOM 3001 C CA . VAL A 1 392 ? -21.835 31.174 -4.625 1.00 72.38 392 VAL A CA 1
ATOM 3002 C C . VAL A 1 392 ? -22.395 30.299 -3.505 1.00 72.38 392 VAL A C 1
ATOM 3004 O O . VAL A 1 392 ? -23.577 29.954 -3.524 1.00 72.38 392 VAL A O 1
ATOM 3007 N N . TYR A 1 393 ? -21.557 29.949 -2.532 1.00 74.06 393 TYR A N 1
ATOM 3008 C CA . TYR A 1 393 ? -2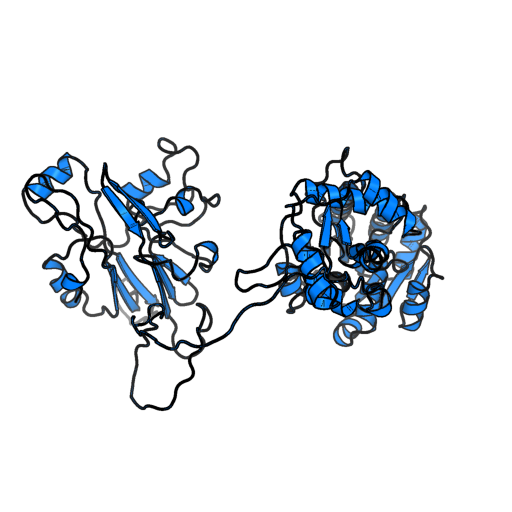1.899 29.081 -1.405 1.00 74.06 393 TYR A CA 1
ATOM 3009 C C . TYR A 1 393 ? -21.648 29.807 -0.083 1.00 74.06 393 TYR A C 1
ATOM 3011 O O . TYR A 1 393 ? -20.500 30.035 0.292 1.00 74.06 393 TYR A O 1
ATOM 3019 N N . LEU A 1 394 ? -22.713 30.165 0.635 1.00 75.75 394 LEU A N 1
ATOM 3020 C CA . LEU A 1 394 ? -22.601 30.735 1.979 1.00 75.75 394 LEU A CA 1
ATOM 3021 C C . LEU A 1 394 ? -22.288 29.617 2.979 1.00 75.75 394 LEU A C 1
ATOM 3023 O O . LEU A 1 394 ? -23.090 28.700 3.146 1.00 75.75 394 LEU A O 1
ATOM 3027 N N . ILE A 1 395 ? -21.144 29.714 3.651 1.00 75.75 395 ILE A N 1
ATOM 3028 C CA . ILE A 1 395 ? -20.732 28.779 4.702 1.00 75.75 395 ILE A CA 1
ATOM 3029 C C . ILE A 1 395 ? -21.312 29.229 6.044 1.00 75.75 395 ILE A C 1
ATOM 3031 O O . ILE A 1 395 ? -21.905 28.429 6.756 1.00 75.75 395 ILE A O 1
ATOM 3035 N N . GLY A 1 396 ? -21.212 30.510 6.395 1.00 69.62 396 GLY A N 1
ATOM 3036 C CA . GLY A 1 396 ? -21.798 31.010 7.639 1.00 69.62 396 GLY A CA 1
ATOM 3037 C C . GLY A 1 396 ? -21.293 32.389 8.036 1.00 69.62 396 GLY A C 1
ATOM 3038 O O . GLY A 1 396 ? -20.154 32.748 7.758 1.00 69.62 396 GLY A O 1
ATOM 3039 N N . THR A 1 397 ? -22.140 33.175 8.706 1.00 71.06 397 THR A N 1
ATOM 3040 C CA . THR A 1 397 ? -21.879 34.582 9.066 1.00 71.06 397 THR A CA 1
ATOM 3041 C C . THR A 1 397 ? -21.412 35.421 7.862 1.00 71.06 397 THR A C 1
ATOM 3043 O O . THR A 1 397 ? -22.252 35.888 7.100 1.00 71.06 397 THR A O 1
ATOM 3046 N N . ALA A 1 398 ? -20.099 35.608 7.686 1.00 65.62 398 ALA A N 1
ATOM 3047 C CA . ALA A 1 398 ? -19.489 36.368 6.594 1.00 65.62 398 ALA A CA 1
ATOM 3048 C C . ALA A 1 398 ? -18.643 35.497 5.643 1.00 65.62 398 ALA A C 1
ATOM 3050 O O . ALA A 1 398 ? -18.053 36.024 4.697 1.00 65.62 398 ALA A O 1
ATOM 3051 N N . THR A 1 399 ? -18.582 34.181 5.887 1.00 76.19 399 THR A N 1
ATOM 3052 C CA . THR A 1 399 ? -17.768 33.245 5.117 1.00 76.19 399 THR A CA 1
ATOM 3053 C C . THR A 1 399 ? -18.534 32.660 3.937 1.00 76.19 399 THR A C 1
ATOM 3055 O O . THR A 1 399 ? -19.536 31.969 4.125 1.00 76.19 399 THR A O 1
ATOM 3058 N N . THR A 1 400 ? -18.053 32.928 2.719 1.00 77.62 400 THR A N 1
ATOM 3059 C CA . THR A 1 400 ? -18.684 32.518 1.454 1.00 77.62 400 THR A CA 1
ATOM 3060 C C . THR A 1 400 ? -17.631 32.053 0.458 1.00 77.62 400 THR A C 1
ATOM 3062 O O . THR A 1 400 ? -16.620 32.722 0.264 1.00 77.62 400 THR A O 1
ATOM 3065 N N . VAL A 1 401 ? -17.892 30.941 -0.226 1.00 80.25 401 VAL A N 1
ATOM 3066 C CA . VAL A 1 401 ? -17.102 30.497 -1.379 1.00 80.25 401 VAL A CA 1
ATOM 3067 C C . VAL A 1 401 ? -17.727 31.040 -2.657 1.00 80.25 401 VAL A C 1
ATOM 3069 O O . VAL A 1 401 ? -18.912 30.822 -2.909 1.00 80.25 401 VAL A O 1
ATOM 3072 N N . ILE A 1 402 ? -16.934 31.722 -3.477 1.00 72.81 402 ILE A N 1
ATOM 3073 C CA . ILE A 1 402 ? -17.310 32.155 -4.825 1.00 72.81 402 ILE A CA 1
ATOM 3074 C C . ILE A 1 402 ? -16.439 31.379 -5.807 1.00 72.81 402 ILE A C 1
ATOM 3076 O O . ILE A 1 402 ? -15.218 31.494 -5.778 1.00 72.81 402 ILE A O 1
ATOM 3080 N N . GLU A 1 403 ? -17.064 30.591 -6.671 1.00 71.69 403 GLU A N 1
ATOM 3081 C CA . GLU A 1 403 ? -16.399 29.824 -7.721 1.00 71.69 403 GLU A CA 1
ATOM 3082 C C . GLU A 1 403 ? -16.803 30.373 -9.087 1.00 71.69 403 GLU A C 1
ATOM 3084 O O . GLU A 1 403 ? -17.989 30.549 -9.361 1.00 71.69 403 GLU A O 1
ATOM 3089 N N . TRP A 1 404 ? -15.829 30.622 -9.957 1.00 55.72 404 TRP A N 1
ATOM 3090 C CA . TRP A 1 404 ? -16.066 31.045 -11.334 1.00 55.72 404 TRP A CA 1
ATOM 3091 C C . TRP A 1 404 ? -15.009 30.442 -12.256 1.00 55.72 404 TRP A C 1
ATOM 3093 O O . TRP A 1 404 ? -13.819 30.633 -12.024 1.00 55.72 404 TRP A O 1
ATOM 3103 N N . GLU A 1 405 ? -15.437 29.687 -13.276 1.00 56.25 405 GLU A N 1
ATOM 3104 C CA . GLU A 1 405 ? -14.544 29.024 -14.254 1.00 56.25 405 GLU A CA 1
ATOM 3105 C C . GLU A 1 405 ? -13.398 28.213 -13.600 1.00 56.25 405 GLU A C 1
ATOM 3107 O O . GLU A 1 405 ? -12.264 28.187 -14.076 1.00 56.25 405 GLU A O 1
ATOM 3112 N N . GLY A 1 406 ? -13.687 27.564 -12.465 1.00 57.09 406 GLY A N 1
ATOM 3113 C CA . GLY A 1 406 ? -12.718 26.774 -11.695 1.00 57.09 406 GLY A CA 1
ATOM 3114 C C . GLY A 1 406 ? -11.821 27.573 -10.741 1.00 57.09 406 GLY A C 1
ATOM 3115 O O . GLY A 1 406 ? -11.083 26.953 -9.982 1.00 57.09 406 GLY A O 1
ATOM 3116 N N . PHE A 1 407 ? -11.911 28.908 -10.730 1.00 59.16 407 PHE A N 1
ATOM 3117 C CA . PHE A 1 407 ? -11.219 29.782 -9.779 1.00 59.16 407 PHE A CA 1
ATOM 3118 C C . PHE A 1 407 ? -12.072 30.003 -8.525 1.00 59.16 407 PHE A C 1
ATOM 3120 O O . PHE A 1 407 ? -13.240 30.390 -8.637 1.00 59.16 407 PHE A O 1
ATOM 3127 N N . ARG A 1 408 ? -11.511 29.771 -7.332 1.00 75.06 408 ARG A N 1
ATOM 3128 C CA . ARG A 1 408 ? -12.249 29.789 -6.057 1.00 75.06 408 ARG A CA 1
ATOM 3129 C C . ARG A 1 408 ? -11.735 30.846 -5.087 1.00 75.06 408 ARG A C 1
ATOM 3131 O O . ARG A 1 408 ? -10.578 30.833 -4.667 1.00 75.06 408 ARG A O 1
ATOM 3138 N N . LEU A 1 409 ? -12.645 31.725 -4.675 1.00 75.75 409 LEU A N 1
ATOM 3139 C CA . LEU A 1 409 ? -12.462 32.710 -3.615 1.00 75.75 409 LEU A CA 1
ATOM 3140 C C . LEU A 1 409 ? -13.169 32.246 -2.344 1.00 75.75 409 LEU A C 1
ATOM 3142 O O . LEU A 1 409 ? -14.320 31.827 -2.415 1.00 75.75 409 LEU A O 1
ATOM 3146 N N . LEU A 1 410 ? -12.527 32.401 -1.188 1.00 81.44 410 LEU A N 1
ATOM 3147 C CA . LEU A 1 410 ? -13.168 32.246 0.121 1.00 81.44 410 LEU A CA 1
ATOM 3148 C C . LEU A 1 410 ? -13.168 33.596 0.833 1.00 81.44 410 LEU A C 1
ATOM 3150 O O . LEU A 1 410 ? -12.116 34.088 1.238 1.00 81.44 410 LEU A O 1
ATOM 3154 N N . THR A 1 411 ? -14.336 34.219 0.947 1.00 73.00 411 THR A N 1
ATOM 3155 C CA . THR A 1 411 ? -14.475 35.504 1.635 1.00 73.00 411 THR A CA 1
ATOM 3156 C C . THR A 1 411 ? -14.418 35.261 3.129 1.00 73.00 411 THR A C 1
ATOM 3158 O O . THR A 1 411 ? -15.262 34.518 3.598 1.00 73.00 411 THR A O 1
ATOM 3161 N N . GLU A 1 412 ? -13.513 35.911 3.866 1.00 71.75 412 GLU A N 1
ATOM 3162 C CA . GLU A 1 412 ? -13.388 35.797 5.336 1.00 71.75 412 GLU A CA 1
ATOM 3163 C C . GLU A 1 412 ? -13.137 34.354 5.859 1.00 71.75 412 GLU A C 1
ATOM 3165 O O . GLU A 1 412 ? -13.558 33.363 5.270 1.00 71.75 412 GLU A O 1
ATOM 3170 N N . LEU A 1 413 ? -12.461 34.190 6.999 1.00 69.44 413 LEU A N 1
ATOM 3171 C CA . LEU A 1 413 ? -12.142 32.864 7.553 1.00 69.44 413 LEU A CA 1
ATOM 3172 C C . LEU A 1 413 ? -12.706 32.711 8.970 1.00 69.44 413 LEU A C 1
ATOM 3174 O O . LEU A 1 413 ? -11.974 32.840 9.954 1.00 69.44 413 LEU A O 1
ATOM 3178 N N . ASN A 1 414 ? -14.016 32.473 9.079 1.00 73.31 414 ASN A N 1
ATOM 3179 C CA . ASN A 1 414 ? -14.663 32.228 10.364 1.00 73.31 414 ASN A CA 1
ATOM 3180 C C . ASN A 1 414 ? -15.494 30.937 10.352 1.00 73.31 414 ASN A C 1
ATOM 3182 O O . ASN A 1 414 ? -16.536 30.869 9.703 1.00 73.31 414 ASN A O 1
ATOM 3186 N N . PHE A 1 415 ? -15.041 29.945 11.114 1.00 73.94 415 PHE A N 1
ATOM 3187 C CA . PHE A 1 415 ? -15.608 28.598 11.226 1.00 73.94 415 PHE A CA 1
ATOM 3188 C C . PHE A 1 415 ? -15.984 28.238 12.673 1.00 73.94 415 PHE A C 1
ATOM 3190 O O . PHE A 1 415 ? -16.138 27.065 13.006 1.00 73.94 415 PHE A O 1
ATOM 3197 N N . LEU A 1 416 ? -16.142 29.237 13.546 1.00 73.06 416 LEU A N 1
ATOM 3198 C CA . LEU A 1 416 ? -16.551 29.014 14.935 1.00 73.06 416 LEU A CA 1
ATOM 3199 C C . LEU A 1 416 ? -17.940 28.366 15.007 1.00 73.06 416 LEU A C 1
ATOM 3201 O O . LEU A 1 416 ? -18.880 28.804 14.337 1.00 73.06 416 LEU A O 1
ATOM 3205 N N . CYS A 1 417 ? -18.070 27.348 15.851 1.00 74.38 417 CYS A N 1
ATOM 3206 C CA . CYS A 1 417 ? -19.285 26.564 16.033 1.00 74.38 417 CYS A CA 1
ATOM 3207 C C . CYS A 1 417 ? -20.289 27.274 16.950 1.00 74.38 417 CYS A C 1
ATOM 3209 O O . CYS A 1 417 ? -19.952 28.188 17.703 1.00 74.38 417 CYS A O 1
ATOM 3211 N N . ALA A 1 418 ? -21.553 26.852 16.912 1.00 71.12 418 ALA A N 1
ATOM 3212 C CA . ALA A 1 418 ? -22.568 27.318 17.847 1.00 71.12 418 ALA A CA 1
ATOM 3213 C C . ALA A 1 418 ? -22.127 27.042 19.294 1.00 71.12 418 ALA A C 1
ATOM 3215 O O . ALA A 1 418 ? -21.738 25.928 19.634 1.00 71.12 418 ALA A O 1
ATOM 3216 N N . GLY A 1 419 ? -22.212 28.060 20.147 1.00 69.69 419 GLY A N 1
ATOM 3217 C CA . GLY A 1 419 ? -21.715 28.025 21.523 1.00 69.69 419 GLY A CA 1
ATOM 3218 C C . GLY A 1 419 ? -20.316 28.618 21.701 1.00 69.69 419 GLY A C 1
ATOM 3219 O O . GLY A 1 419 ? -20.006 29.054 22.809 1.00 69.69 419 GLY A O 1
ATOM 3220 N N . ASP A 1 420 ? -19.516 28.737 20.637 1.00 69.06 420 ASP A N 1
ATOM 3221 C CA . ASP A 1 420 ? -18.191 29.354 20.722 1.00 69.06 420 ASP A CA 1
ATOM 3222 C C . ASP A 1 420 ? -18.289 30.861 20.992 1.00 69.06 420 ASP A C 1
ATOM 3224 O O . ASP A 1 420 ? -19.210 31.555 20.539 1.00 69.06 420 ASP A O 1
ATOM 3228 N N . TYR A 1 421 ? -17.313 31.385 21.732 1.00 68.44 421 TYR A N 1
ATOM 3229 C CA . TYR A 1 421 ? -17.235 32.799 22.081 1.00 68.44 421 TYR A CA 1
ATOM 3230 C C . TYR A 1 421 ? -16.264 33.544 21.167 1.00 68.44 421 TYR A C 1
ATOM 3232 O O . TYR A 1 421 ? -15.163 33.078 20.895 1.00 68.44 421 TYR A O 1
ATOM 3240 N N . VAL A 1 422 ? -16.658 34.746 20.760 1.00 68.06 422 VAL A N 1
ATOM 3241 C CA . VAL A 1 422 ? -15.847 35.687 19.984 1.00 68.06 422 VAL A CA 1
ATOM 3242 C C . VAL A 1 422 ? -15.508 36.883 20.861 1.00 68.06 422 VAL A C 1
ATOM 3244 O O . VAL A 1 422 ? -16.424 37.504 21.413 1.00 68.06 422 VAL A O 1
ATOM 3247 N N . HIS A 1 423 ? -14.229 37.257 20.961 1.00 63.12 423 HIS A N 1
ATOM 3248 C CA . HIS A 1 423 ? -13.842 38.527 21.572 1.00 63.12 423 HIS A CA 1
ATOM 3249 C C . HIS A 1 423 ? -13.933 39.659 20.545 1.00 63.12 423 HIS A C 1
ATOM 3251 O O . HIS A 1 423 ? -13.233 39.676 19.536 1.00 63.12 423 HIS A O 1
ATOM 3257 N N . LEU A 1 424 ? -14.790 40.642 20.826 1.00 58.19 424 LEU A N 1
ATOM 3258 C CA . LEU A 1 424 ? -15.005 41.811 19.965 1.00 58.19 424 LEU A CA 1
ATOM 3259 C C . LEU A 1 424 ? -14.238 43.057 20.449 1.00 58.19 424 LEU A C 1
ATOM 3261 O O . LEU A 1 424 ? -14.207 44.068 19.748 1.00 58.19 424 LEU A O 1
ATOM 3265 N N . GLY A 1 425 ? -13.620 42.989 21.634 1.00 51.00 425 GLY A N 1
ATOM 3266 C CA . GLY A 1 425 ? -12.820 44.051 22.250 1.00 51.00 425 GLY A CA 1
ATOM 3267 C C . GLY A 1 425 ? -12.724 43.897 23.776 1.00 51.00 425 GLY A C 1
ATOM 3268 O O . GLY A 1 425 ? -13.285 42.948 24.331 1.00 51.00 425 GLY A O 1
ATOM 3269 N N . PRO A 1 426 ? -12.035 44.812 24.484 1.00 42.41 426 PRO A N 1
ATOM 3270 C CA . PRO A 1 426 ? -11.894 44.752 25.940 1.00 42.41 426 PRO A CA 1
ATOM 3271 C C . PRO A 1 426 ? -13.258 44.697 26.646 1.00 42.41 426 PRO A C 1
ATOM 3273 O O . PRO A 1 426 ? -14.022 45.659 26.618 1.00 42.41 426 PRO A O 1
ATOM 3276 N N . GLY A 1 427 ? -13.567 43.556 27.269 1.00 48.31 427 GLY A N 1
ATOM 3277 C CA . GLY A 1 427 ? -14.813 43.337 28.012 1.00 48.31 427 GLY A CA 1
ATOM 3278 C C . GLY A 1 427 ? -16.061 43.057 27.163 1.00 48.31 427 GLY A C 1
ATOM 3279 O O . GLY A 1 427 ? -17.152 43.005 27.725 1.00 48.31 427 GLY A O 1
ATOM 3280 N N . VAL A 1 428 ? -15.931 42.864 25.843 1.00 52.22 428 VAL A N 1
ATOM 3281 C CA . VAL A 1 428 ? -17.068 42.612 24.939 1.00 52.22 428 VAL A CA 1
ATOM 3282 C C . VAL A 1 428 ? -16.914 41.256 24.252 1.00 52.22 428 VAL A C 1
ATOM 3284 O O . VAL A 1 428 ? -16.022 41.069 23.422 1.00 52.22 428 VAL A O 1
ATOM 3287 N N . ASN A 1 429 ? -17.827 40.332 24.565 1.00 62.16 429 ASN A N 1
ATOM 3288 C CA . ASN A 1 429 ? -17.884 38.993 23.979 1.00 62.16 429 ASN A CA 1
ATOM 3289 C C . ASN A 1 429 ? -19.220 38.786 23.264 1.00 62.16 429 ASN A C 1
ATOM 3291 O O . ASN A 1 429 ? -20.253 39.278 23.720 1.00 62.16 429 ASN A O 1
ATOM 3295 N N . ALA A 1 430 ? -19.209 38.008 22.187 1.00 63.50 430 ALA A N 1
ATOM 3296 C CA . ALA A 1 430 ? -20.415 37.496 21.543 1.00 63.50 430 ALA A CA 1
ATOM 3297 C C . ALA A 1 430 ? -20.377 35.966 21.496 1.00 63.50 430 ALA A C 1
ATOM 3299 O O . ALA A 1 430 ? -19.304 35.380 21.412 1.00 63.50 430 ALA A O 1
ATOM 3300 N N . THR A 1 431 ? -21.541 35.318 21.540 1.00 71.50 431 THR A N 1
ATOM 3301 C CA . THR A 1 431 ? -21.659 33.857 21.422 1.00 71.50 431 THR A CA 1
ATOM 3302 C C . THR A 1 431 ? -22.235 33.498 20.062 1.00 71.50 431 THR A C 1
ATOM 3304 O O . THR A 1 431 ? -23.252 34.060 19.640 1.00 71.50 431 THR A O 1
ATOM 3307 N N . ARG A 1 432 ? -21.594 32.553 19.376 1.00 72.31 432 ARG A N 1
ATOM 3308 C CA . ARG A 1 432 ? -22.062 32.014 18.101 1.00 72.31 432 ARG A CA 1
ATOM 3309 C C . ARG A 1 432 ? -23.357 31.238 18.306 1.00 72.31 432 ARG A C 1
ATOM 3311 O O . ARG A 1 432 ? -23.468 30.421 19.213 1.00 72.31 432 ARG A O 1
ATOM 3318 N N . ARG A 1 433 ? -24.354 31.512 17.463 1.00 69.06 433 ARG A N 1
ATOM 3319 C CA . ARG A 1 433 ? -25.687 30.890 17.561 1.00 69.06 433 ARG A CA 1
ATOM 3320 C C . ARG A 1 433 ? -25.888 29.721 16.607 1.00 69.06 433 ARG A C 1
ATOM 3322 O O . ARG A 1 433 ? -26.711 28.863 16.880 1.00 69.06 433 ARG A O 1
ATOM 3329 N N . THR A 1 434 ? -25.151 29.694 15.505 1.00 61.75 434 THR A N 1
ATOM 3330 C CA . THR A 1 434 ? -25.302 28.707 14.433 1.00 61.75 434 THR A CA 1
ATOM 3331 C C . THR A 1 434 ? -23.942 28.126 14.084 1.00 61.75 434 THR A C 1
ATOM 3333 O O . THR A 1 434 ? -22.955 28.861 14.074 1.00 61.75 434 THR A O 1
ATOM 3336 N N . ASN A 1 435 ? -23.902 26.832 13.768 1.00 65.31 435 ASN A N 1
ATOM 3337 C CA . ASN A 1 435 ? -22.711 26.206 13.202 1.00 65.31 435 ASN A CA 1
ATOM 3338 C C . ASN A 1 435 ? -22.448 26.750 11.788 1.00 65.31 435 ASN A C 1
ATOM 3340 O O . ASN A 1 435 ? -23.405 27.141 11.106 1.00 65.31 435 ASN A O 1
ATOM 3344 N N . PRO A 1 436 ? -21.187 26.765 11.324 1.00 70.75 436 PRO A N 1
ATOM 3345 C CA . PRO A 1 436 ? -20.919 26.905 9.901 1.00 70.75 436 PRO A CA 1
ATOM 3346 C C . PRO A 1 436 ? -21.525 25.708 9.149 1.00 70.75 436 PRO A C 1
ATOM 3348 O O . PRO A 1 436 ? -21.672 24.615 9.696 1.00 70.75 436 PRO A O 1
ATOM 3351 N N . ALA A 1 437 ? -21.913 25.918 7.894 1.00 67.38 437 ALA A N 1
ATOM 3352 C CA . ALA A 1 437 ? -22.547 24.903 7.057 1.00 67.38 437 ALA A CA 1
ATOM 3353 C C . ALA A 1 437 ? -21.593 23.761 6.674 1.00 67.38 437 ALA A C 1
ATOM 3355 O O . ALA A 1 437 ? -22.065 22.670 6.366 1.00 67.38 437 ALA A O 1
ATOM 3356 N N . ILE A 1 438 ? -20.286 24.036 6.685 1.00 67.19 438 ILE A N 1
ATOM 3357 C CA . ILE A 1 438 ? -19.182 23.090 6.509 1.00 67.19 438 ILE A CA 1
ATOM 3358 C C . ILE A 1 438 ? -18.007 23.532 7.397 1.00 67.19 438 ILE A C 1
ATOM 3360 O O . ILE A 1 438 ? -17.875 24.726 7.686 1.00 67.19 438 ILE A O 1
ATOM 3364 N N . GLY A 1 439 ? -17.164 22.598 7.828 1.00 65.44 439 GLY A N 1
ATOM 3365 C CA . GLY A 1 439 ? -15.906 22.881 8.524 1.00 65.44 439 GLY A CA 1
ATOM 3366 C C . GLY A 1 439 ? -14.837 23.492 7.608 1.00 65.44 439 GLY A C 1
ATOM 3367 O O . GLY A 1 439 ? -14.977 23.500 6.384 1.00 65.44 439 GLY A O 1
ATOM 3368 N N . LEU A 1 440 ? -13.746 24.009 8.190 1.00 66.56 440 LEU A N 1
ATOM 3369 C CA . LEU A 1 440 ? -12.606 24.540 7.421 1.00 66.56 440 LEU A CA 1
ATOM 3370 C C . LEU A 1 440 ? -11.989 23.472 6.507 1.00 66.56 440 LEU A C 1
ATOM 3372 O O . LEU A 1 440 ? -11.577 23.760 5.388 1.00 66.56 440 LEU A O 1
ATOM 3376 N N . ASP A 1 441 ? -11.888 22.252 7.015 1.00 63.41 441 ASP A N 1
ATOM 3377 C CA . ASP A 1 441 ? -11.326 21.077 6.354 1.00 63.41 441 ASP A CA 1
ATOM 3378 C C . ASP A 1 441 ? -12.191 20.564 5.196 1.00 63.41 441 ASP A C 1
ATOM 3380 O O . ASP A 1 441 ? -11.694 19.888 4.297 1.00 63.41 441 ASP A O 1
ATOM 3384 N N . GLU A 1 442 ? -13.464 20.949 5.184 1.00 62.50 442 GLU A N 1
ATOM 3385 C CA . GLU A 1 442 ? -14.416 20.676 4.109 1.00 62.50 442 GLU A CA 1
ATOM 3386 C C . GLU A 1 442 ? -14.448 21.786 3.043 1.00 62.50 442 GLU A C 1
ATOM 3388 O O . GLU A 1 442 ? -15.104 21.638 2.007 1.00 62.50 442 GLU A O 1
ATOM 3393 N N . VAL A 1 443 ? -13.745 22.906 3.261 1.00 63.34 443 VAL A N 1
ATOM 3394 C CA . VAL A 1 443 ? -13.629 23.966 2.255 1.00 63.34 443 VAL A CA 1
ATOM 3395 C C . VAL A 1 443 ? -12.833 23.423 1.061 1.00 63.34 443 VAL A C 1
ATOM 3397 O O . VAL A 1 443 ? -11.698 22.967 1.230 1.00 63.34 443 VAL A O 1
ATOM 3400 N N . PRO A 1 444 ? -13.371 23.498 -0.172 1.00 66.31 444 PRO A N 1
ATOM 3401 C CA . PRO A 1 444 ? -12.635 23.078 -1.359 1.00 66.31 444 PRO A CA 1
ATOM 3402 C C . PRO A 1 444 ? -11.352 23.911 -1.527 1.00 66.31 444 PRO A C 1
ATOM 3404 O O . PRO A 1 444 ? -11.307 25.048 -1.061 1.00 66.31 444 PRO A O 1
ATOM 3407 N N . PRO A 1 445 ? -10.319 23.413 -2.235 1.00 69.00 445 PRO A N 1
ATOM 3408 C CA . PRO A 1 445 ? -9.083 24.162 -2.452 1.00 69.00 445 PRO A CA 1
ATOM 3409 C C . PRO A 1 445 ? -9.356 25.584 -2.953 1.00 69.00 445 PRO A C 1
ATOM 3411 O O . PRO A 1 445 ? -10.038 25.768 -3.964 1.00 69.00 445 PRO A O 1
ATOM 3414 N N . VAL A 1 446 ? -8.845 26.568 -2.211 1.00 71.31 446 VAL A N 1
ATOM 3415 C CA . VAL A 1 446 ? -9.077 27.998 -2.442 1.00 71.31 446 VAL A CA 1
ATOM 3416 C C . VAL A 1 446 ? -7.852 28.611 -3.109 1.00 71.31 446 VAL A C 1
ATOM 3418 O O . VAL A 1 446 ? -6.730 28.439 -2.631 1.00 71.31 446 VAL A O 1
ATOM 3421 N N . ASP A 1 447 ? -8.068 29.375 -4.177 1.00 71.06 447 ASP A N 1
ATOM 3422 C CA . ASP A 1 447 ? -6.995 30.055 -4.906 1.00 71.06 447 ASP A CA 1
ATOM 3423 C C . ASP A 1 447 ? -6.600 31.382 -4.245 1.00 71.06 447 ASP A C 1
ATOM 3425 O O . ASP A 1 447 ? -5.442 31.805 -4.312 1.00 71.06 447 ASP A O 1
ATOM 3429 N N . CYS A 1 448 ? -7.556 32.051 -3.592 1.00 75.50 448 CYS A N 1
ATOM 3430 C CA . CYS A 1 448 ? -7.333 33.321 -2.911 1.00 75.50 448 CYS A CA 1
ATOM 3431 C C . CYS A 1 448 ? -8.347 33.589 -1.786 1.00 75.50 448 CYS A C 1
ATOM 3433 O O . CYS A 1 448 ? -9.548 33.364 -1.939 1.00 75.50 448 CYS A O 1
ATOM 3435 N N . ILE A 1 449 ? -7.866 34.165 -0.681 1.00 76.38 449 ILE A N 1
ATOM 3436 C CA . ILE A 1 449 ? -8.696 34.616 0.443 1.00 76.38 449 ILE A CA 1
ATOM 3437 C C . ILE A 1 449 ? -8.683 36.150 0.500 1.00 76.38 449 ILE A C 1
ATOM 3439 O O . ILE A 1 449 ? -7.704 36.732 0.981 1.00 76.38 449 ILE A O 1
ATOM 3443 N N . PRO A 1 450 ? -9.736 36.834 0.019 1.00 69.94 450 PRO A N 1
ATOM 3444 C CA . PRO A 1 450 ? -9.948 38.239 0.336 1.00 69.94 450 PRO A CA 1
ATOM 3445 C C . PRO A 1 450 ? -10.389 38.373 1.800 1.00 69.94 450 PRO A C 1
ATOM 3447 O O . PRO A 1 450 ? -11.480 37.940 2.175 1.00 69.94 450 PRO A O 1
ATOM 3450 N N . LEU A 1 451 ? -9.533 38.977 2.628 1.00 69.38 451 LEU A N 1
ATOM 3451 C CA . LEU A 1 451 ? -9.822 39.252 4.037 1.00 69.38 451 LEU A CA 1
ATOM 3452 C C . LEU A 1 451 ? -10.046 40.750 4.244 1.00 69.38 451 LEU A C 1
ATOM 3454 O O . LEU A 1 451 ? -9.130 41.552 4.048 1.00 69.38 451 LEU A O 1
ATOM 3458 N N . SER A 1 452 ? -11.245 41.136 4.680 1.00 65.19 452 SER A N 1
ATOM 3459 C CA . SER A 1 452 ? -11.625 42.543 4.861 1.00 65.19 452 SER A CA 1
ATOM 3460 C C . SER A 1 452 ? -10.806 43.282 5.929 1.00 65.19 452 SER A C 1
ATOM 3462 O O . SER A 1 452 ? -10.424 44.433 5.716 1.00 65.19 452 SER A O 1
ATOM 3464 N N . HIS A 1 453 ? -10.525 42.650 7.072 1.00 64.44 453 HIS A N 1
ATOM 3465 C CA . HIS A 1 453 ? -9.732 43.199 8.180 1.00 64.44 453 HIS A CA 1
ATOM 3466 C C . HIS A 1 453 ? -9.415 42.102 9.216 1.00 64.44 453 HIS A C 1
ATOM 3468 O O . HIS A 1 453 ? -10.047 41.050 9.231 1.00 64.44 453 HIS A O 1
ATOM 3474 N N . TYR A 1 454 ? -8.446 42.351 10.100 1.00 65.62 454 TYR A N 1
ATOM 3475 C CA . TYR A 1 454 ? -8.005 41.379 11.104 1.00 65.62 454 TYR A CA 1
ATOM 3476 C C . TYR A 1 454 ? -8.757 41.550 12.436 1.00 65.62 454 TYR A C 1
ATOM 3478 O O . TYR A 1 454 ? -8.441 42.452 13.213 1.00 65.62 454 TYR A O 1
ATOM 3486 N N . ARG A 1 455 ? -9.760 40.694 12.681 1.00 68.38 455 ARG A N 1
ATOM 3487 C CA . ARG A 1 455 ? -10.471 40.516 13.963 1.00 68.38 455 ARG A CA 1
ATOM 3488 C C . ARG A 1 455 ? -11.053 39.106 14.065 1.00 68.38 455 ARG A C 1
ATOM 3490 O O . ARG A 1 455 ? -11.382 38.509 13.047 1.00 68.38 455 ARG A O 1
ATOM 3497 N N . GLU A 1 456 ? -11.253 38.619 15.287 1.00 63.28 456 GLU A N 1
ATOM 3498 C CA . GLU A 1 456 ? -11.696 37.244 15.563 1.00 63.28 456 GLU A CA 1
ATOM 3499 C C . GLU A 1 456 ? -13.081 36.896 14.987 1.00 63.28 456 GLU A C 1
ATOM 3501 O O . GLU A 1 456 ? -13.361 35.734 14.708 1.00 63.28 456 GLU A O 1
ATOM 3506 N N . ASP A 1 457 ? -13.943 37.888 14.740 1.00 60.28 457 ASP A N 1
ATOM 3507 C CA . ASP A 1 457 ? -15.239 37.700 14.078 1.00 60.28 457 ASP A CA 1
ATOM 3508 C C . ASP A 1 457 ? -15.135 37.439 12.563 1.00 60.28 457 ASP A C 1
ATOM 3510 O O . ASP A 1 457 ? -16.119 37.008 11.959 1.00 60.28 457 ASP A O 1
ATOM 3514 N N . HIS A 1 458 ? -13.947 37.627 11.980 1.00 60.88 458 HIS A N 1
ATOM 3515 C CA . HIS A 1 458 ? -13.648 37.534 10.543 1.00 60.88 458 HIS A CA 1
ATOM 3516 C C . HIS A 1 458 ? -12.421 36.662 10.206 1.00 60.88 458 HIS A C 1
ATOM 3518 O O . HIS A 1 458 ? -12.297 36.181 9.081 1.00 60.88 458 HIS A O 1
ATOM 3524 N N . PHE A 1 459 ? -11.534 36.449 11.179 1.00 69.75 459 PHE A N 1
ATOM 3525 C CA . PHE A 1 459 ? -10.350 35.597 11.115 1.00 69.75 459 PHE A CA 1
ATOM 3526 C C . PHE A 1 459 ? -10.178 34.923 12.482 1.00 69.75 459 PHE A C 1
ATOM 3528 O O . PHE A 1 459 ? -9.688 35.547 13.424 1.00 69.75 459 PHE A O 1
ATOM 3535 N N . ASP A 1 460 ? -10.684 33.700 12.621 1.00 71.12 460 ASP A N 1
ATOM 3536 C CA . ASP A 1 460 ? -10.766 33.025 13.921 1.00 71.12 460 ASP A CA 1
ATOM 3537 C C . ASP A 1 460 ? -9.426 32.437 14.413 1.00 71.12 460 ASP A C 1
ATOM 3539 O O . ASP A 1 460 ? -8.420 32.399 13.698 1.00 71.12 460 ASP A O 1
ATOM 3543 N N . ARG A 1 461 ? -9.407 31.966 15.670 1.00 71.19 461 ARG A N 1
ATOM 3544 C CA . ARG A 1 461 ? -8.208 31.368 16.283 1.00 71.19 461 ARG A CA 1
ATOM 3545 C C . ARG A 1 461 ? -7.800 30.043 15.653 1.00 71.19 461 ARG A C 1
ATOM 3547 O O . ARG A 1 461 ? -6.614 29.755 15.611 1.00 71.19 461 ARG A O 1
ATOM 3554 N N . ALA A 1 462 ? -8.743 29.255 15.138 1.00 66.75 462 ALA A N 1
ATOM 3555 C CA . ALA A 1 462 ? -8.417 27.987 14.494 1.00 66.75 462 ALA A CA 1
ATOM 3556 C C . ALA A 1 462 ? -7.597 28.217 13.211 1.00 66.75 462 ALA A C 1
ATOM 3558 O O . ALA A 1 462 ? -6.672 27.457 12.923 1.00 66.75 462 ALA A O 1
ATOM 3559 N N . MET A 1 463 ? -7.867 29.308 12.480 1.00 70.94 463 MET A N 1
ATOM 3560 C CA . MET A 1 463 ? -6.992 29.757 11.392 1.00 70.94 463 MET A CA 1
ATOM 3561 C C . MET A 1 463 ? -5.657 30.277 11.899 1.00 70.94 463 MET A C 1
ATOM 3563 O O . MET A 1 463 ? -4.616 29.970 11.318 1.00 70.94 463 MET A O 1
ATOM 3567 N N . GLU A 1 464 ? -5.677 31.091 12.953 1.00 68.75 464 GLU A N 1
ATOM 3568 C CA . GLU A 1 464 ? -4.463 31.657 13.540 1.00 68.75 464 GLU A CA 1
ATOM 3569 C C . GLU A 1 464 ? -3.509 30.556 14.030 1.00 68.75 464 GLU A C 1
ATOM 3571 O O . GLU A 1 464 ? -2.297 30.689 13.870 1.00 68.75 464 GLU A O 1
ATOM 3576 N N . ASP A 1 465 ? -4.034 29.430 14.507 1.00 69.19 465 ASP A N 1
ATOM 3577 C CA . ASP A 1 465 ? -3.268 28.270 14.968 1.00 69.19 465 ASP A CA 1
ATOM 3578 C C . ASP A 1 465 ? -2.941 27.272 13.841 1.00 69.19 465 ASP A C 1
ATOM 3580 O O . ASP A 1 465 ? -2.230 26.286 14.058 1.00 69.19 465 ASP A O 1
ATOM 3584 N N . SER A 1 466 ? -3.401 27.534 12.611 1.00 66.38 466 SER A N 1
ATOM 3585 C CA . SER A 1 466 ? -3.198 26.636 11.475 1.00 66.38 466 SER A CA 1
ATOM 3586 C C . SER A 1 466 ? -1.706 26.423 11.169 1.00 66.38 466 SER A C 1
ATOM 3588 O O . SER A 1 466 ? -0.942 27.389 11.042 1.00 66.38 466 SER A O 1
ATOM 3590 N N . PRO A 1 467 ? -1.260 25.166 10.966 1.00 58.12 467 PRO A N 1
ATOM 3591 C CA . PRO A 1 467 ? 0.122 24.875 10.588 1.00 58.12 467 PRO A CA 1
ATOM 3592 C C . PRO A 1 467 ? 0.432 25.293 9.141 1.00 58.12 467 PRO A C 1
ATOM 3594 O O . PRO A 1 467 ? 1.599 25.475 8.781 1.00 58.12 467 PRO A O 1
ATOM 3597 N N . ASN A 1 468 ? -0.590 25.477 8.297 1.00 67.31 468 ASN A N 1
ATOM 3598 C CA . ASN A 1 468 ? -0.416 25.882 6.909 1.00 67.31 468 ASN A CA 1
ATOM 3599 C C . ASN A 1 468 ? -0.337 27.412 6.782 1.00 67.31 468 ASN A C 1
ATOM 3601 O O . ASN A 1 468 ? -1.324 28.105 6.552 1.00 67.31 468 ASN A O 1
ATOM 3605 N N . ARG A 1 469 ? 0.881 27.952 6.875 1.00 71.88 469 ARG A N 1
ATOM 3606 C CA . ARG A 1 469 ? 1.157 29.396 6.737 1.00 71.88 469 ARG A CA 1
ATOM 3607 C C . ARG A 1 469 ? 1.236 29.890 5.284 1.00 71.88 469 ARG A C 1
ATOM 3609 O O . ARG A 1 469 ? 1.626 31.038 5.058 1.00 71.88 469 ARG A O 1
ATOM 3616 N N . ALA A 1 470 ? 0.929 29.036 4.302 1.00 67.38 470 ALA A N 1
ATOM 3617 C CA . ALA A 1 470 ? 1.140 29.303 2.877 1.00 67.38 470 ALA A CA 1
ATOM 3618 C C . ALA A 1 470 ? -0.117 29.763 2.113 1.00 67.38 470 ALA A C 1
ATOM 3620 O O . ALA A 1 470 ? -0.018 30.019 0.911 1.00 67.38 470 ALA A O 1
ATOM 3621 N N . PHE A 1 471 ? -1.272 29.892 2.779 1.00 72.81 471 PHE A N 1
ATOM 3622 C CA . PHE A 1 471 ? -2.498 30.398 2.155 1.00 72.81 471 PHE A CA 1
ATOM 3623 C C . PHE A 1 471 ? -2.279 31.779 1.504 1.00 72.81 471 PHE A C 1
ATOM 3625 O O . PHE A 1 471 ? -1.753 32.676 2.169 1.00 72.81 471 PHE A O 1
ATOM 3632 N N . PRO A 1 472 ? -2.677 31.985 0.232 1.00 73.31 472 PRO A N 1
ATOM 3633 C CA . PRO A 1 472 ? -2.643 33.301 -0.398 1.00 73.31 472 PRO A CA 1
ATOM 3634 C C . PRO A 1 472 ? -3.740 34.203 0.190 1.00 73.31 472 PRO A C 1
ATOM 3636 O O . PRO A 1 472 ? -4.920 34.045 -0.131 1.00 73.31 472 PRO A O 1
ATOM 3639 N N . ILE A 1 473 ? -3.357 35.153 1.047 1.00 71.50 473 ILE A N 1
ATOM 3640 C CA . ILE A 1 473 ? -4.282 36.122 1.660 1.00 71.50 473 ILE A CA 1
ATOM 3641 C C . ILE A 1 473 ? -4.091 37.485 0.998 1.00 71.50 473 ILE A C 1
ATOM 3643 O O . ILE A 1 473 ? -2.981 38.021 0.988 1.00 71.50 473 ILE A O 1
ATOM 3647 N N . ILE A 1 474 ? -5.178 38.065 0.488 1.00 68.12 474 ILE A N 1
ATOM 3648 C CA . ILE A 1 474 ? -5.216 39.438 -0.024 1.00 68.12 474 ILE A CA 1
ATOM 3649 C C . ILE A 1 474 ? -5.993 40.304 0.965 1.00 68.12 474 ILE A C 1
ATOM 3651 O O . ILE A 1 474 ? -7.148 40.016 1.275 1.00 68.12 474 ILE A O 1
ATOM 3655 N N . THR A 1 475 ? -5.363 41.352 1.500 1.00 59.91 475 THR A N 1
ATOM 3656 C CA . THR A 1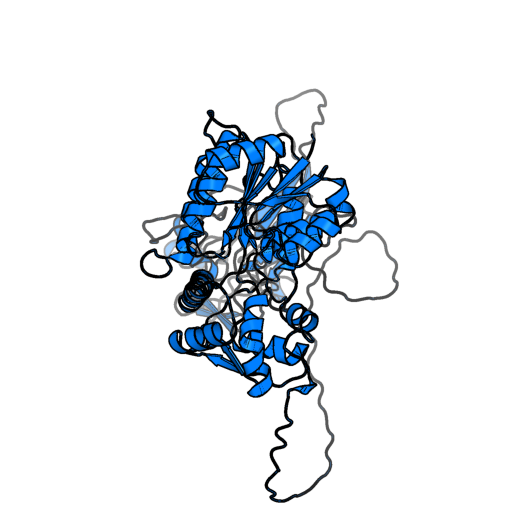 475 ? -5.971 42.149 2.579 1.00 59.91 475 THR A CA 1
ATOM 3657 C C . THR A 1 475 ? -5.436 43.582 2.664 1.00 59.91 475 THR A C 1
ATOM 3659 O O . THR A 1 475 ? -4.547 43.987 1.913 1.00 59.91 475 THR A O 1
ATOM 3662 N N . THR A 1 476 ? -6.001 44.368 3.585 1.00 55.00 476 THR A N 1
ATOM 3663 C CA . THR A 1 476 ? -5.625 45.764 3.840 1.00 55.00 476 THR A CA 1
ATOM 3664 C C . THR A 1 476 ? -4.201 45.879 4.397 1.00 55.00 476 THR A C 1
ATOM 3666 O O . THR A 1 476 ? -3.737 44.966 5.082 1.00 55.00 476 THR A O 1
ATOM 3669 N N . PRO A 1 477 ? -3.502 47.016 4.201 1.00 53.81 477 PRO A N 1
ATOM 3670 C CA . PRO A 1 477 ? -2.144 47.199 4.724 1.00 53.81 477 PRO A CA 1
ATOM 3671 C C . PRO A 1 477 ? -2.022 46.988 6.243 1.00 53.81 477 PRO A C 1
ATOM 3673 O O . PRO A 1 477 ? -1.027 46.439 6.714 1.00 53.81 477 PRO A O 1
ATOM 3676 N N . HIS A 1 478 ? -3.045 47.377 7.015 1.00 59.00 478 HIS A N 1
ATOM 3677 C CA . HIS A 1 478 ? -3.077 47.154 8.463 1.00 59.00 478 HIS A CA 1
ATOM 3678 C C . HIS A 1 478 ? -3.143 45.658 8.810 1.00 59.00 478 HIS A C 1
ATOM 3680 O O . HIS A 1 478 ? -2.303 45.170 9.564 1.00 59.00 478 HIS A O 1
ATOM 3686 N N . ALA A 1 479 ? -4.083 44.914 8.215 1.00 63.22 479 ALA A N 1
ATOM 3687 C CA . ALA A 1 479 ? -4.215 43.475 8.442 1.00 63.22 479 ALA A CA 1
ATOM 3688 C C . ALA A 1 479 ? -2.990 42.693 7.934 1.00 63.22 479 ALA A C 1
ATOM 3690 O O . ALA A 1 479 ? -2.531 41.769 8.603 1.00 63.22 479 ALA A O 1
ATOM 3691 N N . ALA A 1 480 ? -2.402 43.110 6.808 1.00 63.22 480 ALA A N 1
ATOM 3692 C CA . ALA A 1 480 ? -1.181 42.513 6.277 1.00 63.22 480 ALA A CA 1
ATOM 3693 C C . ALA A 1 480 ? -0.016 42.633 7.270 1.00 63.22 480 ALA A C 1
ATOM 3695 O O . ALA A 1 480 ? 0.678 41.650 7.526 1.00 63.22 480 ALA A O 1
ATOM 3696 N N . ARG A 1 481 ? 0.151 43.802 7.908 1.00 65.94 481 ARG A N 1
ATOM 3697 C CA . ARG A 1 481 ? 1.155 43.993 8.964 1.00 65.94 481 ARG A CA 1
ATOM 3698 C C . ARG A 1 481 ? 0.906 43.076 10.167 1.00 65.94 481 ARG A C 1
ATOM 3700 O O . ARG A 1 481 ? 1.859 42.499 10.680 1.00 65.94 481 ARG A O 1
ATOM 3707 N N . CYS A 1 482 ? -0.343 42.916 10.605 1.00 71.25 482 CYS A N 1
ATOM 3708 C CA . CYS A 1 482 ? -0.690 42.039 11.731 1.00 71.25 482 CYS A CA 1
ATOM 3709 C C . CYS A 1 482 ? -0.467 40.546 11.434 1.00 71.25 482 CYS A C 1
ATOM 3711 O O . CYS A 1 482 ? -0.138 39.789 12.343 1.00 71.25 482 CYS A O 1
ATOM 3713 N N . LEU A 1 483 ? -0.654 40.113 10.185 1.00 71.06 483 LEU A N 1
ATOM 3714 C CA . LEU A 1 483 ? -0.559 38.703 9.787 1.00 71.06 483 LEU A CA 1
ATOM 3715 C C . LEU A 1 483 ? 0.853 38.274 9.363 1.00 71.06 483 LEU A C 1
ATOM 3717 O O . LEU A 1 483 ? 1.200 37.106 9.533 1.00 71.06 483 LEU A O 1
ATOM 3721 N N . ALA A 1 484 ? 1.658 39.196 8.826 1.00 71.25 484 ALA A N 1
ATOM 3722 C CA . ALA A 1 484 ? 2.966 38.890 8.241 1.00 71.25 484 ALA A CA 1
ATOM 3723 C C . ALA A 1 484 ? 4.176 39.389 9.060 1.00 71.25 484 ALA A C 1
ATOM 3725 O O . ALA A 1 484 ? 5.308 39.047 8.723 1.00 71.25 484 ALA A O 1
ATOM 3726 N N . SER A 1 485 ? 3.983 40.195 10.114 1.00 68.00 485 SER A N 1
ATOM 3727 C CA . SER A 1 485 ? 5.103 40.744 10.895 1.00 68.00 485 SER A CA 1
ATOM 3728 C C . SER A 1 485 ? 5.670 39.745 11.905 1.00 68.00 485 SER A C 1
ATOM 3730 O O . SER A 1 485 ? 4.972 39.312 12.822 1.00 68.00 485 SER A O 1
ATOM 3732 N N . SER A 1 486 ? 6.971 39.469 11.800 1.00 62.62 486 SER A N 1
ATOM 3733 C CA . SER A 1 486 ? 7.739 38.703 12.789 1.00 62.62 486 SER A CA 1
ATOM 3734 C C . SER A 1 486 ? 7.964 39.452 14.107 1.00 62.62 486 SER A C 1
ATOM 3736 O O . SER A 1 486 ? 8.315 38.836 15.102 1.00 62.62 486 SER A O 1
ATOM 3738 N N . GLU A 1 487 ? 7.771 40.775 14.142 1.00 56.47 487 GLU A N 1
ATOM 3739 C CA . GLU A 1 487 ? 7.877 41.566 15.382 1.00 56.47 487 GLU A CA 1
ATOM 3740 C C . GLU A 1 487 ? 6.675 41.350 16.314 1.00 56.47 487 GLU A C 1
ATOM 3742 O O . GLU A 1 487 ? 6.749 41.652 17.501 1.00 56.47 487 GLU A O 1
ATOM 3747 N N . LEU A 1 488 ? 5.553 40.866 15.768 1.00 54.94 488 LEU A N 1
ATOM 3748 C CA . LEU A 1 488 ? 4.295 40.681 16.492 1.00 54.94 488 LEU A CA 1
ATOM 3749 C C . LEU A 1 488 ? 3.987 39.205 16.790 1.00 54.94 488 LEU A C 1
ATOM 3751 O O . LEU A 1 488 ? 3.126 38.946 17.630 1.00 54.94 488 LEU A O 1
ATOM 3755 N N . LYS A 1 489 ? 4.616 38.251 16.082 1.00 61.25 489 LYS A N 1
ATOM 3756 C CA . LYS A 1 489 ? 4.264 36.819 16.107 1.00 61.25 489 LYS A CA 1
ATOM 3757 C C . LYS A 1 489 ? 5.479 35.918 15.842 1.00 61.25 489 LYS A C 1
ATOM 3759 O O . LYS A 1 489 ? 6.251 36.186 14.925 1.00 61.25 489 LYS A O 1
ATOM 3764 N N . ASP A 1 490 ? 5.565 34.790 16.554 1.00 66.00 490 ASP A N 1
ATOM 3765 C CA . ASP A 1 490 ? 6.648 33.798 16.407 1.00 66.00 490 ASP A CA 1
ATOM 3766 C C . ASP A 1 490 ? 6.571 32.978 15.098 1.00 66.00 490 ASP A C 1
ATOM 3768 O O . ASP A 1 490 ? 7.580 32.449 14.631 1.00 66.00 490 ASP A O 1
ATOM 3772 N N . ASN A 1 491 ? 5.389 32.872 14.470 1.00 70.44 491 ASN A N 1
ATOM 3773 C CA . ASN A 1 491 ? 5.179 32.126 13.218 1.00 70.44 491 ASN A CA 1
ATOM 3774 C C . ASN A 1 491 ? 4.195 32.846 12.264 1.00 70.44 491 ASN A C 1
ATOM 3776 O O . ASN A 1 491 ? 3.031 32.448 12.167 1.00 70.44 491 ASN A O 1
ATOM 3780 N N . PRO A 1 492 ? 4.625 33.919 11.572 1.00 74.12 492 PRO A N 1
ATOM 3781 C CA . PRO A 1 492 ? 3.748 34.723 10.719 1.00 74.12 492 PRO A CA 1
ATOM 3782 C C . PRO A 1 492 ? 3.347 34.011 9.413 1.00 74.12 492 PRO A C 1
ATOM 3784 O O . PRO A 1 492 ? 4.052 33.130 8.907 1.00 74.12 492 PRO A O 1
ATOM 3787 N N . PHE A 1 493 ? 2.225 34.432 8.819 1.00 74.50 493 PHE A N 1
ATOM 3788 C CA . PHE A 1 493 ? 1.798 33.961 7.497 1.00 74.50 493 PHE A CA 1
ATOM 3789 C C . PHE A 1 493 ? 2.764 34.439 6.409 1.00 74.50 493 PHE A C 1
ATOM 3791 O O . PHE A 1 493 ? 3.194 35.591 6.397 1.00 74.50 493 PHE A O 1
ATOM 3798 N N . ARG A 1 494 ? 3.102 33.548 5.469 1.00 67.81 494 ARG A N 1
ATOM 3799 C CA . ARG A 1 494 ? 4.199 33.771 4.509 1.00 67.81 494 ARG A CA 1
ATOM 3800 C C . ARG A 1 494 ? 3.748 34.301 3.151 1.00 67.81 494 ARG A C 1
ATOM 3802 O O . ARG A 1 494 ? 4.568 34.828 2.408 1.00 67.81 494 ARG A O 1
ATOM 3809 N N . ARG A 1 495 ? 2.465 34.156 2.810 1.00 65.50 495 ARG A N 1
ATOM 3810 C CA . ARG A 1 495 ? 1.913 34.526 1.496 1.00 65.50 495 ARG A CA 1
ATOM 3811 C C . ARG A 1 495 ? 0.764 35.533 1.625 1.00 65.50 495 ARG A C 1
ATOM 3813 O O . ARG A 1 495 ? -0.334 35.320 1.121 1.00 65.50 495 ARG A O 1
ATOM 3820 N N . VAL A 1 496 ? 1.039 36.641 2.311 1.00 56.78 496 VAL A N 1
ATOM 3821 C CA . VAL A 1 496 ? 0.104 37.762 2.488 1.00 56.78 496 VAL A CA 1
ATOM 3822 C C . VAL A 1 496 ? 0.484 38.879 1.522 1.00 56.78 496 VAL A C 1
ATOM 3824 O O . VAL A 1 496 ? 1.590 39.412 1.592 1.00 56.78 496 VAL A O 1
ATOM 3827 N N . ILE A 1 497 ? -0.412 39.217 0.601 1.00 48.62 497 ILE A N 1
ATOM 3828 C CA . ILE A 1 497 ? -0.173 40.214 -0.444 1.00 48.62 497 ILE A CA 1
ATOM 3829 C C . ILE A 1 497 ? -1.085 41.410 -0.173 1.00 48.62 497 ILE A C 1
ATOM 3831 O O . ILE A 1 497 ? -2.309 41.287 -0.171 1.00 48.62 497 ILE A O 1
ATOM 3835 N N . SER A 1 498 ? -0.495 42.586 0.041 1.00 43.09 498 SER A N 1
ATOM 3836 C CA . SER A 1 498 ? -1.248 43.839 0.007 1.00 43.09 498 SER A CA 1
ATOM 3837 C C . SER A 1 498 ? -1.547 44.167 -1.454 1.00 43.09 498 SER A C 1
ATOM 3839 O O . SER A 1 498 ? -0.638 44.533 -2.201 1.00 43.09 498 SER A O 1
ATOM 3841 N N . LEU A 1 499 ? -2.795 43.996 -1.874 1.00 37.94 499 LEU A N 1
ATOM 3842 C CA . LEU A 1 499 ? -3.238 44.323 -3.225 1.00 37.94 499 LEU A CA 1
ATOM 3843 C C . LEU A 1 499 ? -4.265 45.452 -3.143 1.00 37.94 499 LEU A C 1
ATOM 3845 O O . LEU A 1 499 ? -5.222 45.358 -2.376 1.00 37.94 499 LEU A O 1
ATOM 3849 N N . ASP A 1 500 ? -4.076 46.500 -3.939 1.00 35.81 500 ASP A N 1
ATOM 3850 C CA . ASP A 1 500 ? -5.059 47.574 -4.084 1.00 35.81 500 ASP A CA 1
ATOM 3851 C C . ASP A 1 500 ? -6.114 47.151 -5.121 1.00 35.81 500 ASP A C 1
ATOM 3853 O O . ASP A 1 500 ? -6.065 47.497 -6.299 1.00 35.81 500 ASP A O 1
ATOM 3857 N N . ILE A 1 501 ? -7.029 46.287 -4.682 1.00 46.16 501 ILE A N 1
ATOM 3858 C CA . ILE A 1 501 ? -8.339 46.084 -5.315 1.00 46.16 501 ILE A CA 1
ATOM 3859 C C . ILE A 1 501 ? -9.178 47.281 -4.881 1.00 46.16 501 ILE A C 1
ATOM 3861 O O . ILE A 1 501 ? -9.151 47.582 -3.691 1.00 46.16 501 ILE A O 1
ATOM 3865 N N . THR A 1 502 ? -9.906 47.954 -5.786 1.00 46.31 502 THR A N 1
ATOM 3866 C CA . THR A 1 502 ? -10.620 49.207 -5.467 1.00 46.31 502 THR A CA 1
ATOM 3867 C C . THR A 1 502 ? -11.510 49.043 -4.231 1.00 46.31 502 THR A C 1
ATOM 3869 O O . THR A 1 502 ? -12.641 48.560 -4.307 1.00 46.31 502 THR A O 1
ATOM 3872 N N . GLY A 1 503 ? -10.971 49.434 -3.076 1.00 46.56 503 GLY A N 1
ATOM 3873 C CA . GLY A 1 503 ? -11.651 49.374 -1.799 1.00 46.56 503 GLY A CA 1
ATOM 3874 C C . GLY A 1 503 ? -12.711 50.454 -1.792 1.00 46.56 503 GLY A C 1
ATOM 3875 O O . GLY A 1 503 ? -12.399 51.644 -1.838 1.00 46.56 503 GLY A O 1
ATOM 3876 N N . MET A 1 504 ? -13.976 50.053 -1.749 1.00 52.47 504 MET A N 1
ATOM 3877 C CA . MET A 1 504 ? -15.049 51.023 -1.581 1.00 52.47 504 MET A CA 1
ATOM 3878 C C . MET A 1 504 ? -15.094 51.419 -0.097 1.00 52.47 504 MET A C 1
ATOM 3880 O O . MET A 1 504 ? -15.045 50.521 0.752 1.00 52.47 504 MET A O 1
ATOM 3884 N N . PRO A 1 505 ? -15.171 52.722 0.247 1.00 51.06 505 PRO A N 1
ATOM 3885 C CA . PRO A 1 505 ? -15.087 53.160 1.637 1.00 51.06 505 PRO A CA 1
ATOM 3886 C C . PRO A 1 505 ? -16.175 52.507 2.500 1.00 51.06 505 PRO A C 1
ATOM 3888 O O . PRO A 1 505 ? -17.363 52.719 2.262 1.00 51.06 505 PRO A O 1
ATOM 3891 N N . GLY A 1 506 ? -15.773 51.734 3.510 1.00 51.81 506 GLY A N 1
ATOM 3892 C CA . GLY A 1 506 ? -16.653 51.213 4.553 1.00 51.81 506 GLY A CA 1
ATOM 3893 C C . GLY A 1 506 ? -16.534 52.058 5.823 1.00 51.81 506 GLY A C 1
ATOM 3894 O O . GLY A 1 506 ? -15.435 52.442 6.218 1.00 51.81 506 GLY A O 1
ATOM 3895 N N . LYS A 1 507 ? -17.652 52.372 6.488 1.00 54.47 507 LYS A N 1
ATOM 3896 C CA . LYS A 1 507 ? -17.642 53.117 7.763 1.00 54.47 507 LYS A CA 1
ATOM 3897 C C . LYS A 1 507 ? -18.164 52.232 8.895 1.00 54.47 507 LYS A C 1
ATOM 3899 O O . LYS A 1 507 ? -19.192 51.586 8.735 1.00 54.47 507 LYS A O 1
ATOM 3904 N N . ARG A 1 508 ? -17.479 52.223 10.045 1.00 45.44 508 ARG A N 1
ATOM 3905 C CA . ARG A 1 508 ? -17.926 51.570 11.302 1.00 45.44 508 ARG A CA 1
ATOM 3906 C C . ARG A 1 508 ? -18.376 52.540 12.387 1.00 45.44 508 ARG A C 1
ATOM 3908 O O . ARG A 1 508 ? -18.887 52.117 13.418 1.00 45.44 508 ARG A O 1
ATOM 3915 N N . VAL A 1 509 ? -18.183 53.836 12.158 1.00 50.34 509 VAL A N 1
ATOM 3916 C CA . VAL A 1 509 ? -18.572 54.902 13.081 1.00 50.34 509 VAL A CA 1
ATOM 3917 C C . VAL A 1 509 ? -19.374 55.940 12.292 1.00 50.34 509 VAL A C 1
ATOM 3919 O O . VAL A 1 509 ? -18.942 56.313 11.194 1.00 50.34 509 VAL A O 1
ATOM 3922 N N . PRO A 1 510 ? -20.529 56.411 12.798 1.00 48.50 510 PRO A N 1
ATOM 3923 C CA . PRO A 1 510 ? -21.286 57.472 12.144 1.00 48.50 510 PRO A CA 1
ATOM 3924 C C . PRO A 1 510 ? -20.434 58.747 11.995 1.00 48.50 510 PRO A C 1
ATOM 3926 O O . PRO A 1 510 ? -19.633 59.053 12.886 1.00 48.50 510 PRO A O 1
ATOM 3929 N N . PRO A 1 511 ? -20.586 59.521 10.905 1.00 48.66 511 PRO A N 1
ATOM 3930 C CA . PRO A 1 511 ? -19.875 60.787 10.750 1.00 48.66 511 PRO A CA 1
ATOM 3931 C C . PRO A 1 511 ? -20.240 61.755 11.887 1.00 48.66 511 PRO A C 1
ATOM 3933 O O . PRO A 1 511 ? -21.412 61.967 12.186 1.00 48.66 511 PRO A O 1
ATOM 3936 N N . GLY A 1 512 ? -19.229 62.333 12.544 1.00 54.53 512 GLY A N 1
ATOM 3937 C CA . GLY A 1 512 ? -19.427 63.209 13.704 1.00 54.53 512 GLY A CA 1
ATOM 3938 C C . GLY A 1 512 ? -18.263 63.183 14.705 1.00 54.53 512 GLY A C 1
ATOM 3939 O O . GLY A 1 512 ? -17.208 62.617 14.405 1.00 54.53 512 GLY A O 1
ATOM 3940 N N . PRO A 1 513 ? -18.432 63.764 15.908 1.00 47.06 513 PRO A N 1
ATOM 3941 C CA . PRO A 1 513 ? -17.376 63.868 16.926 1.00 47.06 513 PRO A CA 1
ATOM 3942 C C . PRO A 1 513 ? -16.761 62.515 17.319 1.00 47.06 513 PRO A C 1
ATOM 3944 O O . PRO A 1 513 ? -15.569 62.435 17.606 1.00 47.06 513 PRO A O 1
ATOM 3947 N N . LEU A 1 514 ? -17.561 61.444 17.261 1.00 53.50 514 LEU A N 1
ATOM 3948 C CA . LEU A 1 514 ? -17.158 60.070 17.577 1.00 53.50 514 LEU A CA 1
ATOM 3949 C C . LEU A 1 514 ? -16.160 59.480 16.568 1.00 53.50 514 LEU A C 1
ATOM 3951 O O . LEU A 1 514 ? -15.284 58.721 16.969 1.00 53.50 514 LEU A O 1
ATOM 3955 N N . SER A 1 515 ? -16.238 59.857 15.286 1.00 51.06 515 SER A N 1
ATOM 3956 C CA . SER A 1 515 ? -15.257 59.419 14.277 1.00 51.06 515 SER A CA 1
ATOM 3957 C C . SER A 1 515 ? -13.861 59.983 14.566 1.00 51.06 515 SER A C 1
ATOM 3959 O O . SER A 1 515 ? -12.891 59.235 14.584 1.00 51.06 515 SER A O 1
ATOM 3961 N N . LYS A 1 516 ? -13.777 61.265 14.953 1.00 50.47 516 LYS A N 1
ATOM 3962 C CA . LYS A 1 516 ? -12.514 61.920 15.334 1.00 50.47 516 LYS A CA 1
ATOM 3963 C C . LYS A 1 516 ? -11.909 61.338 16.613 1.00 50.47 516 LYS A C 1
ATOM 3965 O O . LYS A 1 516 ? -10.692 61.272 16.738 1.00 50.47 516 LYS A O 1
ATOM 3970 N N . ALA A 1 517 ? -12.750 60.920 17.561 1.00 49.84 517 ALA A N 1
ATOM 3971 C CA . ALA A 1 517 ? -12.294 60.240 18.771 1.00 49.84 517 ALA A CA 1
ATOM 3972 C C . ALA A 1 517 ? -11.758 58.829 18.468 1.00 49.84 517 ALA A C 1
ATOM 3974 O O . ALA A 1 517 ? -10.750 58.427 19.042 1.00 49.84 517 ALA A O 1
ATOM 3975 N N . ASN A 1 518 ? -12.382 58.100 17.536 1.00 52.75 518 ASN A N 1
ATOM 3976 C CA . ASN A 1 518 ? -11.898 56.794 17.090 1.00 52.75 518 ASN A CA 1
ATOM 3977 C C . ASN A 1 518 ? -10.562 56.883 16.332 1.00 52.75 518 ASN A C 1
ATOM 3979 O O . ASN A 1 518 ? -9.679 56.070 16.586 1.00 52.75 518 ASN A O 1
ATOM 3983 N N . ASP A 1 519 ? -10.381 57.894 15.478 1.00 51.88 519 ASP A N 1
ATOM 3984 C CA . ASP A 1 519 ? -9.112 58.137 14.773 1.00 51.88 519 ASP A CA 1
ATOM 3985 C C . ASP A 1 519 ? -7.956 58.443 15.744 1.00 51.88 519 ASP A C 1
ATOM 3987 O O . ASP A 1 519 ? -6.802 58.124 15.468 1.00 51.88 519 ASP A O 1
ATOM 3991 N N . PHE A 1 520 ? -8.270 59.031 16.905 1.00 38.47 520 PHE A N 1
ATOM 3992 C CA . PHE A 1 520 ? -7.300 59.334 17.959 1.00 38.47 520 PHE A CA 1
ATOM 3993 C C . PHE A 1 520 ? -7.017 58.141 18.892 1.00 38.47 520 PHE A C 1
ATOM 3995 O O . PHE A 1 520 ? -5.891 57.980 19.354 1.00 38.47 520 PHE A O 1
ATOM 4002 N N . LEU A 1 521 ? -8.025 57.308 19.181 1.00 45.44 521 LEU A N 1
ATOM 4003 C CA . LEU A 1 521 ? -7.935 56.198 20.143 1.00 45.44 521 LEU A CA 1
ATOM 4004 C C . LEU A 1 521 ? -7.637 54.832 19.504 1.00 45.44 521 LEU A C 1
ATOM 4006 O O . LEU A 1 521 ? -7.285 53.899 20.220 1.00 45.44 521 LEU A O 1
ATOM 4010 N N . GLY A 1 522 ? -7.802 54.683 18.186 1.00 46.62 522 GLY A N 1
ATOM 4011 C CA . GLY A 1 522 ? -7.577 53.423 17.466 1.00 46.62 522 GLY A CA 1
ATOM 4012 C C . GLY A 1 522 ? -8.525 52.281 17.860 1.00 46.62 522 GLY A C 1
ATOM 4013 O O . GLY A 1 522 ? -8.216 51.120 17.606 1.00 46.62 522 GLY A O 1
ATOM 4014 N N . ALA A 1 523 ? -9.661 52.585 18.497 1.00 50.12 523 ALA A N 1
ATOM 4015 C CA . ALA A 1 523 ? -10.533 51.588 19.126 1.00 50.12 523 ALA A CA 1
ATOM 4016 C C . ALA A 1 523 ? -11.285 50.694 18.120 1.00 50.12 523 ALA A C 1
ATOM 4018 O O . ALA A 1 523 ? -11.630 49.557 18.439 1.00 50.12 523 ALA A O 1
ATOM 4019 N N . VAL A 1 524 ? -11.537 51.190 16.905 1.00 50.56 524 VAL A N 1
ATOM 4020 C CA . VAL A 1 524 ? -12.225 50.462 15.834 1.00 50.56 524 VAL A CA 1
ATOM 4021 C C . VAL A 1 524 ? -11.400 50.558 14.544 1.00 50.56 524 VAL A C 1
ATOM 4023 O O . VAL A 1 524 ? -11.213 51.669 14.040 1.00 50.56 524 VAL A O 1
ATOM 4026 N N . PRO A 1 525 ? -10.914 49.428 13.991 1.00 51.06 525 PRO A N 1
ATOM 4027 C CA . PRO A 1 525 ? -10.047 49.434 12.815 1.00 51.06 525 PRO A CA 1
ATOM 4028 C C . PRO A 1 525 ? -10.791 49.870 11.536 1.00 51.06 525 PRO A C 1
ATOM 4030 O O . PRO A 1 525 ? -12.004 49.646 11.427 1.00 51.06 525 PRO A O 1
ATOM 4033 N N . PRO A 1 526 ? -10.087 50.461 10.545 1.00 52.62 526 PRO A N 1
ATOM 4034 C CA . PRO A 1 526 ? -10.670 50.825 9.251 1.00 52.62 526 PRO A CA 1
ATOM 4035 C C . PRO A 1 526 ? -11.173 49.585 8.497 1.00 52.62 526 PRO A C 1
ATOM 4037 O O . PRO A 1 526 ? -10.660 48.482 8.681 1.00 52.62 526 PRO A O 1
ATOM 4040 N N . THR A 1 527 ? -12.214 49.740 7.674 1.00 55.75 527 THR A N 1
ATOM 4041 C CA . THR A 1 527 ? -12.893 48.620 6.994 1.00 55.75 527 THR A CA 1
ATOM 4042 C C . THR A 1 527 ? -13.246 48.970 5.560 1.00 55.75 527 THR A C 1
ATOM 4044 O O . THR A 1 527 ? -13.679 50.086 5.287 1.00 55.75 527 THR A O 1
ATOM 4047 N N . ASN A 1 528 ? -13.124 47.991 4.665 1.00 58.09 528 ASN A N 1
ATOM 4048 C CA . ASN A 1 528 ? -13.412 48.141 3.243 1.00 58.09 528 ASN A CA 1
ATOM 4049 C C . ASN A 1 528 ? -14.566 47.221 2.814 1.00 58.09 528 ASN A C 1
ATOM 4051 O O . ASN A 1 528 ? -14.715 46.121 3.347 1.00 58.09 528 ASN A O 1
ATOM 4055 N N . GLY A 1 529 ? -15.352 47.663 1.828 1.00 61.25 529 GLY A N 1
ATOM 4056 C CA . GLY A 1 529 ? -16.154 46.774 0.980 1.00 61.25 529 GLY A CA 1
ATOM 4057 C C . GLY A 1 529 ? -15.385 46.408 -0.293 1.00 61.25 529 GLY A C 1
ATOM 4058 O O . GLY A 1 529 ? -14.491 47.150 -0.708 1.00 61.25 529 GLY A O 1
ATOM 4059 N N . TRP A 1 530 ? -15.742 45.294 -0.932 1.00 64.50 530 TRP A N 1
ATOM 4060 C CA . TRP A 1 530 ? -15.046 44.779 -2.115 1.00 64.50 530 TRP A CA 1
ATOM 4061 C C . TRP A 1 530 ? -15.928 44.843 -3.357 1.00 64.50 530 TRP A C 1
ATOM 4063 O O . TRP A 1 530 ? -17.077 44.412 -3.322 1.00 64.50 530 TRP A O 1
ATOM 4073 N N . LEU A 1 531 ? -15.385 45.332 -4.472 1.00 65.31 531 LEU A N 1
ATOM 4074 C CA . LEU A 1 531 ? -15.992 45.176 -5.792 1.00 65.31 531 LEU A CA 1
ATOM 4075 C C . LEU A 1 531 ? -15.206 44.121 -6.575 1.00 65.31 531 LEU A C 1
ATOM 4077 O O . LEU A 1 531 ? -14.023 44.304 -6.848 1.00 65.31 531 LEU A O 1
ATOM 4081 N N . VAL A 1 532 ? -15.865 43.022 -6.928 1.00 66.38 532 VAL A N 1
ATOM 4082 C CA . VAL A 1 532 ? -15.285 41.901 -7.672 1.00 66.38 532 VAL A CA 1
ATOM 4083 C C . VAL A 1 532 ? -15.900 41.875 -9.066 1.00 66.38 532 VAL A C 1
ATOM 4085 O O . VAL A 1 532 ? -17.102 41.664 -9.219 1.00 66.38 532 VAL A O 1
ATOM 4088 N N . GLN A 1 533 ? -15.078 42.102 -10.090 1.00 58.50 533 GLN A N 1
ATOM 4089 C CA . GLN A 1 533 ? -15.491 42.063 -11.493 1.00 58.50 533 GLN A CA 1
ATOM 4090 C C . GLN A 1 533 ? -14.881 40.838 -12.177 1.00 58.50 533 GLN A C 1
ATOM 4092 O O . GLN A 1 533 ? -13.664 40.711 -12.272 1.00 58.50 533 GLN A O 1
ATOM 4097 N N . LEU A 1 534 ? -15.742 39.939 -12.644 1.00 55.81 534 LEU A N 1
ATOM 4098 C CA . LEU A 1 534 ? -15.403 38.705 -13.345 1.00 55.81 534 LEU A CA 1
ATOM 4099 C C . LEU A 1 534 ? -15.769 38.890 -14.816 1.00 55.81 534 LEU A C 1
ATOM 4101 O O . LEU A 1 534 ? -16.909 39.228 -15.128 1.00 55.81 534 LEU A O 1
ATOM 4105 N N . GLY A 1 535 ? -14.829 38.725 -15.739 1.00 49.12 535 GLY A N 1
ATOM 4106 C CA . GLY A 1 535 ? -15.069 39.006 -17.153 1.00 49.12 535 GLY A CA 1
ATOM 4107 C C . GLY A 1 535 ? -13.984 38.472 -18.071 1.00 49.12 535 GLY A C 1
ATOM 4108 O O . GLY A 1 535 ? -12.936 38.022 -17.616 1.00 49.12 535 GLY A O 1
ATOM 4109 N N . TYR A 1 536 ? -14.236 38.550 -19.375 1.00 41.19 536 TYR A N 1
ATOM 4110 C CA . TYR A 1 536 ? -13.309 38.084 -20.405 1.00 41.19 536 TYR A CA 1
ATOM 4111 C C . TYR A 1 536 ? -12.631 39.273 -21.092 1.00 41.19 536 TYR A C 1
ATOM 4113 O O . TYR A 1 536 ? -13.227 40.337 -21.274 1.00 41.19 536 TYR A O 1
ATOM 4121 N N . LEU A 1 537 ? -11.382 39.082 -21.513 1.00 37.75 537 LEU A N 1
ATOM 4122 C CA . LEU A 1 537 ? -10.699 40.013 -22.407 1.00 37.75 537 LEU A CA 1
ATOM 4123 C C . LEU A 1 537 ? -11.255 39.804 -23.822 1.00 37.75 537 LEU A C 1
ATOM 4125 O O . LEU A 1 537 ? -11.038 38.749 -24.416 1.00 37.75 537 LEU A O 1
ATOM 4129 N N . SER A 1 538 ? -11.998 40.770 -24.363 1.00 41.81 538 SER A N 1
ATOM 4130 C CA . SER A 1 538 ? -12.457 40.704 -25.754 1.00 41.81 538 SER A CA 1
ATOM 4131 C C . SER A 1 538 ? -11.415 41.314 -26.689 1.00 41.81 538 SER A C 1
ATOM 4133 O O . SER A 1 538 ? -11.119 42.502 -26.593 1.00 41.81 538 SER A O 1
ATOM 4135 N N . ASN A 1 539 ? -10.909 40.517 -27.633 1.00 40.44 539 ASN A N 1
ATOM 4136 C CA . ASN A 1 539 ? -10.137 41.004 -28.779 1.00 40.44 539 ASN A CA 1
ATOM 4137 C C . ASN A 1 539 ? -11.092 41.452 -29.897 1.00 40.44 539 ASN A C 1
ATOM 4139 O O . ASN A 1 539 ? -11.098 40.874 -30.981 1.00 40.44 539 ASN A O 1
ATOM 4143 N N . GLU A 1 540 ? -11.929 42.458 -29.646 1.00 41.62 540 GLU A N 1
ATOM 4144 C CA . GLU A 1 540 ? -12.543 43.199 -30.751 1.00 41.62 540 GLU A CA 1
ATOM 4145 C C . GLU A 1 540 ? -11.518 44.231 -31.219 1.00 41.62 540 GLU A C 1
ATOM 4147 O O . GLU A 1 540 ? -11.401 45.333 -30.690 1.00 41.62 540 GLU A O 1
ATOM 4152 N N . ALA A 1 541 ? -10.692 43.807 -32.175 1.00 40.78 541 ALA A N 1
ATOM 4153 C CA . ALA A 1 541 ? -9.896 44.717 -32.974 1.00 40.78 541 ALA A CA 1
ATOM 4154 C C . ALA A 1 541 ? -10.825 45.377 -33.997 1.00 40.78 541 ALA A C 1
ATOM 4156 O O . ALA A 1 541 ? -10.929 44.902 -35.124 1.00 40.78 541 ALA A O 1
ATOM 4157 N N . ASP A 1 542 ? -11.477 46.468 -33.597 1.00 34.91 542 ASP A N 1
ATOM 4158 C CA . ASP A 1 542 ? -11.942 47.467 -34.551 1.00 34.91 542 ASP A CA 1
ATOM 4159 C C . ASP A 1 542 ? -10.997 48.668 -34.542 1.00 34.91 542 ASP A C 1
ATOM 4161 O O . ASP A 1 542 ? -10.420 49.066 -33.530 1.00 34.91 542 ASP A O 1
ATOM 4165 N N . GLN A 1 543 ? -10.730 49.142 -35.751 1.00 43.62 543 GLN A N 1
ATOM 4166 C CA . GLN A 1 543 ? -9.605 49.989 -36.099 1.00 43.62 543 GLN A CA 1
ATOM 4167 C C . GLN A 1 543 ? -9.697 51.376 -35.442 1.00 43.62 543 GLN A C 1
ATOM 4169 O O . GLN A 1 543 ? -10.735 52.026 -35.485 1.00 43.62 543 GLN A O 1
ATOM 4174 N N . ALA A 1 544 ? -8.531 51.838 -34.975 1.00 37.59 544 ALA A N 1
ATOM 4175 C CA . ALA A 1 544 ? -8.179 53.168 -34.464 1.00 37.59 544 ALA A CA 1
ATOM 4176 C C . ALA A 1 544 ? -8.285 53.395 -32.936 1.00 37.59 544 ALA A C 1
ATOM 4178 O O . ALA A 1 544 ? -9.357 53.391 -32.349 1.00 37.59 544 ALA A O 1
ATOM 4179 N N . ALA A 1 545 ? -7.117 53.744 -32.372 1.00 34.22 545 ALA A N 1
ATOM 4180 C CA . ALA A 1 545 ? -6.820 54.303 -31.044 1.00 34.22 545 ALA A CA 1
ATOM 4181 C C . ALA A 1 545 ? -6.504 53.323 -29.884 1.00 34.22 545 ALA A C 1
ATOM 4183 O O . ALA A 1 545 ? -7.372 52.741 -29.253 1.00 34.22 545 ALA A O 1
ATOM 4184 N N . GLU A 1 546 ? -5.193 53.221 -29.621 1.00 34.91 546 GLU A N 1
ATOM 4185 C CA . GLU A 1 546 ? -4.477 52.993 -28.350 1.00 34.91 546 GLU A CA 1
ATOM 4186 C C . GLU A 1 546 ? -4.978 51.961 -27.315 1.00 34.91 546 GLU A C 1
ATOM 4188 O O . GLU A 1 546 ? -6.006 52.114 -26.668 1.00 34.91 546 GLU A O 1
ATOM 4193 N N . ARG A 1 547 ? -4.102 50.965 -27.076 1.00 40.38 547 ARG A N 1
ATOM 4194 C CA . ARG A 1 547 ? -3.926 50.131 -25.867 1.00 40.38 547 ARG A CA 1
ATOM 4195 C C . ARG A 1 547 ? -4.901 50.416 -24.711 1.00 40.38 547 ARG A C 1
ATOM 4197 O O . ARG A 1 547 ? -4.525 51.048 -23.732 1.00 40.38 547 ARG A O 1
ATOM 4204 N N . ASN A 1 548 ? -6.089 49.832 -24.767 1.00 35.75 548 ASN A N 1
ATOM 4205 C CA . ASN A 1 548 ? -6.907 49.563 -23.592 1.00 35.75 548 ASN A CA 1
ATOM 4206 C C . ASN A 1 548 ? -7.645 48.249 -23.834 1.00 35.75 548 ASN A C 1
ATOM 4208 O O . ASN A 1 548 ? -8.611 48.194 -24.589 1.00 35.75 548 ASN A O 1
ATOM 4212 N N . CYS A 1 549 ? -7.166 47.169 -23.216 1.00 33.59 549 CYS A N 1
ATOM 4213 C CA . CYS A 1 549 ? -7.936 45.937 -23.124 1.00 33.59 549 CYS A CA 1
ATOM 4214 C C . CYS A 1 549 ? -9.180 46.232 -22.277 1.00 33.59 549 CYS A C 1
ATOM 4216 O O . CYS A 1 549 ? -9.082 46.333 -21.055 1.00 33.59 549 CYS A O 1
ATOM 4218 N N . VAL A 1 550 ? -10.338 46.418 -22.906 1.00 42.59 550 VAL A N 1
ATOM 4219 C CA . VAL A 1 550 ? -11.594 46.614 -22.177 1.00 42.59 550 VAL A CA 1
ATOM 4220 C C . VAL A 1 550 ? -12.027 45.251 -21.636 1.00 42.59 550 VAL A C 1
ATOM 4222 O O . VAL A 1 550 ? -12.342 44.340 -22.401 1.00 42.59 550 VAL A O 1
ATOM 4225 N N . LEU A 1 551 ? -11.993 45.083 -20.309 1.00 43.62 551 LEU A N 1
ATOM 4226 C CA . LEU A 1 551 ? -12.539 43.900 -19.647 1.00 43.62 551 LEU A CA 1
ATOM 4227 C C . LEU A 1 551 ? -14.050 43.878 -19.895 1.00 43.62 551 LEU A C 1
ATOM 4229 O O . LEU A 1 551 ? -14.780 44.721 -19.370 1.00 43.62 551 LEU A O 1
ATOM 4233 N N . LYS A 1 552 ? -14.536 42.912 -20.678 1.00 48.72 552 LYS A N 1
ATOM 4234 C CA . LYS A 1 552 ? -15.972 42.689 -20.827 1.00 48.72 552 LYS A CA 1
ATOM 4235 C C . LYS A 1 552 ? -16.454 41.957 -19.580 1.00 48.72 552 LYS A C 1
ATOM 4237 O O . LYS A 1 552 ? -16.359 40.732 -19.488 1.00 48.72 552 LYS A O 1
ATOM 4242 N N . VAL A 1 553 ? -16.895 42.734 -18.591 1.00 54.56 553 VAL A N 1
ATOM 4243 C CA . VAL A 1 553 ? -17.367 42.232 -17.295 1.00 54.56 553 VAL A CA 1
ATOM 4244 C C . VAL A 1 553 ? -18.609 41.370 -17.516 1.00 54.56 553 VAL A C 1
ATOM 4246 O O . VAL A 1 553 ? -19.640 41.851 -17.976 1.00 54.56 553 VAL A O 1
ATOM 4249 N N . GLY A 1 554 ? -18.483 40.080 -17.215 1.00 53.34 554 GLY A N 1
ATOM 4250 C CA . GLY A 1 554 ? -19.581 39.121 -17.216 1.00 53.34 554 GLY A CA 1
ATOM 4251 C C . GLY A 1 554 ? -20.401 39.222 -15.935 1.00 53.34 554 GLY A C 1
ATOM 4252 O O . GLY A 1 554 ? -21.618 39.329 -16.023 1.00 53.34 554 GLY A O 1
ATOM 4253 N N . TYR A 1 555 ? -19.729 39.280 -14.778 1.00 56.78 555 TYR A N 1
ATOM 4254 C CA . TYR A 1 555 ? -20.338 39.427 -13.457 1.00 56.78 555 TYR A CA 1
ATOM 4255 C C . TYR A 1 555 ? -19.667 40.521 -12.636 1.00 56.78 555 TYR A C 1
ATOM 4257 O O . TYR A 1 555 ? -18.446 40.584 -12.527 1.00 56.78 555 TYR A O 1
ATOM 4265 N N . CYS A 1 556 ? -20.478 41.366 -12.012 1.00 62.75 556 CYS A N 1
ATOM 4266 C CA . CYS A 1 556 ? -20.029 42.410 -11.100 1.00 62.75 556 CYS A CA 1
ATOM 4267 C C . CYS A 1 556 ? -20.686 42.175 -9.736 1.00 62.75 556 CYS A C 1
ATOM 4269 O O . CYS A 1 556 ? -21.906 42.325 -9.595 1.00 62.75 556 CYS A O 1
ATOM 4271 N N . ILE A 1 557 ? -19.877 41.752 -8.762 1.00 69.50 557 ILE A N 1
ATOM 4272 C CA . ILE A 1 557 ? -20.294 41.357 -7.417 1.00 69.50 557 ILE A CA 1
ATOM 4273 C C . ILE A 1 557 ? -19.753 42.380 -6.424 1.00 69.50 557 ILE A C 1
ATOM 4275 O O . ILE A 1 557 ? -18.543 42.558 -6.299 1.00 69.50 557 ILE A O 1
ATOM 4279 N N . TYR A 1 558 ? -20.642 43.035 -5.685 1.00 69.75 558 TYR A N 1
ATOM 4280 C CA . TYR A 1 558 ? -20.243 43.885 -4.566 1.00 69.75 558 TYR A CA 1
ATOM 4281 C C . TYR A 1 558 ? -20.408 43.133 -3.250 1.00 69.75 558 TYR A C 1
ATOM 4283 O O . TYR A 1 558 ? -21.486 42.613 -2.972 1.00 69.75 558 TYR A O 1
ATOM 4291 N N . ILE A 1 559 ? -19.356 43.087 -2.440 1.00 70.75 559 ILE A N 1
ATOM 4292 C CA . ILE A 1 559 ? -19.318 42.383 -1.161 1.00 70.75 559 ILE A CA 1
ATOM 4293 C C . ILE A 1 559 ? -19.168 43.417 -0.048 1.00 70.75 559 ILE A C 1
ATOM 4295 O O . ILE A 1 559 ? -18.145 44.096 0.065 1.00 70.75 559 ILE A O 1
ATOM 4299 N N . TYR A 1 560 ? -20.199 43.526 0.784 1.00 68.56 560 TYR A N 1
ATOM 4300 C CA . TYR A 1 560 ? -20.296 44.483 1.877 1.00 68.56 560 TYR A CA 1
ATOM 4301 C C . TYR A 1 560 ? -20.349 43.736 3.213 1.00 68.56 560 TYR A C 1
ATOM 4303 O O . TYR A 1 560 ? -21.347 43.092 3.540 1.00 68.56 560 TYR A O 1
ATOM 4311 N N . SER A 1 561 ? -19.255 43.794 3.978 1.00 65.25 561 SER A N 1
ATOM 4312 C CA . SER A 1 561 ? -19.095 43.063 5.241 1.00 65.25 561 SER A CA 1
ATOM 4313 C C . SER A 1 561 ? -18.671 43.986 6.380 1.00 65.25 561 SER A C 1
ATOM 4315 O O . SER A 1 561 ? -17.870 44.899 6.178 1.00 65.25 561 SER A O 1
ATOM 4317 N N . GLY A 1 562 ? -19.196 43.751 7.586 1.00 62.78 562 GLY A N 1
ATOM 4318 C CA . GLY A 1 562 ? -18.686 44.346 8.826 1.00 62.78 562 GLY A CA 1
ATOM 4319 C C . GLY A 1 562 ? -18.696 45.879 8.874 1.00 62.78 562 GLY A C 1
ATOM 4320 O O . GLY A 1 562 ? -17.768 46.476 9.407 1.00 62.78 562 GLY A O 1
ATOM 4321 N N . THR A 1 563 ? -19.697 46.534 8.299 1.00 59.91 563 THR A N 1
ATOM 4322 C CA . THR A 1 563 ? -19.786 48.003 8.168 1.00 59.91 563 THR A CA 1
ATOM 4323 C C . THR A 1 563 ? -21.182 48.495 8.563 1.00 59.91 563 THR A C 1
ATOM 4325 O O . THR A 1 563 ? -22.096 47.686 8.701 1.00 59.91 563 THR A O 1
ATOM 4328 N N . LEU A 1 564 ? -21.355 49.798 8.814 1.00 61.47 564 LEU A N 1
ATOM 4329 C CA . LEU A 1 564 ? -22.646 50.433 9.112 1.00 61.47 564 LEU A CA 1
ATOM 4330 C C . LEU A 1 564 ? -23.454 50.697 7.841 1.00 61.47 564 LEU A C 1
ATOM 4332 O O . LEU A 1 564 ? -22.897 50.859 6.755 1.00 61.47 564 LEU A O 1
ATOM 4336 N N . PHE A 1 565 ? -24.772 50.816 7.994 1.00 59.38 565 PHE A N 1
ATOM 4337 C CA . PHE A 1 565 ? -25.626 51.337 6.935 1.00 59.38 565 PHE A CA 1
ATOM 4338 C C . PHE A 1 565 ? -25.440 52.854 6.876 1.00 59.38 565 PHE A C 1
ATOM 4340 O O . PHE A 1 565 ? -25.753 53.561 7.834 1.00 59.38 565 PHE A O 1
ATOM 4347 N N . VAL A 1 566 ? -24.895 53.349 5.768 1.00 63.00 566 VAL A N 1
ATOM 4348 C CA . VAL A 1 566 ? -24.732 54.783 5.512 1.00 63.00 566 VAL A CA 1
ATOM 4349 C C . VAL A 1 566 ? -25.540 55.155 4.276 1.00 63.00 566 VAL A C 1
ATOM 4351 O O . VAL A 1 566 ? -25.650 54.353 3.346 1.00 63.00 566 VAL A O 1
ATOM 4354 N N . ASP A 1 567 ? -26.141 56.344 4.258 1.00 61.31 567 ASP A N 1
ATOM 4355 C CA . ASP A 1 567 ? -27.043 56.749 3.171 1.00 61.31 567 ASP A CA 1
ATOM 4356 C C . ASP A 1 567 ? -26.344 56.765 1.804 1.00 61.31 567 ASP A C 1
ATOM 4358 O O . ASP A 1 567 ? -26.980 56.521 0.779 1.00 61.31 567 ASP A O 1
ATOM 4362 N N . GLU A 1 568 ? -25.024 56.955 1.785 1.00 61.31 568 GLU A N 1
ATOM 4363 C CA . GLU A 1 568 ? -24.191 56.889 0.587 1.00 61.31 568 GLU A CA 1
ATOM 4364 C C . GLU A 1 568 ? -24.235 55.511 -0.111 1.00 61.31 568 GLU A C 1
ATOM 4366 O O . GLU A 1 568 ? -23.981 55.441 -1.315 1.00 61.31 568 GLU A O 1
ATOM 4371 N N . LEU A 1 569 ? -24.620 54.426 0.583 1.00 62.09 569 LEU A N 1
ATOM 4372 C CA . LEU A 1 569 ? -24.823 53.103 -0.033 1.00 62.09 569 LEU A CA 1
ATOM 4373 C C . LEU A 1 569 ? -25.943 53.117 -1.083 1.00 62.09 569 LEU A C 1
ATOM 4375 O O . LEU A 1 569 ? -25.877 52.373 -2.061 1.00 62.09 569 LEU A O 1
ATOM 4379 N N . LYS A 1 570 ? -26.936 54.007 -0.943 1.00 63.97 570 LYS A N 1
ATOM 4380 C CA . LYS A 1 570 ? -28.046 54.164 -1.905 1.00 63.97 570 LYS A CA 1
ATOM 4381 C C . LYS A 1 570 ? -27.581 54.684 -3.269 1.00 63.97 570 LYS A C 1
ATOM 4383 O O . LYS A 1 570 ? -28.305 54.569 -4.257 1.00 63.97 570 LYS A O 1
ATOM 4388 N N . GLU A 1 571 ? -26.376 55.246 -3.339 1.00 62.12 571 GLU A N 1
ATOM 4389 C CA . GLU A 1 571 ? -25.770 55.727 -4.581 1.00 62.12 571 GLU A CA 1
ATOM 4390 C C . GLU A 1 571 ? -25.019 54.621 -5.340 1.00 62.12 571 GLU A C 1
ATOM 4392 O O . GLU A 1 571 ? -24.731 54.792 -6.526 1.00 62.12 571 GLU A O 1
ATOM 4397 N N . ILE A 1 572 ? -24.731 53.477 -4.703 1.00 63.56 572 ILE A N 1
ATOM 4398 C CA . ILE A 1 572 ? -23.963 52.377 -5.310 1.00 63.56 572 ILE A CA 1
ATOM 4399 C C . ILE A 1 572 ? -24.668 51.811 -6.555 1.00 63.56 572 ILE A C 1
ATOM 4401 O O . ILE A 1 572 ? -24.035 51.824 -7.613 1.00 63.56 572 ILE A O 1
ATOM 4405 N N . PRO A 1 573 ? -25.969 51.448 -6.525 1.00 58.41 573 PRO A N 1
ATOM 4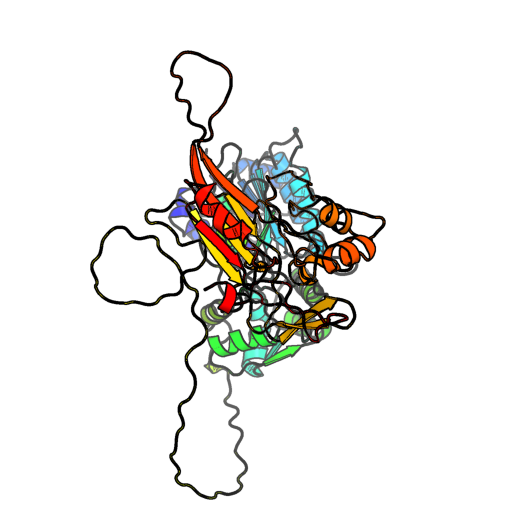406 C CA . PRO A 1 573 ? -26.658 50.948 -7.721 1.00 58.41 573 PRO A CA 1
ATOM 4407 C C . PRO A 1 573 ? -26.756 51.988 -8.850 1.00 58.41 573 PRO A C 1
ATOM 4409 O O . PRO A 1 573 ? -26.858 51.640 -10.022 1.00 58.41 573 PRO A O 1
ATOM 4412 N N . LYS A 1 574 ? -26.715 53.288 -8.517 1.00 61.25 574 LYS A N 1
ATOM 4413 C CA . LYS A 1 574 ? -26.757 54.379 -9.507 1.00 61.25 574 LYS A CA 1
ATOM 4414 C C . LYS A 1 574 ? -25.410 54.575 -10.210 1.00 61.25 574 LYS A C 1
ATOM 4416 O O . LYS A 1 574 ? -25.388 54.980 -11.374 1.00 61.25 574 LYS A O 1
ATOM 4421 N N . ARG A 1 575 ? -24.301 54.325 -9.500 1.00 58.16 575 ARG A N 1
ATOM 4422 C CA . ARG A 1 575 ? -22.919 54.457 -10.000 1.00 58.16 575 ARG A CA 1
ATOM 4423 C C . ARG A 1 575 ? -22.422 53.189 -10.690 1.00 58.16 575 ARG A C 1
ATOM 4425 O O . ARG A 1 575 ? -21.704 53.291 -11.678 1.00 58.16 575 ARG A O 1
ATOM 4432 N N . LEU A 1 576 ? -22.829 52.018 -10.206 1.00 59.22 576 LEU A N 1
ATOM 4433 C CA . LEU A 1 576 ? -22.500 50.710 -10.769 1.00 59.22 576 LEU A CA 1
ATOM 4434 C C . LEU A 1 576 ? -23.705 50.163 -11.545 1.00 59.22 576 LEU A C 1
ATOM 4436 O O . LEU A 1 576 ? -24.360 49.219 -11.114 1.00 59.22 576 LEU A O 1
ATOM 4440 N N . LYS A 1 577 ? -24.015 50.779 -12.693 1.00 51.28 577 LYS A N 1
ATOM 4441 C CA . LYS A 1 577 ? -25.209 50.439 -13.492 1.00 51.28 577 LYS A CA 1
ATOM 4442 C C . LYS A 1 577 ? -25.231 48.992 -14.011 1.00 51.28 577 LYS A C 1
ATOM 4444 O O . LYS A 1 577 ? -26.311 48.487 -14.291 1.00 51.28 577 LYS A O 1
ATOM 4449 N N . ASP A 1 578 ? -24.071 48.335 -14.063 1.00 51.41 578 ASP A N 1
ATOM 4450 C CA . ASP A 1 578 ? -23.902 46.938 -14.493 1.00 51.41 578 ASP A CA 1
ATOM 4451 C C . ASP A 1 578 ? -23.719 45.959 -13.315 1.00 51.41 578 ASP A C 1
ATOM 4453 O O . ASP A 1 578 ? -23.246 44.834 -13.493 1.00 51.41 578 ASP A O 1
ATOM 4457 N N . GLN A 1 579 ? -24.043 46.373 -12.084 1.00 52.62 579 GLN A N 1
ATOM 4458 C CA . GLN A 1 579 ? -23.979 45.497 -10.917 1.00 52.62 579 GLN A CA 1
ATOM 4459 C C . GLN A 1 579 ? -25.097 44.453 -10.966 1.00 52.62 579 GLN A C 1
ATOM 4461 O O . GLN A 1 579 ? -26.279 44.785 -11.021 1.00 52.62 579 GLN A O 1
ATOM 4466 N N . GLN A 1 580 ? -24.713 43.180 -10.906 1.00 57.81 580 GLN A N 1
ATOM 4467 C CA . GLN A 1 580 ? -25.645 42.059 -11.050 1.00 57.81 580 GLN A CA 1
ATOM 4468 C C . GLN A 1 580 ? -25.906 41.344 -9.720 1.00 57.81 580 GLN A C 1
ATOM 4470 O O . GLN A 1 580 ? -26.935 40.688 -9.576 1.00 57.81 580 GLN A O 1
ATOM 4475 N N . LEU A 1 581 ? -25.002 41.479 -8.738 1.00 65.19 581 LEU A N 1
ATOM 4476 C CA . LEU A 1 581 ? -25.140 40.862 -7.419 1.00 65.19 581 LEU A CA 1
ATOM 4477 C C . LEU A 1 581 ? -24.545 41.748 -6.311 1.00 65.19 581 LEU A C 1
ATOM 4479 O O . LEU A 1 581 ? -23.464 42.325 -6.457 1.00 65.19 581 LEU A O 1
ATOM 4483 N N . MET A 1 582 ? -25.247 41.843 -5.181 1.00 68.56 582 MET A N 1
ATOM 4484 C CA . MET A 1 582 ? -24.746 42.452 -3.947 1.00 68.56 582 MET A CA 1
ATOM 4485 C C . MET A 1 582 ? -24.844 41.435 -2.812 1.00 68.56 582 MET A C 1
ATOM 4487 O O . MET A 1 582 ? -25.925 40.925 -2.532 1.00 68.56 582 MET A O 1
ATOM 4491 N N . LEU A 1 583 ? -23.717 41.148 -2.166 1.00 70.75 583 LEU A N 1
ATOM 4492 C CA . LEU A 1 583 ? -23.626 40.303 -0.982 1.00 70.75 583 LEU A CA 1
ATOM 4493 C C . LEU A 1 583 ? -23.464 41.208 0.239 1.00 70.75 583 LEU A C 1
ATOM 4495 O O . LEU A 1 583 ? -22.443 41.881 0.378 1.00 70.75 583 LEU A O 1
ATOM 4499 N N . ILE A 1 584 ? -24.479 41.248 1.103 1.00 68.81 584 ILE A N 1
ATOM 4500 C CA . ILE A 1 584 ? -24.479 42.048 2.332 1.00 68.81 584 ILE A CA 1
ATOM 4501 C C . ILE A 1 584 ? -24.503 41.097 3.522 1.00 68.81 584 ILE A C 1
ATOM 4503 O O . ILE A 1 584 ? -25.455 40.335 3.687 1.00 68.81 584 ILE A O 1
ATOM 4507 N N . TYR A 1 585 ? -23.477 41.163 4.367 1.00 69.81 585 TYR A N 1
ATOM 4508 C CA . TYR A 1 585 ? -23.422 40.366 5.591 1.00 69.81 585 TYR A CA 1
ATOM 4509 C C . TYR A 1 585 ? -23.954 41.170 6.777 1.00 69.81 585 TYR A C 1
ATOM 4511 O O . TYR A 1 585 ? -23.384 42.193 7.164 1.00 69.81 585 TYR A O 1
ATOM 4519 N N . LEU A 1 586 ? -25.056 40.693 7.355 1.00 67.62 586 LEU A N 1
ATOM 4520 C CA . LEU A 1 586 ? -25.771 41.340 8.454 1.00 67.62 586 LEU A CA 1
ATOM 4521 C C . LEU A 1 586 ? -25.331 40.714 9.783 1.00 67.62 586 LEU A C 1
ATOM 4523 O O . LEU A 1 586 ? -25.399 39.499 9.948 1.00 67.62 586 LEU A O 1
ATOM 4527 N N . CYS A 1 587 ? -24.867 41.535 10.725 1.00 64.38 587 CYS A N 1
ATOM 4528 C CA . CYS A 1 587 ? -24.300 41.070 11.999 1.00 64.38 587 CYS A CA 1
ATOM 4529 C C . CYS A 1 587 ? -24.873 41.823 13.216 1.00 64.38 587 CYS A C 1
ATOM 4531 O O . CYS A 1 587 ? -25.000 41.237 14.287 1.00 64.38 587 CYS A O 1
ATOM 4533 N N . GLY A 1 588 ? -25.279 43.091 13.061 1.00 61.84 588 GLY A N 1
ATOM 4534 C CA . GLY A 1 588 ? -25.945 43.875 14.111 1.00 61.84 588 GLY A CA 1
ATOM 4535 C C . GLY A 1 588 ? -25.136 44.057 15.401 1.00 61.84 588 GLY A C 1
ATOM 4536 O O . GLY A 1 588 ? -25.710 44.167 16.481 1.00 61.84 588 GLY A O 1
ATOM 4537 N N . ALA A 1 589 ? -23.807 44.052 15.312 1.00 64.06 589 ALA A N 1
ATOM 4538 C CA . ALA A 1 589 ? -22.913 44.141 16.458 1.00 64.06 589 ALA A CA 1
ATOM 4539 C C . ALA A 1 589 ? -23.061 45.496 17.161 1.00 64.06 589 ALA A C 1
ATOM 4541 O O . ALA A 1 589 ? -23.070 46.544 16.512 1.00 64.06 589 ALA A O 1
ATOM 4542 N N . THR A 1 590 ? -23.119 45.475 18.492 1.00 59.06 590 THR A N 1
ATOM 4543 C CA . THR A 1 590 ? -23.184 46.673 19.337 1.00 59.06 590 THR A CA 1
ATOM 4544 C C . THR A 1 590 ? -21.972 46.774 20.248 1.00 59.06 590 THR A C 1
ATOM 4546 O O . THR A 1 590 ? -21.584 45.777 20.854 1.00 59.06 590 THR A O 1
ATOM 4549 N N . ILE A 1 591 ? -21.429 47.977 20.414 1.00 57.16 591 ILE A N 1
ATOM 4550 C CA . ILE A 1 591 ? -20.393 48.278 21.409 1.00 57.16 591 ILE A CA 1
ATOM 4551 C C . ILE A 1 591 ? -20.916 49.277 22.452 1.00 57.16 591 ILE A C 1
ATOM 4553 O O . ILE A 1 591 ? -21.722 50.144 22.109 1.00 57.16 591 ILE A O 1
ATOM 4557 N N . PRO A 1 592 ? -20.475 49.205 23.718 1.00 50.38 592 PRO A N 1
ATOM 4558 C CA . PRO A 1 592 ? -20.820 50.209 24.723 1.00 50.38 592 PRO A CA 1
ATOM 4559 C C . PRO A 1 592 ? -20.254 51.581 24.328 1.00 50.38 592 PRO A C 1
ATOM 4561 O O . PRO A 1 592 ? -19.065 51.702 24.034 1.00 50.38 592 PRO A O 1
ATOM 4564 N N . GLY A 1 593 ? -21.094 52.619 24.303 1.00 49.50 593 GLY A N 1
ATOM 4565 C CA . GLY A 1 593 ? -20.680 53.982 23.969 1.00 49.50 593 GLY A CA 1
ATOM 4566 C C . GLY A 1 593 ? -20.586 54.880 25.209 1.00 49.50 593 GLY A C 1
ATOM 4567 O O . GLY A 1 593 ? -21.359 54.704 26.148 1.00 49.50 593 GLY A O 1
ATOM 4568 N N . PRO A 1 594 ? -19.717 55.910 25.216 1.00 44.62 594 PRO A N 1
ATOM 4569 C CA . PRO A 1 594 ? -19.586 56.827 26.354 1.00 44.62 594 PRO A CA 1
ATOM 4570 C C . PRO A 1 594 ? -20.837 57.692 26.612 1.00 44.62 594 PRO A C 1
ATOM 4572 O O . PRO A 1 594 ? -20.930 58.333 27.653 1.00 44.62 594 PRO A O 1
ATOM 4575 N N . SER A 1 595 ? -21.799 57.736 25.680 1.00 46.22 595 SER A N 1
ATOM 4576 C CA . SER A 1 595 ? -23.018 58.565 25.779 1.00 46.22 595 SER A CA 1
ATOM 4577 C C . SER A 1 595 ? -24.315 57.821 25.431 1.00 46.22 595 SER A C 1
ATOM 4579 O O . SER A 1 595 ? -25.395 58.384 25.576 1.00 46.22 595 SER A O 1
ATOM 4581 N N . VAL A 1 596 ? -24.225 56.573 24.957 1.00 47.59 596 VAL A N 1
ATOM 4582 C CA . VAL A 1 596 ? -25.370 55.734 24.570 1.00 47.59 596 VAL A CA 1
ATOM 4583 C C . VAL A 1 596 ? -25.069 54.308 25.041 1.00 47.59 596 VAL A C 1
ATOM 4585 O O . VAL A 1 596 ? -23.985 53.814 24.727 1.00 47.59 596 VAL A O 1
ATOM 4588 N N . PRO A 1 597 ? -25.974 53.641 25.788 1.00 51.28 597 PRO A N 1
ATOM 4589 C CA . PRO A 1 597 ? -25.657 52.386 26.477 1.00 51.28 597 PRO A CA 1
ATOM 4590 C C . PRO A 1 597 ? -25.197 51.256 25.542 1.00 51.28 597 PRO A C 1
ATOM 4592 O O . PRO A 1 597 ? -24.342 50.469 25.935 1.00 51.28 597 PRO A O 1
ATOM 4595 N N . LEU A 1 598 ? -25.695 51.205 24.301 1.00 59.56 598 LEU A N 1
ATOM 4596 C CA . LEU A 1 598 ? -25.229 50.294 23.249 1.00 59.56 598 LEU A CA 1
ATOM 4597 C C . LEU A 1 598 ? -25.298 51.002 21.887 1.00 59.56 598 LEU A C 1
ATOM 4599 O O . LEU A 1 598 ? -26.375 51.398 21.444 1.00 59.56 598 LEU A O 1
ATOM 4603 N N . LEU A 1 599 ? -24.152 51.173 21.227 1.00 58.62 599 LEU A N 1
ATOM 4604 C CA . LEU A 1 599 ? -24.019 51.739 19.885 1.00 58.62 599 LEU A CA 1
ATOM 4605 C C . LEU A 1 599 ? -23.892 50.604 18.863 1.00 58.62 599 LEU A C 1
ATOM 4607 O O . LEU A 1 599 ? -22.942 49.830 18.932 1.00 58.62 599 LEU A O 1
ATOM 4611 N N . ILE A 1 600 ? -24.813 50.518 17.901 1.00 62.34 600 ILE A N 1
ATOM 4612 C CA . ILE A 1 600 ? -24.696 49.589 16.765 1.00 62.34 600 ILE A CA 1
ATOM 4613 C C . ILE A 1 600 ? -23.534 50.042 15.870 1.00 62.34 600 ILE A C 1
ATOM 4615 O O . ILE A 1 600 ? -23.417 51.228 15.564 1.00 62.34 600 ILE A O 1
ATOM 4619 N N . VAL A 1 601 ? -22.682 49.104 15.454 1.00 60.31 601 VAL A N 1
ATOM 4620 C CA . VAL A 1 601 ? -21.485 49.341 14.624 1.00 60.31 601 VAL A CA 1
ATOM 4621 C C . VAL A 1 601 ? -21.426 48.475 13.360 1.00 60.31 601 VAL A C 1
ATOM 4623 O O . VAL A 1 601 ? -20.509 48.639 12.554 1.00 60.31 601 VAL A O 1
ATOM 4626 N N . THR A 1 602 ? -22.407 47.591 13.142 1.00 63.38 602 THR A N 1
ATOM 4627 C CA . THR A 1 602 ? -22.614 46.865 11.873 1.00 63.38 602 THR A CA 1
ATOM 4628 C C . THR A 1 602 ? -24.103 46.776 11.516 1.00 63.38 602 THR A C 1
ATOM 4630 O O . THR A 1 602 ? -24.943 46.880 12.404 1.00 63.38 602 THR A O 1
ATOM 4633 N N . ILE A 1 603 ? -24.443 46.603 10.230 1.00 65.94 603 ILE A N 1
ATOM 4634 C CA . ILE A 1 603 ? -25.846 46.487 9.774 1.00 65.94 603 ILE A CA 1
ATOM 4635 C C . ILE A 1 603 ? -26.541 45.307 10.470 1.00 65.94 603 ILE A C 1
ATOM 4637 O O . ILE A 1 603 ? -26.011 44.191 10.476 1.00 65.94 603 ILE A O 1
ATOM 4641 N N . ASP A 1 604 ? -27.724 45.545 11.040 1.00 66.12 604 ASP A N 1
ATOM 4642 C CA . ASP A 1 604 ? -28.595 44.499 11.586 1.00 66.12 604 ASP A CA 1
ATOM 4643 C C . ASP A 1 604 ? -29.626 43.976 10.561 1.00 66.12 604 ASP A C 1
ATOM 4645 O O . ASP A 1 604 ? -29.794 44.512 9.465 1.00 66.12 604 ASP A O 1
ATOM 4649 N N . ALA A 1 605 ? -30.344 42.907 10.913 1.00 64.81 605 ALA A N 1
ATOM 4650 C CA . ALA A 1 605 ? -31.330 42.298 10.020 1.00 64.81 605 ALA A CA 1
ATOM 4651 C C . ALA A 1 605 ? -32.485 43.241 9.624 1.00 64.81 605 ALA A C 1
ATOM 4653 O O . ALA A 1 605 ? -33.056 43.071 8.553 1.00 64.81 605 ALA A O 1
ATOM 4654 N N . LYS A 1 606 ? -32.836 44.231 10.459 1.00 64.94 606 LYS A N 1
ATOM 4655 C CA . LYS A 1 606 ? -33.909 45.195 10.161 1.00 64.94 606 LYS A CA 1
ATOM 4656 C C . LYS A 1 606 ? -33.441 46.293 9.213 1.00 64.94 606 LYS A C 1
ATOM 4658 O O . LYS A 1 606 ? -34.243 46.787 8.440 1.00 64.94 606 LYS A O 1
ATOM 4663 N N . GLN A 1 607 ? -32.173 46.683 9.302 1.00 59.59 607 GLN A N 1
ATOM 4664 C CA . GLN A 1 607 ? -31.541 47.661 8.418 1.00 59.59 607 GLN A CA 1
ATOM 4665 C C . GLN A 1 607 ? -31.168 47.071 7.049 1.00 59.59 607 GLN A C 1
ATOM 4667 O O . GLN A 1 607 ? -30.974 47.827 6.101 1.00 59.59 607 GLN A O 1
ATOM 4672 N N . GLY A 1 608 ? -31.002 45.745 6.961 1.00 55.06 608 GLY A N 1
ATOM 4673 C CA . GLY A 1 608 ? -30.681 45.032 5.720 1.00 55.06 608 GLY A CA 1
ATOM 4674 C C . GLY A 1 608 ? -31.884 44.629 4.856 1.00 55.06 608 GLY A C 1
ATOM 4675 O O . GLY A 1 608 ? -31.672 44.245 3.707 1.00 55.06 608 GLY A O 1
ATOM 4676 N N . LEU A 1 609 ? -33.104 44.694 5.402 1.00 55.47 609 LEU A N 1
ATOM 4677 C CA . LEU A 1 609 ? -34.382 44.540 4.689 1.00 55.47 609 LEU A CA 1
ATOM 4678 C C . LEU A 1 609 ? -34.859 45.897 4.167 1.00 55.47 609 LEU A C 1
ATOM 4680 O O . LEU A 1 609 ? -35.413 45.920 3.044 1.00 55.47 609 LEU A O 1
#

pLDDT: mean 72.7, std 22.65, range [19.2, 98.81]

Secondary structure (DSSP, 8-state):
---EEEEE-TTSHHHHHHHHHHHH-HHHHTT-SEEEEEESSTTSHHHHHHHHTT-EEEE--TT-HHHHHHHHHHHT-SEEEEPPPSSTTHHHHHHHHHHHHHHTT--EEEEEEETTGGG--TTT-HHHHHHHHHHHHHHHTTT-TT-STTSEEEEEEE-EEGGGGGGGHHHHHHHSEEEETT-SS--B-EE-HHHHHHHHHHHHH--BTTBS-TTTTT-EEEE---EEETTEEEPBPHHHHHHHHHHHHTS--EEEE--HHHHHHHHHHH----HHHHHHHHHHHHHHHTTTT-----HHHHHHHSS----HHHHHHHTTTTT--GGG------PPPP-----------------------------S---------PPPTT---SS-SEEEEEEETTEEEEEETTEEEEE-B--PPTT-EEEEETTEEEE--S--SS-GGGSPPPSBEEE---STTTB-HHHHT-S-TT--EEE-HHHHHHHH-TTT-SS--S-EEE----EEEE-SS-SSHHHHHHHHH--S--EEEEEEEEEEE-----SSS-----EEEEEEEEEE-S----GGGGGHHHH-TT--EEEE-----EE--SSSSSEE-S--TTT--

Sequence (609 aa):
MSRKVCITAVDGHTGFAIAELILQHKELSRKVDSVAGLAIDPKSEHAQELKSLGAIIVQHKPGRVRDMSITLEEMGCDTICLVPPAHHDKLDICVELVEAAKRAAIPNVLLISSAGCDYADTAKQPRLREFIDLESLVLQSKGNASTPTGGSPCVIRAGFYAENLLLYAPQAKEEGVLPLPIGENHKFAPVALGDVAQVAAHVLTGKGKHGFDDRHRGQMMVVTVSRETPAGPMLCAGDELATAASKALGADMKFENISQAEAKRVLKAQSESDRSELQYLLDYYRLVREGKTNYIATTAFHDVTRKHPTEPDDFFRMYEDEGWNKTGFKEHRRRPETFQSWASPQGTFGFASDVGEGNAATIKVPRGFDYGKSSRAHRRPGDAQQDGNANVYLIGTATTVIEWEGFRLLTELNFLCAGDYVHLGPGVNATRRTNPAIGLDEVPPVDCIPLSHYREDHFDRAMEDSPNRAFPIITTPHAARCLASSELKDNPFRRVISLDITGMPGKRVPPGPLSKANDFLGAVPPTNGWLVQLGYLSNEADQAAERNCVLKVGYCIYIYSGTLFVDELKEIPKRLKDQQLMLIYLCGATIPGPSVPLLIVTIDAKQGL

Organism: Purpureocillium lilacinum (NCBI:txid33203)

Foldseek 3Di:
DAAEEEEEAQLDDLSLLLLVCLLPPPVNVVLHPAYEYEHCPCPRPSNVVSVVSPYHYDYDDPDDLVVLLVVLLVSVHLEYEDEQYLAPCSLSSLLSNLSSCQSNQRQHYEYEAAPLLVVFDCVQQVLSVSRVVSVCSQCVVCPPPSGSRNLFYFYEHEYAAPVVQLLCLVCCLQVLESEAQQDQPFFAFHAHSNLSSLLSSLQSSADDPRGTHPVGTPYYAYAGAFDQDPVGGDTDGQQNLSVLLCLLAVTRHGYHNDHLVVLLVSSVVRDPGDVSVSSNSSSSSVCSNVNSRVDHGCPSSCVRNVDHGQYSSNVSNVCCPVRNDDPSRDPPPDDDDDDDDDDDDDDDDDDDDDDDDDDFDDDDDDDDDDDDDDDDDDDDPPPDDDDDQWDWGFQDQQWIWIGGNNAIETEFDAQDAAQDWFDPADPDIDGHHHGGNDHPVSDPDHPEYEQFADGCSRHNVVNVPDPPLAHQYEYAPHRLCCQADCVNDVDHRDRYDDDCQPFDFFAQDPPDPVVVVCVVVVRDPGGTKGKDFDFDQDPPPDDDDDDDRDGPGPAIEIEAPQGADDPCVVCVCVVCVVHDYYHHRADQDWDQDPVDRTHGRGHHPVNVD